Protein AF-0000000070244959 (afdb_homodimer)

Sequence (582 aa):
MEIIVSSKNSHPLAPIPSELRKHVAAIHTSGQLSFLERKMFNVFLANAFDTLLSQRRHVIPVNILADMIGFNSKNVGDLKDALTGIMKKVLEYDLLAETGDWEAAPLLAYAAIKSGQCHYEFSSFLAEKLADPEIYTTINLHLQRKVSGAYALALYENCVRFRSVGSTGWISVQKWRMLLGADASTYDEFKHFNDQVIKKSIIDVNKNMDIQLTAEYRRENRRVVEIKFLIEEKGGGARGGVSNDAELERIKSTEAFRKLTALGVGQSLAATWIQQDPERALAAANYTDKKMEIIVSSKNSHPLAPIPSELRKHVAAIHTSGQLSFLERKMFNVFLANAFDTLLSQRRHVIPVNILADMIGFNSKNVGDLKDALTGIMKKVLEYDLLAETGDWEAAPLLAYAAIKSGQCHYEFSSFLAEKLADPEIYTTINLHLQRKVSGAYALALYENCVRFRSVGSTGWISVQKWRMLLGADASTYDEFKHFNDQVIKKSIIDVNKNMDIQLTAEYRRENRRVVEIKFLIEEKGGGARGGVSNDAELERIKSTEAFRKLTALGVGQSLAATWIQQDPERALAAANYTDKK

Nearest PDB structures (foldseek):
  7u7o-assembly1_C  TM=8.064E-01  e=3.390E-07  Escherichia coli K-12
  1rep-assembly1_C  TM=8.296E-01  e=1.116E-06  Escherichia coli
  7sgc-assembly1_C  TM=7.834E-01  e=4.135E-07  Escherichia coli
  8ac8-assembly2_A  TM=7.873E-01  e=8.287E-07  Escherichia coli
  8tip-assembly1_C  TM=8.073E-01  e=2.471E-06  Escherichia coli K-12

Structure (mmCIF, N/CA/C/O backbone):
data_AF-0000000070244959-model_v1
#
loop_
_entity.id
_entity.type
_entity.pdbx_description
1 polymer 'Replication initiation protein RepB'
#
loop_
_atom_site.group_PDB
_atom_site.id
_atom_site.type_symbol
_atom_site.label_atom_id
_atom_site.label_alt_id
_atom_site.label_comp_id
_atom_site.label_asym_id
_atom_site.label_entity_id
_atom_site.label_seq_id
_atom_site.pdbx_PDB_ins_code
_atom_site.Cartn_x
_atom_site.Cartn_y
_atom_site.Cartn_z
_atom_site.occupancy
_atom_site.B_iso_or_equiv
_atom_site.auth_seq_id
_atom_site.auth_comp_id
_atom_site.auth_asym_id
_atom_site.auth_atom_id
_atom_site.pdbx_PDB_model_num
ATOM 1 N N . MET A 1 1 ? 37.625 -61.281 -12.125 1 26.3 1 MET A N 1
ATOM 2 C CA . MET A 1 1 ? 37.469 -60.188 -13.07 1 26.3 1 MET A CA 1
ATOM 3 C C . MET A 1 1 ? 36.781 -59 -12.422 1 26.3 1 MET A C 1
ATOM 5 O O . MET A 1 1 ? 35.625 -59.125 -11.984 1 26.3 1 MET A O 1
ATOM 9 N N . GLU A 1 2 ? 37.562 -58.094 -11.758 1 25.28 2 GLU A N 1
ATOM 10 C CA . GLU A 1 2 ? 37.281 -56.969 -10.875 1 25.28 2 GLU A CA 1
ATOM 11 C C . GLU A 1 2 ? 36.656 -55.812 -11.633 1 25.28 2 GLU A C 1
ATOM 13 O O . GLU A 1 2 ? 37.25 -55.281 -12.57 1 25.28 2 GLU A O 1
ATOM 18 N N . ILE A 1 3 ? 35.344 -55.844 -11.883 1 28.78 3 ILE A N 1
ATOM 19 C CA . ILE A 1 3 ? 34.75 -54.75 -12.648 1 28.78 3 ILE A CA 1
ATOM 20 C C . ILE A 1 3 ? 34.969 -53.438 -11.938 1 28.78 3 ILE A C 1
ATOM 22 O O . ILE A 1 3 ? 34.562 -53.25 -10.781 1 28.78 3 ILE A O 1
ATOM 26 N N . ILE A 1 4 ? 36.031 -52.656 -12.273 1 27.72 4 ILE A N 1
ATOM 27 C CA . ILE A 1 4 ? 36.375 -51.312 -11.852 1 27.72 4 ILE A CA 1
ATOM 28 C C . ILE A 1 4 ? 35.219 -50.375 -12.234 1 27.72 4 ILE A C 1
ATOM 30 O O . ILE A 1 4 ? 34.938 -50.188 -13.422 1 27.72 4 ILE A O 1
ATOM 34 N N . VAL A 1 5 ? 34.188 -50.219 -11.461 1 26.67 5 VAL A N 1
ATOM 35 C CA . VAL A 1 5 ? 33.094 -49.25 -11.664 1 26.67 5 VAL A CA 1
ATOM 36 C C . VAL A 1 5 ? 33.688 -47.844 -11.75 1 26.67 5 VAL A C 1
ATOM 38 O O . VAL A 1 5 ? 34.312 -47.375 -10.805 1 26.67 5 VAL A O 1
ATOM 41 N N . SER A 1 6 ? 34.125 -47.406 -12.945 1 28 6 SER A N 1
ATOM 42 C CA . SER A 1 6 ? 34.625 -46.094 -13.211 1 28 6 SER A CA 1
ATOM 43 C C . SER A 1 6 ? 33.688 -45 -12.703 1 28 6 SER A C 1
ATOM 45 O O . SER A 1 6 ? 32.5 -45.031 -13.039 1 28 6 SER A O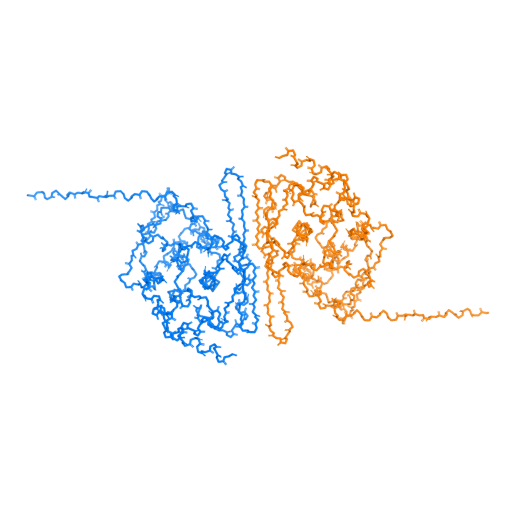 1
ATOM 47 N N . SER A 1 7 ? 33.812 -44.5 -11.508 1 26.42 7 SER A N 1
ATOM 48 C CA . SER A 1 7 ? 33.188 -43.406 -10.797 1 26.42 7 SER A CA 1
ATOM 49 C C . SER A 1 7 ? 33.25 -42.094 -11.609 1 26.42 7 SER A C 1
ATOM 51 O O . SER A 1 7 ? 34.094 -41.25 -11.336 1 26.42 7 SER A O 1
ATOM 53 N N . LYS A 1 8 ? 33.25 -42.219 -13.047 1 28.02 8 LYS A N 1
ATOM 54 C CA . LYS A 1 8 ? 33.562 -41.031 -13.883 1 28.02 8 LYS A CA 1
ATOM 55 C C . LYS A 1 8 ? 32.812 -39.812 -13.398 1 28.02 8 LYS A C 1
ATOM 57 O O . LYS A 1 8 ? 33.406 -38.75 -13.219 1 28.02 8 LYS A O 1
ATOM 62 N N . ASN A 1 9 ? 31.719 -39.469 -14.109 1 27.06 9 ASN A N 1
ATOM 63 C CA . ASN A 1 9 ? 31.391 -38.188 -14.711 1 27.06 9 ASN A CA 1
ATOM 64 C C . ASN A 1 9 ? 30.672 -37.281 -13.727 1 27.06 9 ASN A C 1
ATOM 66 O O . ASN A 1 9 ? 29.438 -37.25 -13.703 1 27.06 9 ASN A O 1
ATOM 70 N N . SER A 1 10 ? 30.953 -37.219 -12.461 1 29.95 10 SER A N 1
ATOM 71 C CA . SER A 1 10 ? 30.281 -36.25 -11.633 1 29.95 10 SER A CA 1
ATOM 72 C C . SER A 1 10 ? 30.516 -34.812 -12.164 1 29.95 10 SER A C 1
ATOM 74 O O . SER A 1 10 ? 31.594 -34.25 -12.008 1 29.95 10 SER A O 1
ATOM 76 N N . HIS A 1 11 ? 30.109 -34.562 -13.422 1 31.92 11 HIS A N 1
ATOM 77 C CA . HIS A 1 11 ? 30.234 -33.156 -13.859 1 31.92 11 HIS A CA 1
ATOM 78 C C . HIS A 1 11 ? 29.812 -32.188 -12.758 1 31.92 11 HIS A C 1
ATOM 80 O O . HIS A 1 11 ? 28.766 -32.375 -12.133 1 31.92 11 HIS A O 1
ATOM 86 N N . PRO A 1 12 ? 30.797 -31.578 -12.125 1 34.66 12 PRO A N 1
ATOM 87 C CA . PRO A 1 12 ? 30.484 -30.531 -11.148 1 34.66 12 PRO A CA 1
ATOM 88 C C . PRO A 1 12 ? 29.406 -29.578 -11.641 1 34.66 12 PRO A C 1
ATOM 90 O O . PRO A 1 12 ? 29.484 -29.094 -12.781 1 34.66 12 PRO A O 1
ATOM 93 N N . LEU A 1 13 ? 28.172 -29.797 -11.336 1 32.84 13 LEU A N 1
ATOM 94 C CA . LEU A 1 13 ? 27.141 -28.797 -11.648 1 32.84 13 LEU A CA 1
ATOM 95 C C . LEU A 1 13 ? 27.688 -27.391 -11.5 1 32.84 13 LEU A C 1
ATOM 97 O O . LEU A 1 13 ? 28.312 -27.062 -10.492 1 32.84 13 LEU A O 1
ATOM 101 N N . ALA A 1 14 ? 28.016 -26.766 -12.625 1 40.16 14 ALA A N 1
ATOM 102 C CA . ALA A 1 14 ? 28.469 -25.391 -12.695 1 40.16 14 ALA A CA 1
ATOM 103 C C . ALA A 1 14 ? 27.797 -24.531 -11.625 1 40.16 14 ALA A C 1
ATOM 105 O O . ALA A 1 14 ? 26.609 -24.719 -11.328 1 40.16 14 ALA A O 1
ATOM 106 N N . PRO A 1 15 ? 28.578 -23.844 -10.789 1 37.91 15 PRO A N 1
ATOM 107 C CA . PRO A 1 15 ? 28.016 -22.922 -9.805 1 37.91 15 PRO A CA 1
ATOM 108 C C . PRO A 1 15 ? 26.875 -22.078 -10.375 1 37.91 15 PRO A C 1
ATOM 110 O O . PRO A 1 15 ? 26.859 -21.781 -11.578 1 37.91 15 PRO A O 1
ATOM 113 N N . ILE A 1 16 ? 25.703 -22.156 -9.891 1 40.66 16 ILE A N 1
ATOM 114 C CA . ILE A 1 16 ? 24.594 -21.297 -10.289 1 40.66 16 ILE A CA 1
ATOM 115 C C . ILE A 1 16 ? 25.094 -19.875 -10.531 1 40.66 16 ILE A C 1
ATOM 117 O O . ILE A 1 16 ? 25.797 -19.312 -9.695 1 40.66 16 ILE A O 1
ATOM 121 N N . PRO A 1 17 ? 25.203 -19.438 -11.734 1 37.66 17 PRO A N 1
ATOM 122 C CA . PRO A 1 17 ? 25.703 -18.094 -11.992 1 37.66 17 PRO A CA 1
ATOM 123 C C . PRO A 1 17 ? 25.156 -17.062 -11.016 1 37.66 17 PRO A C 1
ATOM 125 O O . PRO A 1 17 ? 24 -17.141 -10.609 1 37.66 17 PRO A O 1
ATOM 128 N N . SER A 1 18 ? 26.047 -16.344 -10.281 1 41 18 SER A N 1
ATOM 129 C CA . SER A 1 18 ? 25.812 -15.258 -9.328 1 41 18 SER A CA 1
ATOM 130 C C . SER A 1 18 ? 24.688 -14.352 -9.789 1 41 18 SER A C 1
ATOM 132 O O . SER A 1 18 ? 23.938 -13.805 -8.969 1 41 18 SER A O 1
ATOM 134 N N . GLU A 1 19 ? 24.594 -14.219 -11.031 1 38 19 GLU A N 1
ATOM 135 C CA . GLU A 1 19 ? 23.609 -13.32 -11.625 1 38 19 GLU A CA 1
ATOM 136 C C . GLU A 1 19 ? 22.188 -13.773 -11.328 1 38 19 GLU A C 1
ATOM 138 O O . GLU A 1 19 ? 21.281 -12.953 -11.125 1 38 19 GLU A O 1
ATOM 143 N N . LEU A 1 20 ? 21.953 -14.977 -11.453 1 38.56 20 LEU A N 1
ATOM 144 C CA . LEU A 1 20 ? 20.625 -15.516 -11.172 1 38.56 20 LEU A CA 1
ATOM 145 C C . LEU A 1 20 ? 20.234 -15.25 -9.719 1 38.56 20 LEU A C 1
ATOM 147 O O . LEU A 1 20 ? 19.047 -15.047 -9.422 1 38.56 20 LEU A O 1
ATOM 151 N N . ARG A 1 21 ? 21.188 -15.258 -8.875 1 39.12 21 ARG A N 1
ATOM 152 C CA . ARG A 1 21 ? 20.953 -14.938 -7.469 1 39.12 21 ARG A CA 1
ATOM 153 C C . ARG A 1 21 ? 20.438 -13.516 -7.309 1 39.12 21 ARG A C 1
ATOM 155 O O . ARG A 1 21 ? 19.703 -13.211 -6.363 1 39.12 21 ARG A O 1
ATOM 162 N N . LYS A 1 22 ? 21.031 -12.609 -8.078 1 38.97 22 LYS A N 1
ATOM 163 C CA . LYS A 1 22 ? 20.797 -11.18 -7.855 1 38.97 22 LYS A CA 1
ATOM 164 C C . LYS A 1 22 ? 19.344 -10.82 -8.125 1 38.97 22 LYS A C 1
ATOM 166 O O . LYS A 1 22 ? 18.766 -9.969 -7.445 1 38.97 22 LYS A O 1
ATOM 171 N N . HIS A 1 23 ? 18.891 -11.273 -9.195 1 40.41 23 HIS A N 1
ATOM 172 C CA . HIS A 1 23 ? 17.578 -10.805 -9.602 1 40.41 23 HIS A CA 1
ATOM 173 C C . HIS A 1 23 ? 16.469 -11.406 -8.727 1 40.41 23 HIS A C 1
ATOM 175 O O . HIS A 1 23 ? 15.328 -10.953 -8.766 1 40.41 23 HIS A O 1
ATOM 181 N N . VAL A 1 24 ? 16.859 -12.5 -8.148 1 39.88 24 VAL A N 1
ATOM 182 C CA . VAL A 1 24 ? 15.789 -13.102 -7.348 1 39.88 24 VAL A CA 1
ATOM 183 C C . VAL A 1 24 ? 15.523 -12.242 -6.113 1 39.88 24 VAL A C 1
ATOM 185 O O . VAL A 1 24 ? 14.766 -12.641 -5.227 1 39.88 24 VAL A O 1
ATOM 188 N N . ALA A 1 25 ? 16.5 -11.297 -5.914 1 43.22 25 ALA A N 1
ATOM 189 C CA . ALA A 1 25 ? 16.094 -10.484 -4.766 1 43.22 25 ALA A CA 1
ATOM 190 C C . ALA A 1 25 ? 14.625 -10.117 -4.84 1 43.22 25 ALA A C 1
ATOM 192 O O . ALA A 1 25 ? 14.109 -9.398 -3.977 1 43.22 25 ALA A O 1
ATOM 193 N N . ALA A 1 26 ? 14.172 -10.047 -6.016 1 44 26 ALA A N 1
ATOM 194 C CA . ALA A 1 26 ? 12.836 -9.484 -6.168 1 44 26 ALA A CA 1
ATOM 195 C C . ALA A 1 26 ? 11.898 -9.977 -5.066 1 44 26 ALA A C 1
ATOM 197 O O . ALA A 1 26 ? 11.508 -9.211 -4.184 1 44 26 ALA A O 1
ATOM 198 N N . ILE A 1 27 ? 10.734 -10.805 -5.531 1 46.47 27 ILE A N 1
ATOM 199 C CA . ILE A 1 27 ? 9.391 -10.945 -4.984 1 46.47 27 ILE A CA 1
ATOM 200 C C . ILE A 1 27 ? 9.445 -11.727 -3.674 1 46.47 27 ILE A C 1
ATOM 202 O O . ILE A 1 27 ? 9.375 -12.953 -3.674 1 46.47 27 ILE A O 1
ATOM 206 N N . HIS A 1 28 ? 10.438 -11.555 -2.836 1 48.09 28 HIS A N 1
ATOM 207 C CA . HIS A 1 28 ? 10.367 -12.188 -1.524 1 48.09 28 HIS A CA 1
ATOM 208 C C . HIS A 1 28 ? 8.984 -12.039 -0.911 1 48.09 28 HIS A C 1
ATOM 210 O O . HIS A 1 28 ? 8.664 -12.688 0.084 1 48.09 28 HIS A O 1
ATOM 216 N N . THR A 1 29 ? 8.211 -11.008 -1.251 1 49.44 29 THR A N 1
ATOM 217 C CA . THR A 1 29 ? 6.965 -10.609 -0.598 1 49.44 29 THR A CA 1
ATOM 218 C C . THR A 1 29 ? 5.926 -11.727 -0.687 1 49.44 29 THR A C 1
ATOM 220 O O . THR A 1 29 ? 4.953 -11.734 0.07 1 49.44 29 THR A O 1
ATOM 223 N N . SER A 1 30 ? 6.367 -12.859 -1.528 1 57.16 30 SER A N 1
ATOM 224 C CA . SER A 1 30 ? 5.242 -13.719 -1.896 1 57.16 30 SER A CA 1
ATOM 225 C C . SER A 1 30 ? 4.848 -14.633 -0.744 1 57.16 30 SER A C 1
ATOM 227 O O . SER A 1 30 ? 3.697 -15.062 -0.653 1 57.16 30 SER A O 1
ATOM 229 N N . GLY A 1 31 ? 5.68 -14.539 0.283 1 64.12 31 GLY A N 1
ATOM 230 C CA . GLY A 1 31 ? 5.332 -15.516 1.298 1 64.12 31 GLY A CA 1
ATOM 231 C C . GLY A 1 31 ? 4.246 -15.031 2.244 1 64.12 31 GLY A C 1
ATOM 232 O O . GLY A 1 31 ? 3.566 -15.844 2.879 1 64.12 31 GLY A O 1
ATOM 233 N N . GLN A 1 32 ? 3.977 -13.766 2.195 1 80.56 32 GLN A N 1
ATOM 234 C CA . GLN A 1 32 ? 3.053 -13.227 3.186 1 80.56 32 GLN A CA 1
ATOM 235 C C . GLN A 1 32 ? 1.613 -13.281 2.68 1 80.56 32 GLN A C 1
ATOM 237 O O . GLN A 1 32 ? 0.675 -13.008 3.434 1 80.56 32 GLN A O 1
ATOM 242 N N . LEU A 1 33 ? 1.513 -13.766 1.529 1 91.19 33 LEU A N 1
ATOM 243 C CA . LEU A 1 33 ? 0.175 -13.797 0.949 1 91.19 33 LEU A CA 1
ATOM 244 C C . LEU A 1 33 ? -0.567 -15.062 1.354 1 91.19 33 LEU A C 1
ATOM 246 O O . LEU A 1 33 ? 0.014 -16.156 1.363 1 91.19 33 LEU A O 1
ATOM 250 N N . SER A 1 34 ? -1.771 -14.922 1.741 1 90.69 34 SER A N 1
ATOM 251 C CA . SER A 1 34 ? -2.619 -16.094 1.899 1 90.69 34 SER A CA 1
ATOM 252 C C . SER A 1 34 ? -2.842 -16.797 0.565 1 90.69 34 SER A C 1
ATOM 254 O O . SER A 1 34 ? -2.445 -16.297 -0.485 1 90.69 34 SER A O 1
ATOM 256 N N . PHE A 1 35 ? -3.439 -17.953 0.713 1 90.5 35 PHE A N 1
ATOM 257 C CA . PHE A 1 35 ? -3.666 -18.75 -0.486 1 90.5 35 PHE A CA 1
ATOM 258 C C . PHE A 1 35 ? -4.492 -17.969 -1.505 1 90.5 35 PHE A C 1
ATOM 260 O O . PHE A 1 35 ? -4.098 -17.844 -2.666 1 90.5 35 PHE A O 1
ATOM 267 N N . LEU A 1 36 ? -5.59 -17.391 -1.106 1 91.88 36 LEU A N 1
ATOM 268 C CA . LEU A 1 36 ? -6.465 -16.625 -1.982 1 91.88 36 LEU A CA 1
ATOM 269 C C . LEU A 1 36 ? -5.738 -15.391 -2.525 1 91.88 36 LEU A C 1
ATOM 271 O O . LEU A 1 36 ? -5.816 -15.102 -3.721 1 91.88 36 LEU A O 1
ATOM 275 N N . GLU A 1 37 ? -5.047 -14.688 -1.673 1 93.94 37 GLU A N 1
ATOM 276 C CA . GLU A 1 37 ? -4.293 -13.5 -2.076 1 93.94 37 GLU A CA 1
ATOM 277 C C . GLU A 1 37 ? -3.256 -13.844 -3.141 1 93.94 37 GLU A C 1
ATOM 279 O O . GLU A 1 37 ? -3.096 -13.109 -4.117 1 93.94 37 GLU A O 1
ATOM 284 N N . ARG A 1 38 ? -2.594 -14.938 -2.951 1 92.38 38 ARG A N 1
ATOM 285 C CA . ARG A 1 38 ? -1.559 -15.344 -3.896 1 92.38 38 ARG A CA 1
ATOM 286 C C . ARG A 1 38 ? -2.16 -15.68 -5.254 1 92.38 38 ARG A C 1
ATOM 288 O O . ARG A 1 38 ? -1.643 -15.258 -6.293 1 92.38 38 ARG A O 1
ATOM 295 N N . LYS A 1 39 ? -3.199 -16.438 -5.262 1 92.38 39 LYS A N 1
ATOM 296 C CA . LYS A 1 39 ? -3.875 -16.781 -6.512 1 92.38 39 LYS A CA 1
ATOM 297 C C . LYS A 1 39 ? -4.332 -15.516 -7.238 1 92.38 39 LYS A C 1
ATOM 299 O O . LYS A 1 39 ? -4.137 -15.383 -8.453 1 92.38 39 LYS A O 1
ATOM 304 N N . MET A 1 40 ? -4.867 -14.625 -6.457 1 94.31 40 MET A N 1
ATOM 305 C CA . MET A 1 40 ? -5.359 -13.375 -7.027 1 94.31 40 MET A CA 1
ATOM 306 C C . MET A 1 40 ? -4.211 -12.547 -7.59 1 94.31 40 MET A C 1
ATOM 308 O O . MET A 1 40 ? -4.301 -12.023 -8.703 1 94.31 40 MET A O 1
ATOM 312 N N . PHE A 1 41 ? -3.193 -12.406 -6.836 1 94.25 41 PHE A N 1
ATOM 313 C CA . PHE A 1 41 ? -2.033 -11.641 -7.27 1 94.25 41 PHE A CA 1
ATOM 314 C C . PHE A 1 41 ? -1.46 -12.203 -8.562 1 94.25 41 PHE A C 1
ATOM 316 O O . PHE A 1 41 ? -1.119 -11.453 -9.477 1 94.25 41 PHE A O 1
ATOM 323 N N . ASN A 1 42 ? -1.412 -13.508 -8.641 1 91.62 42 ASN A N 1
ATOM 324 C CA . ASN A 1 42 ? -0.941 -14.164 -9.859 1 91.62 42 ASN A CA 1
ATOM 325 C C . ASN A 1 42 ? -1.811 -13.797 -11.062 1 91.62 42 ASN A C 1
ATOM 327 O O . ASN A 1 42 ? -1.296 -13.539 -12.148 1 91.62 42 ASN A O 1
ATOM 331 N N . VAL A 1 43 ? -3.074 -13.812 -10.883 1 93.94 43 VAL A N 1
ATOM 332 C CA . VAL A 1 43 ? -3.99 -13.484 -11.969 1 93.94 43 VAL A CA 1
ATOM 333 C C . VAL A 1 43 ? -3.793 -12.023 -12.383 1 93.94 43 VAL A C 1
ATOM 335 O O . VAL A 1 43 ? -3.75 -11.711 -13.578 1 93.94 43 VAL A O 1
ATOM 338 N N . PHE A 1 44 ? -3.66 -11.148 -11.398 1 96.12 44 PHE A N 1
ATOM 339 C CA . PHE A 1 44 ? -3.445 -9.734 -11.68 1 96.12 44 PHE A CA 1
ATOM 340 C C . PHE A 1 44 ? -2.182 -9.531 -12.508 1 96.12 44 PHE A C 1
ATOM 342 O O . PHE A 1 44 ? -2.188 -8.781 -13.484 1 96.12 44 PHE A O 1
ATOM 349 N N . LEU A 1 45 ? -1.185 -10.18 -12.094 1 93.56 45 LEU A N 1
ATOM 350 C CA . LEU A 1 45 ? 0.082 -10.055 -12.805 1 93.56 45 LEU A CA 1
ATOM 351 C C . LEU A 1 45 ? -0.045 -10.578 -14.234 1 93.56 45 LEU A C 1
ATOM 353 O O . LEU A 1 45 ? 0.361 -9.898 -15.18 1 93.56 45 LEU A O 1
ATOM 357 N N . ALA A 1 46 ? -0.621 -11.711 -14.344 1 91.56 46 ALA A N 1
ATOM 358 C CA . ALA A 1 46 ? -0.788 -12.289 -15.672 1 91.56 46 ALA A CA 1
ATOM 359 C C . ALA A 1 46 ? -1.659 -11.398 -16.562 1 91.56 46 ALA A C 1
ATOM 361 O O . ALA A 1 46 ? -1.383 -11.234 -17.75 1 91.56 46 ALA A O 1
ATOM 362 N N . ASN A 1 47 ? -2.666 -10.852 -16.016 1 95.62 47 ASN A N 1
ATOM 363 C CA . ASN A 1 47 ? -3.594 -9.992 -16.75 1 95.62 47 ASN A CA 1
ATOM 364 C C . ASN A 1 47 ? -2.92 -8.695 -17.203 1 95.62 47 ASN A C 1
ATOM 366 O O . ASN A 1 47 ? -3.219 -8.188 -18.281 1 95.62 47 ASN A O 1
ATOM 370 N N . ALA A 1 48 ? -2.051 -8.227 -16.375 1 95.81 48 ALA A N 1
ATOM 371 C CA . ALA A 1 48 ? -1.444 -6.918 -16.641 1 95.81 48 ALA A CA 1
ATOM 372 C C . ALA A 1 48 ? -0.138 -7.059 -17.406 1 95.81 48 ALA A C 1
ATOM 374 O O . ALA A 1 48 ? 0.448 -6.062 -17.844 1 95.81 48 ALA A O 1
ATOM 375 N N . PHE A 1 49 ? 0.312 -8.203 -17.641 1 91.81 49 PHE A N 1
ATOM 376 C CA . PHE A 1 49 ? 1.684 -8.461 -18.062 1 91.81 49 PHE A CA 1
ATOM 377 C C . PHE A 1 49 ? 2.02 -7.68 -19.328 1 91.81 49 PHE A C 1
ATOM 379 O O . PHE A 1 49 ? 3.061 -7.023 -19.391 1 91.81 49 PHE A O 1
ATOM 386 N N . ASP A 1 50 ? 1.146 -7.609 -20.297 1 92.38 50 ASP A N 1
ATOM 387 C CA . ASP A 1 50 ? 1.404 -7.004 -21.609 1 92.38 50 ASP A CA 1
ATOM 388 C C . ASP A 1 50 ? 1.47 -5.484 -21.5 1 92.38 50 ASP A C 1
ATOM 390 O O . ASP A 1 50 ? 2.055 -4.82 -22.359 1 92.38 50 ASP A O 1
ATOM 394 N N . THR A 1 51 ? 0.924 -4.949 -20.469 1 94.69 51 THR A N 1
ATOM 395 C CA . THR A 1 51 ? 0.767 -3.498 -20.438 1 94.69 51 THR A CA 1
ATOM 396 C C . THR A 1 51 ? 1.325 -2.932 -19.125 1 94.69 51 THR A C 1
ATOM 398 O O . THR A 1 51 ? 1.041 -1.786 -18.781 1 94.69 51 THR A O 1
ATOM 401 N N . LEU A 1 52 ? 2.09 -3.715 -18.359 1 93.31 52 LEU A N 1
ATOM 402 C CA . LEU A 1 52 ? 2.604 -3.328 -17.047 1 93.31 52 LEU A CA 1
ATOM 403 C C . LEU A 1 52 ? 3.355 -2.002 -17.141 1 93.31 52 LEU A C 1
ATOM 405 O O . LEU A 1 52 ? 3.268 -1.177 -16.219 1 93.31 52 LEU A O 1
ATOM 409 N N . LEU A 1 53 ? 4.035 -1.779 -18.234 1 93.62 53 LEU A N 1
ATOM 410 C CA . LEU A 1 53 ? 4.91 -0.615 -18.312 1 93.62 53 LEU A CA 1
ATOM 411 C C . LEU A 1 53 ? 4.227 0.519 -19.078 1 93.62 53 LEU A C 1
ATOM 413 O O . LEU A 1 53 ? 4.715 1.65 -19.078 1 93.62 53 LEU A O 1
ATOM 417 N N . SER A 1 54 ? 3.08 0.219 -19.703 1 93.88 54 SER A N 1
ATOM 418 C CA . SER A 1 54 ? 2.451 1.233 -20.547 1 93.88 54 SER A CA 1
ATOM 419 C C . SER A 1 54 ? 1.142 1.722 -19.938 1 93.88 54 SER A C 1
ATOM 421 O O . SER A 1 54 ? 0.622 2.77 -20.328 1 93.88 54 SER A O 1
ATOM 423 N N . GLN A 1 55 ? 0.598 0.922 -19.078 1 94.38 55 GLN A N 1
ATOM 424 C CA . GLN A 1 55 ? -0.671 1.285 -18.453 1 94.38 55 GLN A CA 1
ATOM 425 C C . GLN A 1 55 ? -0.556 1.285 -16.922 1 94.38 55 GLN A C 1
ATOM 427 O O . GLN A 1 55 ? 0.073 0.398 -16.344 1 94.38 55 GLN A O 1
ATOM 432 N N . ARG A 1 56 ? -1.197 2.248 -16.344 1 93.75 56 ARG A N 1
ATOM 433 C CA . ARG A 1 56 ? -1.155 2.365 -14.891 1 93.75 56 ARG A CA 1
ATOM 434 C C . ARG A 1 56 ? -2.256 1.529 -14.242 1 93.75 56 ARG A C 1
ATOM 436 O O . ARG A 1 56 ? -2.02 0.852 -13.242 1 93.75 56 ARG A O 1
ATOM 443 N N . ARG A 1 57 ? -3.424 1.577 -14.812 1 96.06 57 ARG A N 1
ATOM 444 C CA . ARG A 1 57 ? -4.578 0.876 -14.266 1 96.06 57 ARG A CA 1
ATOM 445 C C . ARG A 1 57 ? -4.977 -0.302 -15.148 1 96.06 57 ARG A C 1
ATOM 447 O O . ARG A 1 57 ? -4.977 -0.193 -16.375 1 96.06 57 ARG A O 1
ATOM 454 N N . HIS A 1 58 ? -5.293 -1.381 -14.516 1 97.62 58 HIS A N 1
ATOM 455 C CA . HIS A 1 58 ? -5.723 -2.596 -15.195 1 97.62 58 HIS A CA 1
ATOM 456 C C . HIS A 1 58 ? -7.094 -3.047 -14.711 1 97.62 58 HIS A C 1
ATOM 458 O O . HIS A 1 58 ? -7.547 -2.627 -13.641 1 97.62 58 HIS A O 1
ATOM 464 N N . VAL A 1 59 ? -7.738 -3.842 -15.539 1 97.19 59 VAL A N 1
ATOM 465 C CA . VAL A 1 59 ? -9.102 -4.246 -15.211 1 97.19 59 VAL A CA 1
ATOM 466 C C . VAL A 1 59 ? -9.297 -5.723 -15.555 1 97.19 59 VAL A C 1
ATOM 468 O O . VAL A 1 59 ? -8.695 -6.234 -16.5 1 97.19 59 VAL A O 1
ATOM 471 N N . ILE A 1 60 ? -10.102 -6.355 -14.781 1 96.94 60 ILE A N 1
ATOM 472 C CA . ILE A 1 60 ? -10.547 -7.715 -15.062 1 96.94 60 ILE A CA 1
ATOM 473 C C . ILE A 1 60 ? -11.961 -7.918 -14.516 1 96.94 60 ILE A C 1
ATOM 475 O O . ILE A 1 60 ? -12.266 -7.473 -13.406 1 96.94 60 ILE A O 1
ATOM 479 N N . PRO A 1 61 ? -12.836 -8.516 -15.305 1 95.5 61 PRO A N 1
ATOM 480 C CA . PRO A 1 61 ? -14.164 -8.789 -14.75 1 95.5 61 PRO A CA 1
ATOM 481 C C . PRO A 1 61 ? -14.117 -9.68 -13.516 1 95.5 61 PRO A C 1
ATOM 483 O O . PRO A 1 61 ? -13.375 -10.664 -13.484 1 95.5 61 PRO A O 1
ATOM 486 N N . VAL A 1 62 ? -14.953 -9.359 -12.555 1 94.06 62 VAL A N 1
ATOM 487 C CA . VAL A 1 62 ? -14.969 -10.062 -11.281 1 94.06 62 VAL A CA 1
ATOM 488 C C . VAL A 1 62 ? -15.312 -11.539 -11.508 1 94.06 62 VAL A C 1
ATOM 490 O O . VAL A 1 62 ? -14.719 -12.422 -10.891 1 94.06 62 VAL A O 1
ATOM 493 N N . ASN A 1 63 ? -16.172 -11.836 -12.438 1 92.5 63 ASN A N 1
ATOM 494 C CA . ASN A 1 63 ? -16.578 -13.211 -12.703 1 92.5 63 ASN A CA 1
ATOM 495 C C . ASN A 1 63 ? -15.43 -14.039 -13.273 1 92.5 63 ASN A C 1
ATOM 497 O O . ASN A 1 63 ? -15.266 -15.203 -12.922 1 92.5 63 ASN A O 1
ATOM 501 N N . ILE A 1 64 ? -14.695 -13.453 -14.117 1 93.06 64 ILE A N 1
ATOM 502 C CA . ILE A 1 64 ? -13.539 -14.125 -14.695 1 93.06 64 ILE A CA 1
ATOM 503 C C . ILE A 1 64 ? -12.469 -14.336 -13.633 1 93.06 64 ILE A C 1
ATOM 505 O O . ILE A 1 64 ? -11.914 -15.43 -13.508 1 93.06 64 ILE A O 1
ATOM 509 N N . LEU A 1 65 ? -12.219 -13.289 -12.867 1 94.25 65 LEU A N 1
ATOM 510 C CA . LEU A 1 65 ? -11.266 -13.383 -11.758 1 94.25 65 LEU A CA 1
ATOM 511 C C . LEU A 1 65 ? -11.656 -14.516 -10.812 1 94.25 65 LEU A C 1
ATOM 513 O O . LEU A 1 65 ? -10.82 -15.352 -10.461 1 94.25 65 LEU A O 1
ATOM 517 N N . ALA A 1 66 ? -12.875 -14.523 -10.43 1 90.94 66 ALA A N 1
ATOM 518 C CA . ALA A 1 66 ? -13.375 -15.531 -9.5 1 90.94 66 ALA A CA 1
ATOM 519 C C . ALA A 1 66 ? -13.18 -16.938 -10.055 1 90.94 66 ALA A C 1
ATOM 521 O O . ALA A 1 66 ? -12.781 -17.844 -9.32 1 90.94 66 ALA A O 1
ATOM 522 N N . ASP A 1 67 ? -13.438 -17.078 -11.25 1 89.12 67 ASP A N 1
ATOM 523 C CA . ASP A 1 67 ? -13.273 -18.375 -11.883 1 89.12 67 ASP A CA 1
ATOM 524 C C . ASP A 1 67 ? -11.812 -18.812 -11.875 1 89.12 67 ASP A C 1
ATOM 526 O O . ASP A 1 67 ? -11.508 -19.969 -11.562 1 89.12 67 ASP A O 1
ATOM 530 N N . MET A 1 68 ? -10.977 -17.969 -12.164 1 88.5 68 MET A N 1
ATOM 531 C CA . MET A 1 68 ? -9.555 -18.297 -12.273 1 88.5 68 MET A CA 1
ATOM 532 C C . MET A 1 68 ? -8.969 -18.641 -10.914 1 88.5 68 MET A C 1
ATOM 534 O O . MET A 1 68 ? -8.039 -19.453 -10.828 1 88.5 68 MET A O 1
ATOM 538 N N . ILE A 1 69 ? -9.453 -18.031 -9.859 1 89.06 69 ILE A N 1
ATOM 539 C CA . ILE A 1 69 ? -8.859 -18.281 -8.547 1 89.06 69 ILE A CA 1
ATOM 540 C C . ILE A 1 69 ? -9.664 -19.328 -7.801 1 89.06 69 ILE A C 1
ATOM 542 O O . ILE A 1 69 ? -9.305 -19.719 -6.684 1 89.06 69 ILE A O 1
ATOM 546 N N . GLY A 1 70 ? -10.703 -19.875 -8.445 1 82.5 70 GLY A N 1
ATOM 547 C CA . GLY A 1 70 ? -11.539 -20.875 -7.809 1 82.5 70 GLY A CA 1
ATOM 548 C C . GLY A 1 70 ? -12.32 -20.344 -6.629 1 82.5 70 GLY A C 1
ATOM 549 O O . GLY A 1 70 ? -12.359 -20.953 -5.562 1 82.5 70 GLY A O 1
ATOM 550 N N . PHE A 1 71 ? -12.758 -19.234 -6.855 1 77.94 71 PHE A N 1
ATOM 551 C CA . PHE A 1 71 ? -13.484 -18.516 -5.82 1 77.94 71 PHE A CA 1
ATOM 552 C C . PHE A 1 71 ? -14.945 -18.328 -6.219 1 77.94 71 PHE A C 1
ATOM 554 O O . PHE A 1 71 ? -15.281 -18.328 -7.402 1 77.94 71 PHE A O 1
ATOM 561 N N . ASN A 1 72 ? -15.758 -18.391 -5.18 1 74.75 72 ASN A N 1
ATOM 562 C CA . ASN A 1 72 ? -17.156 -18.047 -5.43 1 74.75 72 ASN A CA 1
ATOM 563 C C . ASN A 1 72 ? -17.328 -16.547 -5.652 1 74.75 72 ASN A C 1
ATOM 565 O O . ASN A 1 72 ? -17.156 -15.75 -4.727 1 74.75 72 ASN A O 1
ATOM 569 N N . SER A 1 73 ? -17.75 -16.156 -6.73 1 71.5 73 SER A N 1
ATOM 570 C CA . SER A 1 73 ? -17.828 -14.758 -7.148 1 71.5 73 SER A CA 1
ATOM 571 C C . SER A 1 73 ? -18.891 -14.008 -6.355 1 71.5 73 SER A C 1
ATOM 573 O O . SER A 1 73 ? -18.891 -12.773 -6.324 1 71.5 73 SER A O 1
ATOM 575 N N . LYS A 1 74 ? -19.75 -14.688 -5.746 1 77.31 74 LYS A N 1
ATOM 576 C CA . LYS A 1 74 ? -20.812 -14.039 -4.98 1 77.31 74 LYS A CA 1
ATOM 577 C C . LYS A 1 74 ? -20.297 -13.523 -3.645 1 77.31 74 LYS A C 1
ATOM 579 O O . LYS A 1 74 ? -20.953 -12.719 -2.984 1 77.31 74 LYS A O 1
ATOM 584 N N . ASN A 1 75 ? -19.188 -13.875 -3.35 1 82.88 75 ASN A N 1
ATOM 585 C CA . ASN A 1 75 ? -18.609 -13.43 -2.088 1 82.88 75 ASN A CA 1
ATOM 586 C C . ASN A 1 75 ? -17.703 -12.227 -2.289 1 82.88 75 ASN A C 1
ATOM 588 O O . ASN A 1 75 ? -16.484 -12.312 -2.07 1 82.88 75 ASN A O 1
ATOM 592 N N . VAL A 1 76 ? -18.312 -11.172 -2.652 1 84.38 76 VAL A N 1
ATOM 593 C CA . VAL A 1 76 ? -17.578 -9.945 -2.973 1 84.38 76 VAL A CA 1
ATOM 594 C C . VAL A 1 76 ? -16.828 -9.453 -1.737 1 84.38 76 VAL A C 1
ATOM 596 O O . VAL A 1 76 ? -15.742 -8.883 -1.85 1 84.38 76 VAL A O 1
ATOM 599 N N . GLY A 1 77 ? -17.375 -9.742 -0.573 1 88 77 GLY A N 1
ATOM 600 C CA . GLY A 1 77 ? -16.703 -9.383 0.669 1 88 77 GLY A CA 1
ATOM 601 C C . GLY A 1 77 ? -15.344 -10.016 0.819 1 88 77 GLY A C 1
ATOM 602 O O . GLY A 1 77 ? -14.367 -9.336 1.162 1 88 77 GLY A O 1
ATOM 603 N N . ASP A 1 78 ? -15.258 -11.297 0.52 1 89.56 78 ASP A N 1
ATOM 604 C CA . ASP A 1 78 ? -13.992 -12.008 0.603 1 89.56 78 ASP A CA 1
ATOM 605 C C . ASP A 1 78 ? -12.984 -11.461 -0.404 1 89.56 78 ASP A C 1
ATOM 607 O O . ASP A 1 78 ? -11.781 -11.398 -0.122 1 89.56 78 ASP A O 1
ATOM 611 N N . LEU A 1 79 ? -13.516 -11.117 -1.525 1 91.69 79 LEU A N 1
ATOM 612 C CA . LEU A 1 79 ? -12.656 -10.539 -2.553 1 91.69 79 LEU A CA 1
ATOM 613 C C . LEU A 1 79 ? -12.078 -9.203 -2.09 1 91.69 79 LEU A C 1
ATOM 615 O O . LEU A 1 79 ? -10.875 -8.953 -2.232 1 91.69 79 LEU A O 1
ATOM 619 N N . LYS A 1 80 ? -12.93 -8.414 -1.521 1 92.19 80 LYS A N 1
ATOM 620 C CA . LYS A 1 80 ? -12.492 -7.129 -0.985 1 92.19 80 LYS A CA 1
ATOM 621 C C . LYS A 1 80 ? -11.438 -7.316 0.101 1 92.19 80 LYS A C 1
ATOM 623 O O . LYS A 1 80 ? -10.43 -6.613 0.116 1 92.19 80 LYS A O 1
ATOM 628 N N . ASP A 1 81 ? -11.688 -8.242 0.934 1 93.62 81 ASP A N 1
ATOM 629 C CA . ASP A 1 81 ? -10.75 -8.523 2.014 1 93.62 81 ASP A CA 1
ATOM 630 C C . ASP A 1 81 ? -9.391 -8.961 1.463 1 93.62 81 ASP A C 1
ATOM 632 O O . ASP A 1 81 ? -8.352 -8.539 1.963 1 93.62 81 ASP A O 1
ATOM 636 N N . ALA A 1 82 ? -9.469 -9.789 0.49 1 94.75 82 ALA A N 1
ATOM 637 C CA . ALA A 1 82 ? -8.234 -10.258 -0.124 1 94.75 82 ALA A CA 1
ATOM 638 C C . ALA A 1 82 ? -7.484 -9.109 -0.795 1 94.75 82 ALA A C 1
ATOM 640 O O . ALA A 1 82 ? -6.262 -8.992 -0.659 1 94.75 82 ALA A O 1
ATOM 641 N N . LEU A 1 83 ? -8.234 -8.273 -1.499 1 97.06 83 LEU A N 1
ATOM 642 C CA . LEU A 1 83 ? -7.625 -7.109 -2.137 1 97.06 83 LEU A CA 1
ATOM 643 C C . LEU A 1 83 ? -6.973 -6.199 -1.102 1 97.06 83 LEU A C 1
ATOM 645 O O . LEU A 1 83 ? -5.832 -5.773 -1.276 1 97.06 83 LEU A O 1
ATOM 649 N N . THR A 1 84 ? -7.688 -5.945 -0.063 1 96.19 84 THR A N 1
ATOM 650 C CA . THR A 1 84 ? -7.152 -5.125 1.019 1 96.19 84 THR A CA 1
ATOM 651 C C . THR A 1 84 ? -5.918 -5.785 1.635 1 96.19 84 THR A C 1
ATOM 653 O O . THR A 1 84 ? -4.934 -5.109 1.933 1 96.19 84 THR A O 1
ATOM 656 N N . GLY A 1 85 ? -6.016 -7.07 1.808 1 95.56 85 GLY A N 1
ATOM 657 C CA . GLY A 1 85 ? -4.875 -7.812 2.318 1 95.56 85 GLY A CA 1
ATOM 658 C C . GLY A 1 85 ? -3.635 -7.664 1.457 1 95.56 85 GLY A C 1
ATOM 659 O O . GLY A 1 85 ? -2.533 -7.469 1.974 1 95.56 85 GLY A O 1
ATOM 660 N N . ILE A 1 86 ? -3.762 -7.777 0.201 1 96.44 86 ILE A N 1
ATOM 661 C CA . ILE A 1 86 ? -2.645 -7.637 -0.725 1 96.44 86 ILE A CA 1
ATOM 662 C C . ILE A 1 86 ? -2.072 -6.223 -0.632 1 96.44 86 ILE A C 1
ATOM 664 O O . ILE A 1 86 ? -0.854 -6.039 -0.639 1 96.44 86 ILE A O 1
ATOM 668 N N . MET A 1 87 ? -2.926 -5.242 -0.48 1 96.81 87 MET A N 1
ATOM 669 C CA . MET A 1 87 ? -2.504 -3.848 -0.408 1 96.81 87 MET A CA 1
ATOM 670 C C . MET A 1 87 ? -1.731 -3.578 0.879 1 96.81 87 MET A C 1
ATOM 672 O O . MET A 1 87 ? -0.934 -2.643 0.946 1 96.81 87 MET A O 1
ATOM 676 N N . LYS A 1 88 ? -1.921 -4.352 1.843 1 95.62 88 LYS A N 1
ATOM 677 C CA . LYS A 1 88 ? -1.26 -4.148 3.129 1 95.62 88 LYS A CA 1
ATOM 678 C C . LYS A 1 88 ? 0.086 -4.867 3.176 1 95.62 88 LYS A C 1
ATOM 680 O O . LYS A 1 88 ? 0.859 -4.688 4.117 1 95.62 88 LYS A O 1
ATOM 685 N N . LYS A 1 89 ? 0.324 -5.637 2.191 1 93.88 89 LYS A N 1
ATOM 686 C CA . LYS A 1 89 ? 1.594 -6.355 2.146 1 93.88 89 LYS A CA 1
ATOM 687 C C . LYS A 1 89 ? 2.652 -5.555 1.396 1 93.88 89 LYS A C 1
ATOM 689 O O . LYS A 1 89 ? 2.525 -5.32 0.191 1 93.88 89 LYS A O 1
ATOM 694 N N . VAL A 1 90 ? 3.668 -5.234 2.148 1 93.31 90 VAL A N 1
ATOM 695 C CA . VAL A 1 90 ? 4.703 -4.367 1.598 1 93.31 90 VAL A CA 1
ATOM 696 C C . VAL A 1 90 ? 5.945 -5.191 1.262 1 93.31 90 VAL A C 1
ATOM 698 O O . VAL A 1 90 ? 6.473 -5.906 2.115 1 93.31 90 VAL A O 1
ATOM 701 N N . LEU A 1 91 ? 6.328 -5.074 0.032 1 89.56 91 LEU A N 1
ATOM 702 C CA . LEU A 1 91 ? 7.598 -5.645 -0.413 1 89.56 91 LEU A CA 1
ATOM 703 C C . LEU A 1 91 ? 8.742 -4.672 -0.164 1 89.56 91 LEU A C 1
ATOM 705 O O . LEU A 1 91 ? 8.695 -3.521 -0.6 1 89.56 91 LEU A O 1
ATOM 709 N N . GLU A 1 92 ? 9.711 -5.141 0.566 1 86.56 92 GLU A N 1
ATOM 710 C CA . GLU A 1 92 ? 10.875 -4.309 0.857 1 86.56 92 GLU A CA 1
ATOM 711 C C . GLU A 1 92 ? 12.133 -4.867 0.193 1 86.56 92 GLU A C 1
ATOM 713 O O . GLU A 1 92 ? 12.367 -6.078 0.209 1 86.56 92 GLU A O 1
ATOM 718 N N . TYR A 1 93 ? 12.844 -3.98 -0.433 1 80.12 93 TYR A N 1
ATOM 719 C CA . TYR A 1 93 ? 14.109 -4.316 -1.072 1 80.12 93 TYR A CA 1
ATOM 720 C C . TYR A 1 93 ? 15.25 -3.492 -0.492 1 80.12 93 TYR A C 1
ATOM 722 O O . TYR A 1 93 ? 15.219 -2.26 -0.541 1 80.12 93 TYR A O 1
ATOM 730 N N . ASP A 1 94 ? 15.984 -4.152 0.326 1 72.06 94 ASP A N 1
ATOM 731 C CA . ASP A 1 94 ? 17.203 -3.504 0.794 1 72.06 94 ASP A CA 1
ATOM 732 C C . ASP A 1 94 ? 18.359 -3.734 -0.18 1 72.06 94 ASP A C 1
ATOM 734 O O . ASP A 1 94 ? 18.766 -4.875 -0.409 1 72.06 94 ASP A O 1
ATOM 738 N N . LEU A 1 95 ? 18.547 -2.727 -0.986 1 56.44 95 LEU A N 1
ATOM 739 C CA . LEU A 1 95 ? 19.641 -2.875 -1.94 1 56.44 95 LEU A CA 1
ATOM 740 C C . LEU A 1 95 ? 21 -2.908 -1.225 1 56.44 95 LEU A C 1
ATOM 742 O O . LEU A 1 95 ? 21.125 -2.387 -0.115 1 56.44 95 LEU A O 1
ATOM 746 N N . LEU A 1 96 ? 21.938 -3.434 -1.808 1 53.09 96 LEU A N 1
ATOM 747 C CA . LEU A 1 96 ? 23.281 -3.814 -1.365 1 53.09 96 LEU A CA 1
ATOM 748 C C . LEU A 1 96 ? 23.719 -2.98 -0.164 1 53.09 96 LEU A C 1
ATOM 750 O O . LEU A 1 96 ? 23.422 -1.785 -0.094 1 53.09 96 LEU A O 1
ATOM 754 N N . ALA A 1 97 ? 24.156 -3.695 0.936 1 50.5 97 ALA A N 1
ATOM 755 C CA . ALA A 1 97 ? 24.812 -3.238 2.158 1 50.5 97 ALA A CA 1
ATOM 756 C C . ALA A 1 97 ? 25.641 -1.979 1.9 1 50.5 97 ALA A C 1
ATOM 758 O O . ALA A 1 97 ? 25.703 -1.087 2.75 1 50.5 97 ALA A O 1
ATOM 759 N N . GLU A 1 98 ? 26.094 -1.896 0.707 1 52 98 GLU A N 1
ATOM 760 C CA . GLU A 1 98 ? 27.125 -0.861 0.583 1 52 98 GLU A CA 1
ATOM 761 C C . GLU A 1 98 ? 26.484 0.517 0.401 1 52 98 GLU A C 1
ATOM 763 O O . GLU A 1 98 ? 27.031 1.52 0.873 1 52 98 GLU A O 1
ATOM 768 N N . THR A 1 99 ? 25.422 0.564 -0.319 1 58.09 99 THR A N 1
ATOM 769 C CA . THR A 1 99 ? 24.938 1.916 -0.592 1 58.09 99 THR A CA 1
ATOM 770 C C . THR A 1 99 ? 23.859 2.322 0.412 1 58.09 99 THR A C 1
ATOM 772 O O . THR A 1 99 ? 23.578 3.512 0.582 1 58.09 99 THR A O 1
ATOM 775 N N . GLY A 1 100 ? 23.328 1.33 1.191 1 66.94 100 GLY A N 1
ATOM 776 C CA . GLY A 1 100 ? 22.297 1.643 2.172 1 66.94 100 GLY A CA 1
ATOM 777 C C . GLY A 1 100 ? 20.969 2.043 1.546 1 66.94 100 GLY A C 1
ATOM 778 O O . GLY A 1 100 ? 20.094 2.592 2.221 1 66.94 100 GLY A O 1
ATOM 779 N N . ASP A 1 101 ? 20.828 1.85 0.219 1 85.69 101 ASP A N 1
ATOM 780 C CA . ASP A 1 101 ? 19.594 2.203 -0.479 1 85.69 101 ASP A CA 1
ATOM 781 C C . ASP A 1 101 ? 18.469 1.242 -0.12 1 85.69 101 ASP A C 1
ATOM 783 O O . ASP A 1 101 ? 18.703 0.053 0.106 1 85.69 101 ASP A O 1
ATOM 787 N N . TRP A 1 102 ? 17.328 1.801 0.047 1 91.56 102 TRP A N 1
ATOM 788 C CA . TRP A 1 102 ? 16.141 1.053 0.447 1 91.56 102 TRP A CA 1
ATOM 789 C C . TRP A 1 102 ? 14.953 1.411 -0.434 1 91.56 102 TRP A C 1
ATOM 791 O O . TRP A 1 102 ? 14.734 2.582 -0.756 1 91.56 102 TRP A O 1
ATOM 801 N N . GLU A 1 103 ? 14.234 0.401 -0.898 1 93.75 103 GLU A N 1
ATOM 802 C CA . GLU A 1 103 ? 13 0.6 -1.652 1 93.75 103 GLU A CA 1
ATOM 803 C C . GLU A 1 103 ? 11.898 -0.337 -1.165 1 93.75 103 GLU A C 1
ATOM 805 O O . GLU A 1 103 ? 12.172 -1.472 -0.766 1 93.75 103 GLU A O 1
ATOM 810 N N . ALA A 1 104 ? 10.695 0.163 -1.16 1 94.69 104 ALA A N 1
ATOM 811 C CA . ALA A 1 104 ? 9.57 -0.657 -0.715 1 94.69 104 ALA A CA 1
ATOM 812 C C . ALA A 1 104 ? 8.281 -0.25 -1.421 1 94.69 104 ALA A C 1
ATOM 814 O O . ALA A 1 104 ? 8.109 0.911 -1.804 1 94.69 104 ALA A O 1
ATOM 815 N N . ALA A 1 105 ? 7.418 -1.189 -1.621 1 96.81 105 ALA A N 1
ATOM 816 C CA . ALA A 1 105 ? 6.105 -0.935 -2.211 1 96.81 105 ALA A CA 1
ATOM 817 C C . ALA A 1 105 ? 5.09 -1.979 -1.76 1 96.81 105 ALA A C 1
ATOM 819 O O . ALA A 1 105 ? 5.414 -3.162 -1.643 1 96.81 105 ALA A O 1
ATOM 820 N N . PRO A 1 106 ? 3.822 -1.476 -1.472 1 96.56 106 PRO A N 1
ATOM 821 C CA . PRO A 1 106 ? 2.762 -2.48 -1.372 1 96.56 106 PRO A CA 1
ATOM 822 C C . PRO A 1 106 ? 2.588 -3.283 -2.658 1 96.56 106 PRO A C 1
ATOM 824 O O . PRO A 1 106 ? 2.867 -2.777 -3.748 1 96.56 106 PRO A O 1
ATOM 827 N N . LEU A 1 107 ? 2.035 -4.473 -2.533 1 95.88 107 LEU A N 1
ATOM 828 C CA . LEU A 1 107 ? 1.88 -5.34 -3.693 1 95.88 107 LEU A CA 1
ATOM 829 C C . LEU A 1 107 ? 0.825 -4.793 -4.648 1 95.88 107 LEU A C 1
ATOM 831 O O . LEU A 1 107 ? 0.902 -5.008 -5.859 1 95.88 107 LEU A O 1
ATOM 835 N N . LEU A 1 108 ? -0.132 -4.109 -4.148 1 97.75 108 LEU A N 1
ATOM 836 C CA . LEU A 1 108 ? -1.092 -3.352 -4.941 1 97.75 108 LEU A CA 1
ATOM 837 C C . LEU A 1 108 ? -1.165 -1.903 -4.469 1 97.75 108 LEU A C 1
ATOM 839 O O . LEU A 1 108 ? -1.212 -1.642 -3.266 1 97.75 108 LEU A O 1
ATOM 843 N N . ALA A 1 109 ? -1.161 -1.025 -5.43 1 98.19 109 ALA A N 1
ATOM 844 C CA . ALA A 1 109 ? -1.216 0.403 -5.129 1 98.19 109 ALA A CA 1
ATOM 845 C C . ALA A 1 109 ? -2.658 0.895 -5.066 1 98.19 109 ALA A C 1
ATOM 847 O O . ALA A 1 109 ? -2.928 1.986 -4.559 1 98.19 109 ALA A O 1
ATOM 848 N N . TYR A 1 110 ? -3.523 0.133 -5.59 1 98.19 110 TYR A N 1
ATOM 849 C CA . TYR A 1 110 ? -4.938 0.483 -5.691 1 98.19 110 TYR A CA 1
ATOM 850 C C . TYR A 1 110 ? -5.773 -0.734 -6.066 1 98.19 110 TYR A C 1
ATOM 852 O O . TYR A 1 110 ? -5.312 -1.609 -6.801 1 98.19 110 TYR A O 1
ATOM 860 N N . ALA A 1 111 ? -6.988 -0.755 -5.551 1 98.12 111 ALA A N 1
ATOM 861 C CA . ALA A 1 111 ? -7.965 -1.737 -6.004 1 98.12 111 ALA A CA 1
ATOM 862 C C . ALA A 1 111 ? -9.383 -1.193 -5.883 1 98.12 111 ALA A C 1
ATOM 864 O O . ALA A 1 111 ? -9.68 -0.408 -4.98 1 98.12 111 ALA A O 1
ATOM 865 N N . ALA A 1 112 ? -10.203 -1.675 -6.812 1 96.81 112 ALA A N 1
ATOM 866 C CA . ALA A 1 112 ? -11.617 -1.288 -6.777 1 96.81 112 ALA A CA 1
ATOM 867 C C . ALA A 1 112 ? -12.5 -2.379 -7.371 1 96.81 112 ALA A C 1
ATOM 869 O O . ALA A 1 112 ? -12.062 -3.129 -8.25 1 96.81 112 ALA A O 1
ATOM 870 N N . ILE A 1 113 ? -13.617 -2.455 -6.844 1 94.62 113 ILE A N 1
ATOM 871 C CA . ILE A 1 113 ? -14.695 -3.236 -7.438 1 94.62 113 ILE A CA 1
ATOM 872 C C . ILE A 1 113 ? -15.859 -2.316 -7.809 1 94.62 113 ILE A C 1
ATOM 874 O O . ILE A 1 113 ? -16.531 -1.777 -6.934 1 94.62 113 ILE A O 1
ATOM 878 N N . LYS A 1 114 ? -16 -2.156 -9.102 1 92.31 114 LYS A N 1
ATOM 879 C CA . LYS A 1 114 ? -17.047 -1.271 -9.625 1 92.31 114 LYS A CA 1
ATOM 880 C C . LYS A 1 114 ? -17.797 -1.933 -10.773 1 92.31 114 LYS A C 1
ATOM 882 O O . LYS A 1 114 ? -17.203 -2.324 -11.773 1 92.31 114 LYS A O 1
ATOM 887 N N . SER A 1 115 ? -19.078 -2.014 -10.625 1 89.69 115 SER A N 1
ATOM 888 C CA . SER A 1 115 ? -19.953 -2.51 -11.695 1 89.69 115 SER A CA 1
ATOM 889 C C . SER A 1 115 ? -19.469 -3.855 -12.219 1 89.69 115 SER A C 1
ATOM 891 O O . SER A 1 115 ? -19.312 -4.035 -13.43 1 89.69 115 SER A O 1
ATOM 893 N N . GLY A 1 116 ? -19.062 -4.695 -11.336 1 89.88 116 GLY A N 1
ATOM 894 C CA . GLY A 1 116 ? -18.688 -6.059 -11.695 1 89.88 116 GLY A CA 1
ATOM 895 C C . GLY A 1 116 ? -17.281 -6.172 -12.234 1 89.88 116 GLY A C 1
ATOM 896 O O . GLY A 1 116 ? -16.875 -7.234 -12.703 1 89.88 116 GLY A O 1
ATOM 897 N N . GLN A 1 117 ? -16.516 -5.055 -12.172 1 94.44 117 GLN A N 1
ATOM 898 C CA . GLN A 1 117 ? -15.141 -5.035 -12.648 1 94.44 117 GLN A CA 1
ATOM 899 C C . GLN A 1 117 ? -14.172 -4.785 -11.492 1 94.44 117 GLN A C 1
ATOM 901 O O . GLN A 1 117 ? -14.453 -3.986 -10.602 1 94.44 117 GLN A O 1
ATOM 906 N N . CYS A 1 118 ? -13.141 -5.496 -11.523 1 96.31 118 CYS A N 1
ATOM 907 C CA . CYS A 1 118 ? -12.047 -5.262 -10.586 1 96.31 118 CYS A CA 1
ATOM 908 C C . CYS A 1 118 ? -10.953 -4.41 -11.227 1 96.31 118 CYS A C 1
ATOM 910 O O . CYS A 1 118 ? -10.383 -4.793 -12.25 1 96.31 118 CYS A O 1
ATOM 912 N N . HIS A 1 119 ? -10.75 -3.273 -10.672 1 97.94 119 HIS A N 1
ATOM 913 C CA . HIS A 1 119 ? -9.68 -2.377 -11.102 1 97.94 119 HIS A CA 1
ATOM 914 C C . HIS A 1 119 ? -8.508 -2.422 -10.133 1 97.94 119 HIS A C 1
ATOM 916 O O . HIS A 1 119 ? -8.695 -2.506 -8.922 1 97.94 119 HIS A O 1
ATOM 922 N N . TYR A 1 120 ? -7.32 -2.373 -10.664 1 98.44 120 TYR A N 1
ATOM 923 C CA . TYR A 1 120 ? -6.156 -2.43 -9.789 1 98.44 120 TYR A CA 1
ATOM 924 C C . TYR A 1 120 ? -4.953 -1.753 -10.43 1 98.44 120 TYR A C 1
ATOM 926 O O . TYR A 1 120 ? -4.926 -1.558 -11.648 1 98.44 120 TYR A O 1
ATOM 934 N N . GLU A 1 121 ? -3.986 -1.365 -9.594 1 98.31 121 GLU A N 1
ATOM 935 C CA . GLU A 1 121 ? -2.756 -0.713 -10.031 1 98.31 121 GLU A CA 1
ATOM 936 C C . GLU A 1 121 ? -1.541 -1.281 -9.305 1 98.31 121 GLU A C 1
ATOM 938 O O . GLU A 1 121 ? -1.645 -1.709 -8.148 1 98.31 121 GLU A O 1
ATOM 943 N N . PHE A 1 122 ? -0.478 -1.309 -10.039 1 97.06 122 PHE A N 1
ATOM 944 C CA . PHE A 1 122 ? 0.842 -1.476 -9.438 1 97.06 122 PHE A CA 1
ATOM 945 C C . PHE A 1 122 ? 1.583 -0.145 -9.383 1 97.06 122 PHE A C 1
ATOM 947 O O . PHE A 1 122 ? 1.342 0.741 -10.203 1 97.06 122 PHE A O 1
ATOM 954 N N . SER A 1 123 ? 2.41 -0.038 -8.359 1 96.88 123 SER A N 1
ATOM 955 C CA . SER A 1 123 ? 3.336 1.088 -8.422 1 96.88 123 SER A CA 1
ATOM 956 C C . SER A 1 123 ? 4.242 0.99 -9.648 1 96.88 123 SER A C 1
ATOM 958 O O . SER A 1 123 ? 4.387 -0.083 -10.234 1 96.88 123 SER A O 1
ATOM 960 N N . SER A 1 124 ? 4.848 2.15 -10.023 1 95.62 124 SER A N 1
ATOM 961 C CA . SER A 1 124 ? 5.781 2.121 -11.141 1 95.62 124 SER A CA 1
ATOM 962 C C . SER A 1 124 ? 6.977 1.222 -10.844 1 95.62 124 SER A C 1
ATOM 964 O O . SER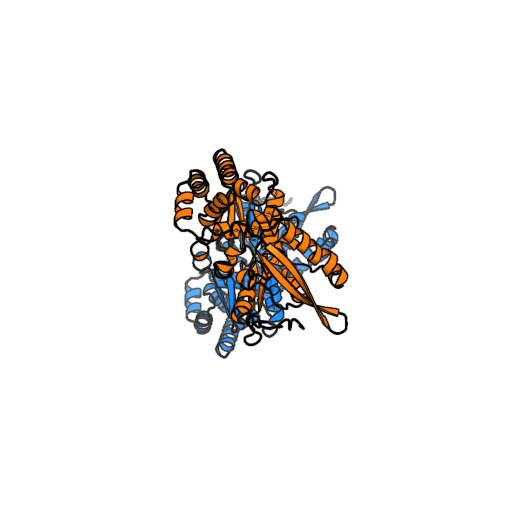 A 1 124 ? 7.445 0.493 -11.719 1 95.62 124 SER A O 1
ATOM 966 N N . PHE A 1 125 ? 7.359 1.243 -9.664 1 93.56 125 PHE A N 1
ATOM 967 C CA . PHE A 1 125 ? 8.469 0.411 -9.211 1 93.56 125 PHE A CA 1
ATOM 968 C C . PHE A 1 125 ? 8.141 -1.067 -9.391 1 93.56 125 PHE A C 1
ATOM 970 O O . PHE A 1 125 ? 8.922 -1.809 -10 1 93.56 125 PHE A O 1
ATOM 977 N N . LEU A 1 126 ? 6.992 -1.489 -8.945 1 93.12 126 LEU A N 1
ATOM 978 C CA . LEU A 1 126 ? 6.625 -2.898 -9.031 1 93.12 126 LEU A CA 1
ATOM 979 C C . LEU A 1 126 ? 6.348 -3.297 -10.477 1 93.12 126 LEU A C 1
ATOM 981 O O . LEU A 1 126 ? 6.656 -4.418 -10.891 1 93.12 126 LEU A O 1
ATOM 985 N N . ALA A 1 127 ? 5.711 -2.367 -11.164 1 94.5 127 ALA A N 1
ATOM 986 C CA . ALA A 1 127 ? 5.488 -2.645 -12.578 1 94.5 127 ALA A CA 1
ATOM 987 C C . ALA A 1 127 ? 6.801 -2.973 -13.289 1 94.5 127 ALA A C 1
ATOM 989 O O . ALA A 1 127 ? 6.871 -3.922 -14.07 1 94.5 127 ALA A O 1
ATOM 990 N N . GLU A 1 128 ? 7.82 -2.238 -12.984 1 92.69 128 GLU A N 1
ATOM 991 C CA . GLU A 1 128 ? 9.125 -2.457 -13.594 1 92.69 128 GLU A CA 1
ATOM 992 C C . GLU A 1 128 ? 9.727 -3.789 -13.156 1 92.69 128 GLU A C 1
ATOM 994 O O . GLU A 1 128 ? 10.266 -4.535 -13.977 1 92.69 128 GLU A O 1
ATOM 999 N N . LYS A 1 129 ? 9.617 -4.043 -11.93 1 88.19 129 LYS A N 1
ATOM 1000 C CA . LYS A 1 129 ? 10.203 -5.266 -11.383 1 88.19 129 LYS A CA 1
ATOM 1001 C C . LYS A 1 129 ? 9.469 -6.5 -11.906 1 88.19 129 LYS A C 1
ATOM 1003 O O . LYS A 1 129 ? 10.086 -7.527 -12.172 1 88.19 129 LYS A O 1
ATOM 1008 N N . LEU A 1 130 ? 8.164 -6.387 -12.055 1 88.94 130 LEU A N 1
ATOM 1009 C CA . LEU A 1 130 ? 7.316 -7.531 -12.383 1 88.94 130 LEU A CA 1
ATOM 1010 C C . LEU A 1 130 ? 7.258 -7.75 -13.891 1 88.94 130 LEU A C 1
ATOM 1012 O O . LEU A 1 130 ? 6.832 -8.812 -14.352 1 88.94 130 LEU A O 1
ATOM 1016 N N . ALA A 1 131 ? 7.645 -6.719 -14.609 1 88 131 ALA A N 1
ATOM 1017 C CA . ALA A 1 131 ? 7.617 -6.844 -16.062 1 88 131 ALA A CA 1
ATOM 1018 C C . ALA A 1 131 ? 8.688 -7.812 -16.547 1 88 131 ALA A C 1
ATOM 1020 O O . ALA A 1 131 ? 8.727 -8.156 -17.734 1 88 131 ALA A O 1
ATOM 1021 N N . ASP A 1 132 ? 9.344 -8.453 -15.688 1 81.62 132 ASP A N 1
ATOM 1022 C CA . ASP A 1 132 ? 10.336 -9.469 -16.016 1 81.62 132 ASP A CA 1
ATOM 1023 C C . ASP A 1 132 ? 9.664 -10.766 -16.469 1 81.62 132 ASP A C 1
ATOM 1025 O O . ASP A 1 132 ? 8.93 -11.391 -15.703 1 81.62 132 ASP A O 1
ATOM 1029 N N . PRO A 1 133 ? 9.961 -11.273 -17.703 1 77.88 133 PRO A N 1
ATOM 1030 C CA . PRO A 1 133 ? 9.336 -12.484 -18.219 1 77.88 133 PRO A CA 1
ATOM 1031 C C . PRO A 1 133 ? 9.586 -13.711 -17.344 1 77.88 133 PRO A C 1
ATOM 1033 O O . PRO A 1 133 ? 8.766 -14.633 -17.312 1 77.88 133 PRO A O 1
ATOM 1036 N N . GLU A 1 134 ? 10.688 -13.641 -16.688 1 74.94 134 GLU A N 1
ATOM 1037 C CA . GLU A 1 134 ? 10.992 -14.773 -15.82 1 74.94 134 GLU A CA 1
ATOM 1038 C C . GLU A 1 134 ? 9.969 -14.898 -14.695 1 74.94 134 GLU A C 1
ATOM 1040 O O . GLU A 1 134 ? 9.664 -16 -14.25 1 74.94 134 GLU A O 1
ATOM 1045 N N . ILE A 1 135 ? 9.492 -13.805 -14.32 1 76.94 135 ILE A N 1
ATOM 1046 C CA . ILE A 1 135 ? 8.484 -13.805 -13.266 1 76.94 135 ILE A CA 1
ATOM 1047 C C . ILE A 1 135 ? 7.176 -14.375 -13.812 1 76.94 135 ILE A C 1
ATOM 1049 O O . ILE A 1 135 ? 6.539 -15.211 -13.156 1 76.94 135 ILE A O 1
ATOM 1053 N N . TYR A 1 136 ? 6.891 -14.047 -14.961 1 76.31 136 TYR A N 1
ATOM 1054 C CA . TYR A 1 136 ? 5.645 -14.477 -15.586 1 76.31 136 TYR A CA 1
ATOM 1055 C C . TYR A 1 136 ? 5.641 -15.984 -15.805 1 76.31 136 TYR A C 1
ATOM 1057 O O . TYR A 1 136 ? 4.598 -16.625 -15.68 1 76.31 136 TYR A O 1
ATOM 1065 N N . THR A 1 137 ? 6.738 -16.5 -16.062 1 74.25 137 THR A N 1
ATOM 1066 C CA . THR A 1 137 ? 6.852 -17.922 -16.391 1 74.25 137 THR A CA 1
ATOM 1067 C C . THR A 1 137 ? 6.605 -18.781 -15.148 1 74.25 137 THR A C 1
ATOM 1069 O O . THR A 1 137 ? 6.34 -19.984 -15.266 1 74.25 137 THR A O 1
ATOM 1072 N N . THR A 1 138 ? 6.648 -18.188 -14.078 1 75.81 138 THR A N 1
ATOM 1073 C CA . THR A 1 138 ? 6.449 -18.953 -12.852 1 75.81 138 THR A CA 1
ATOM 1074 C C . THR A 1 138 ? 4.965 -19.078 -12.523 1 75.81 138 THR A C 1
ATOM 1076 O O . THR A 1 138 ? 4.574 -19.906 -11.695 1 75.81 138 THR A O 1
ATOM 1079 N N . ILE A 1 139 ? 4.172 -18.375 -13.164 1 79.31 139 ILE A N 1
ATOM 1080 C CA . ILE A 1 139 ? 2.738 -18.344 -12.898 1 79.31 139 ILE A CA 1
ATOM 1081 C C . ILE A 1 139 ? 2.033 -19.422 -13.719 1 79.31 139 ILE A C 1
ATOM 1083 O O . ILE A 1 139 ? 2.156 -19.453 -14.945 1 79.31 139 ILE A O 1
ATOM 1087 N N . ASN A 1 140 ? 1.443 -20.328 -13.078 1 81.81 140 ASN A N 1
ATOM 1088 C CA . ASN A 1 140 ? 0.6 -21.344 -13.727 1 81.81 140 ASN A CA 1
ATOM 1089 C C . ASN A 1 140 ? -0.818 -21.328 -13.156 1 81.81 140 ASN A C 1
ATOM 1091 O O . ASN A 1 140 ? -1.09 -21.953 -12.133 1 81.81 140 ASN A O 1
ATOM 1095 N N . LEU A 1 141 ? -1.657 -20.719 -13.859 1 83.56 141 LEU A N 1
ATOM 1096 C CA . LEU A 1 141 ? -3.002 -20.422 -13.375 1 83.56 141 LEU A CA 1
ATOM 1097 C C . LEU A 1 141 ? -3.83 -21.703 -13.273 1 83.56 141 LEU A C 1
ATOM 1099 O O . LEU A 1 141 ? -4.688 -21.812 -12.398 1 83.56 141 LEU A O 1
ATOM 1103 N N . HIS A 1 142 ? -3.578 -22.594 -14.125 1 80.94 142 HIS A N 1
ATOM 1104 C CA . HIS A 1 142 ? -4.301 -23.859 -14.117 1 80.94 142 HIS A CA 1
ATOM 1105 C C . HIS A 1 142 ? -3.891 -24.719 -12.922 1 80.94 142 HIS A C 1
ATOM 1107 O O . HIS A 1 142 ? -4.746 -25.25 -12.211 1 80.94 142 HIS A O 1
ATOM 1113 N N . LEU A 1 143 ? -2.627 -24.734 -12.711 1 85.25 143 LEU A N 1
ATOM 1114 C CA . LEU A 1 143 ? -2.102 -25.625 -11.68 1 85.25 143 LEU A CA 1
ATOM 1115 C C . LEU A 1 143 ? -2.316 -25.031 -10.289 1 85.25 143 LEU A C 1
ATOM 1117 O O . LEU A 1 143 ? -2.467 -25.766 -9.312 1 85.25 143 LEU A O 1
ATOM 1121 N N . GLN A 1 144 ? -2.381 -23.688 -10.258 1 88.06 144 GLN A N 1
ATOM 1122 C CA . GLN A 1 144 ? -2.527 -23.062 -8.938 1 88.06 144 GLN A CA 1
ATOM 1123 C C . GLN A 1 144 ? -3.854 -23.453 -8.297 1 88.06 144 GLN A C 1
ATOM 1125 O O . GLN A 1 144 ? -3.988 -23.422 -7.07 1 88.06 144 GLN A O 1
ATOM 1130 N N . ARG A 1 145 ? -4.746 -23.891 -9.016 1 84.19 145 ARG A N 1
ATOM 1131 C CA . ARG A 1 145 ? -6.039 -24.312 -8.484 1 84.19 145 ARG A CA 1
ATOM 1132 C C . ARG A 1 145 ? -5.957 -25.734 -7.922 1 84.19 145 ARG A C 1
ATOM 1134 O O . ARG A 1 145 ? -6.852 -26.156 -7.188 1 84.19 145 ARG A O 1
ATOM 1141 N N . LYS A 1 146 ? -4.965 -26.391 -8.289 1 84.25 146 LYS A N 1
ATOM 1142 C CA . LYS A 1 146 ? -4.875 -27.812 -7.949 1 84.25 146 LYS A CA 1
ATOM 1143 C C . LYS A 1 146 ? -4.16 -28.016 -6.617 1 84.25 146 LYS A C 1
ATOM 1145 O O . LYS A 1 146 ? -4.301 -29.062 -5.988 1 84.25 146 LYS A O 1
ATOM 1150 N N . VAL A 1 147 ? -3.379 -27.016 -6.285 1 86.94 147 VAL A N 1
ATOM 1151 C CA . VAL A 1 147 ? -2.691 -27.156 -5.004 1 86.94 147 VAL A CA 1
ATOM 1152 C C . VAL A 1 147 ? -3.648 -26.797 -3.865 1 86.94 147 VAL A C 1
ATOM 1154 O O . VAL A 1 147 ? -4.656 -26.125 -4.078 1 86.94 147 VAL A O 1
ATOM 1157 N N . SER A 1 148 ? -3.275 -27.25 -2.664 1 85.5 148 SER A N 1
ATOM 1158 C CA . SER A 1 148 ? -4.246 -27.172 -1.576 1 85.5 148 SER A CA 1
ATOM 1159 C C . SER A 1 148 ? -3.9 -26.047 -0.604 1 85.5 148 SER A C 1
ATOM 1161 O O . SER A 1 148 ? -4.691 -25.719 0.282 1 85.5 148 SER A O 1
ATOM 1163 N N . GLY A 1 149 ? -2.725 -25.5 -0.792 1 88.75 149 GLY A N 1
ATOM 1164 C CA . GLY A 1 149 ? -2.398 -24.516 0.23 1 88.75 149 GLY A CA 1
ATOM 1165 C C . GLY A 1 149 ? -1.398 -23.484 -0.239 1 88.75 149 GLY A C 1
ATOM 1166 O O . GLY A 1 149 ? -0.755 -23.656 -1.276 1 88.75 149 GLY A O 1
ATOM 1167 N N . ALA A 1 150 ? -1.355 -22.5 0.659 1 90.5 150 ALA A N 1
ATOM 1168 C CA . ALA A 1 150 ? -0.522 -21.344 0.334 1 90.5 150 ALA A CA 1
ATOM 1169 C C . ALA A 1 150 ? 0.956 -21.719 0.314 1 90.5 150 ALA A C 1
ATOM 1171 O O . ALA A 1 150 ? 1.701 -21.297 -0.57 1 90.5 150 ALA A O 1
ATOM 1172 N N . TYR A 1 151 ? 1.389 -22.609 1.242 1 93.56 151 TYR A N 1
ATOM 1173 C CA . TYR A 1 151 ? 2.795 -22.984 1.323 1 93.56 151 TYR A CA 1
ATOM 1174 C C . TYR A 1 151 ? 3.217 -23.781 0.097 1 93.56 151 TYR A C 1
ATOM 1176 O O . TYR A 1 151 ? 4.301 -23.562 -0.448 1 93.56 151 TYR A O 1
ATOM 1184 N N . ALA A 1 152 ? 2.352 -24.656 -0.331 1 94.94 152 ALA A N 1
ATOM 1185 C CA . ALA A 1 152 ? 2.662 -25.469 -1.496 1 94.94 152 ALA A CA 1
ATOM 1186 C C . ALA A 1 152 ? 2.795 -24.609 -2.752 1 94.94 152 ALA A C 1
ATOM 1188 O O . ALA A 1 152 ? 3.732 -24.797 -3.535 1 94.94 152 ALA A O 1
ATOM 1189 N N . LEU A 1 153 ? 1.867 -23.734 -2.922 1 92.5 153 LEU A N 1
ATOM 1190 C CA . LEU A 1 153 ? 1.934 -22.859 -4.082 1 92.5 153 LEU A CA 1
ATOM 1191 C C . LEU A 1 153 ? 3.193 -22 -4.039 1 92.5 153 LEU A C 1
ATOM 1193 O O . LEU A 1 153 ? 3.879 -21.844 -5.051 1 92.5 153 LEU A O 1
ATOM 1197 N N . ALA A 1 154 ? 3.473 -21.438 -2.857 1 92.69 154 ALA A N 1
ATOM 1198 C CA . ALA A 1 154 ? 4.68 -20.625 -2.688 1 92.69 154 ALA A CA 1
ATOM 1199 C C . ALA A 1 154 ? 5.93 -21.453 -2.99 1 92.69 154 ALA A C 1
ATOM 1201 O O . ALA A 1 154 ? 6.852 -20.969 -3.652 1 92.69 154 ALA A O 1
ATOM 1202 N N . LEU A 1 155 ? 5.973 -22.656 -2.48 1 94.12 155 LEU A N 1
ATOM 1203 C CA . LEU A 1 155 ? 7.125 -23.516 -2.73 1 94.12 155 LEU A CA 1
ATOM 1204 C C . LEU A 1 155 ? 7.281 -23.797 -4.223 1 94.12 155 LEU A C 1
ATOM 1206 O O . LEU A 1 155 ? 8.383 -23.688 -4.766 1 94.12 155 LEU A O 1
ATOM 1210 N N . TYR A 1 156 ? 6.199 -24.125 -4.84 1 93.31 156 TYR A N 1
ATOM 1211 C CA . TYR A 1 156 ? 6.211 -24.375 -6.277 1 93.31 156 TYR A CA 1
ATOM 1212 C C . TYR A 1 156 ? 6.785 -23.172 -7.035 1 93.31 156 TYR A C 1
ATOM 1214 O O . TYR A 1 156 ? 7.699 -23.328 -7.848 1 93.31 156 TYR A O 1
ATOM 1222 N N . GLU A 1 157 ? 6.289 -22 -6.727 1 90.06 157 GLU A N 1
ATOM 1223 C CA . GLU A 1 157 ? 6.68 -20.797 -7.449 1 90.06 157 GLU A CA 1
ATOM 1224 C C . GLU A 1 157 ? 8.156 -20.469 -7.23 1 90.06 157 GLU A C 1
ATOM 1226 O O . GLU A 1 157 ? 8.828 -19.969 -8.133 1 90.06 157 GLU A O 1
ATOM 1231 N N . ASN A 1 158 ? 8.617 -20.75 -6.008 1 90 158 ASN A N 1
ATOM 1232 C CA . ASN A 1 158 ? 10.016 -20.453 -5.695 1 90 158 ASN A CA 1
ATOM 1233 C C . ASN A 1 158 ? 10.953 -21.484 -6.285 1 90 158 ASN A C 1
ATOM 1235 O O . ASN A 1 158 ? 12.141 -21.219 -6.488 1 90 158 ASN A O 1
ATOM 1239 N N . CYS A 1 159 ? 10.461 -22.609 -6.594 1 92.38 159 CYS A N 1
ATOM 1240 C CA . CYS A 1 159 ? 11.305 -23.688 -7.109 1 92.38 159 CYS A CA 1
ATOM 1241 C C . CYS A 1 159 ? 11.258 -23.719 -8.633 1 92.38 159 CYS A C 1
ATOM 1243 O O . CYS A 1 159 ? 12.281 -23.969 -9.281 1 92.38 159 CYS A O 1
ATOM 1245 N N . VAL A 1 160 ? 10.094 -23.469 -9.188 1 90.06 160 VAL A N 1
ATOM 1246 C CA . VAL A 1 160 ? 9.891 -23.672 -10.617 1 90.06 160 VAL A CA 1
ATOM 1247 C C . VAL A 1 160 ? 10.797 -22.75 -11.414 1 90.06 160 VAL A C 1
ATOM 1249 O O . VAL A 1 160 ? 11.164 -23.047 -12.555 1 90.06 160 VAL A O 1
ATOM 1252 N N . ARG A 1 161 ? 11.188 -21.672 -10.836 1 84.19 161 ARG A N 1
ATOM 1253 C CA . ARG A 1 161 ? 12.086 -20.734 -11.5 1 84.19 161 ARG A CA 1
ATOM 1254 C C . ARG A 1 161 ? 13.438 -21.391 -11.781 1 84.19 161 ARG A C 1
ATOM 1256 O O . ARG A 1 161 ? 14.188 -20.922 -12.648 1 84.19 161 ARG A O 1
ATOM 1263 N N . PHE A 1 162 ? 13.758 -22.438 -11.086 1 88.62 162 PHE A N 1
ATOM 1264 C CA . PHE A 1 162 ? 15.031 -23.141 -11.219 1 88.62 162 PHE A CA 1
ATOM 1265 C C . PHE A 1 162 ? 14.859 -24.438 -12 1 88.62 162 PHE A C 1
ATOM 1267 O O . PHE A 1 162 ? 15.727 -25.312 -11.953 1 88.62 162 PHE A O 1
ATOM 1274 N N . ARG A 1 163 ? 13.797 -24.562 -12.672 1 87.06 163 ARG A N 1
ATOM 1275 C CA . ARG A 1 163 ? 13.477 -25.812 -13.352 1 87.06 163 ARG A CA 1
ATOM 1276 C C . ARG A 1 163 ? 14.57 -26.172 -14.359 1 87.06 163 ARG A C 1
ATOM 1278 O O . ARG A 1 163 ? 14.906 -27.344 -14.516 1 87.06 163 ARG A O 1
ATOM 1285 N N . SER A 1 164 ? 15.148 -25.156 -15.055 1 86.06 164 SER A N 1
ATOM 1286 C CA . SER A 1 164 ? 16.172 -25.422 -16.062 1 86.06 164 SER A CA 1
ATOM 1287 C C . SER A 1 164 ? 17.484 -25.844 -15.414 1 86.06 164 SER A C 1
ATOM 1289 O O . SER A 1 164 ? 18.234 -26.656 -15.969 1 86.06 164 SER A O 1
ATOM 1291 N N . VAL A 1 165 ? 17.781 -25.328 -14.281 1 90.69 165 VAL A N 1
ATOM 1292 C CA . VAL A 1 165 ? 19.016 -25.609 -13.562 1 90.69 165 VAL A CA 1
ATOM 1293 C C . VAL A 1 165 ? 18.891 -26.938 -12.805 1 90.69 165 VAL A C 1
ATOM 1295 O O . VAL A 1 165 ? 19.875 -27.641 -12.602 1 90.69 165 VAL A O 1
ATOM 1298 N N . GLY A 1 166 ? 17.688 -27.156 -12.352 1 93.94 166 GLY A N 1
ATOM 1299 C CA . GLY A 1 166 ? 17.391 -28.438 -11.719 1 93.94 166 GLY A CA 1
ATOM 1300 C C . GLY A 1 166 ? 17.547 -28.406 -10.211 1 93.94 166 GLY A C 1
ATOM 1301 O O . GLY A 1 166 ? 17.281 -29.406 -9.531 1 93.94 166 GLY A O 1
ATOM 1302 N N . SER A 1 167 ? 18 -27.219 -9.695 1 96.44 167 SER A N 1
ATOM 1303 C CA . SER A 1 167 ? 18.188 -27.109 -8.25 1 96.44 167 SER A CA 1
ATOM 1304 C C . SER A 1 167 ? 18.156 -25.656 -7.797 1 96.44 167 SER A C 1
ATOM 1306 O O . SER A 1 167 ? 18.625 -24.766 -8.516 1 96.44 167 SER A O 1
ATOM 1308 N N . THR A 1 168 ? 17.672 -25.438 -6.527 1 94.44 168 THR A N 1
ATOM 1309 C CA . THR A 1 168 ? 17.641 -24.078 -5.984 1 94.44 168 THR A CA 1
ATOM 1310 C C . THR A 1 168 ? 19 -23.688 -5.414 1 94.44 168 THR A C 1
ATOM 1312 O O . THR A 1 168 ? 19.25 -22.516 -5.129 1 94.44 168 THR A O 1
ATOM 1315 N N . GLY A 1 169 ? 19.875 -24.672 -5.258 1 96 169 GLY A N 1
ATOM 1316 C CA . GLY A 1 169 ? 21.031 -24.453 -4.406 1 96 169 GLY A CA 1
ATOM 1317 C C . GLY A 1 169 ? 20.688 -24.391 -2.934 1 96 169 GLY A C 1
ATOM 1318 O O . GLY A 1 169 ? 19.531 -24.531 -2.557 1 96 169 GLY A O 1
ATOM 1319 N N . TRP A 1 170 ? 21.781 -24.25 -2.133 1 97.12 170 TRP A N 1
ATOM 1320 C CA . TRP A 1 170 ? 21.578 -24.203 -0.689 1 97.12 170 TRP A CA 1
ATOM 1321 C C . TRP A 1 170 ? 21.047 -22.828 -0.26 1 97.12 170 TRP A C 1
ATOM 1323 O O . TRP A 1 170 ? 21.672 -21.797 -0.54 1 97.12 170 TRP A O 1
ATOM 1333 N N . ILE A 1 171 ? 19.906 -22.812 0.314 1 95.56 171 ILE A N 1
ATOM 1334 C CA . ILE A 1 171 ? 19.281 -21.609 0.848 1 95.56 171 ILE A CA 1
ATOM 1335 C C . ILE A 1 171 ? 19 -21.797 2.338 1 95.56 171 ILE A C 1
ATOM 1337 O O . ILE A 1 171 ? 18.547 -22.859 2.764 1 95.56 171 ILE A O 1
ATOM 1341 N N . SER A 1 172 ? 19.25 -20.797 3.037 1 96.38 172 SER A N 1
ATOM 1342 C CA . SER A 1 172 ? 19.125 -20.922 4.488 1 96.38 172 SER A CA 1
ATOM 1343 C C . SER A 1 172 ? 17.672 -21.188 4.891 1 96.38 172 SER A C 1
ATOM 1345 O O . SER A 1 172 ? 16.75 -20.766 4.207 1 96.38 172 SER A O 1
ATOM 1347 N N . VAL A 1 173 ? 17.547 -21.812 6.039 1 96.75 173 VAL A N 1
ATOM 1348 C CA . VAL A 1 173 ? 16.234 -22.094 6.582 1 96.75 173 VAL A CA 1
ATOM 1349 C C . VAL A 1 173 ? 15.477 -20.781 6.812 1 96.75 173 VAL A C 1
ATOM 1351 O O . VAL A 1 173 ? 14.289 -20.672 6.496 1 96.75 173 VAL A O 1
ATOM 1354 N N . GLN A 1 174 ? 16.172 -19.859 7.324 1 92.94 174 GLN A N 1
ATOM 1355 C CA . GLN A 1 174 ? 15.562 -18.547 7.59 1 92.94 174 GLN A CA 1
ATOM 1356 C C . GLN A 1 174 ? 15.039 -17.922 6.305 1 92.94 174 GLN A C 1
ATOM 1358 O O . GLN A 1 174 ? 13.938 -17.359 6.281 1 92.94 174 GLN A O 1
ATOM 1363 N N . LYS A 1 175 ? 15.766 -18.016 5.297 1 91.62 175 LYS A N 1
ATOM 1364 C CA . LYS A 1 175 ? 15.352 -17.469 4.016 1 91.62 175 LYS A CA 1
ATOM 1365 C C . LYS A 1 175 ? 14.148 -18.219 3.455 1 91.62 175 LYS A C 1
ATOM 1367 O O . LYS A 1 175 ? 13.227 -17.609 2.9 1 91.62 175 LYS A O 1
ATOM 1372 N N . TRP A 1 176 ? 14.117 -19.5 3.613 1 94.31 176 TRP A N 1
ATOM 1373 C CA . TRP A 1 176 ? 12.969 -20.266 3.154 1 94.31 176 TRP A CA 1
ATOM 1374 C C . TRP A 1 176 ? 11.711 -19.891 3.932 1 94.31 176 TRP A C 1
ATOM 1376 O O . TRP A 1 176 ? 10.625 -19.781 3.357 1 94.31 176 TRP A O 1
ATOM 1386 N N . ARG A 1 177 ? 11.859 -19.734 5.191 1 93.75 177 ARG A N 1
ATOM 1387 C CA . ARG A 1 177 ? 10.719 -19.312 5.988 1 93.75 177 ARG A CA 1
ATOM 1388 C C . ARG A 1 177 ? 10.164 -17.984 5.48 1 93.75 177 ARG A C 1
ATOM 1390 O O . ARG A 1 177 ? 8.945 -17.797 5.391 1 93.75 177 ARG A O 1
ATOM 1397 N N . MET A 1 178 ? 11.047 -17.156 5.105 1 89.25 178 MET A N 1
ATOM 1398 C CA . MET A 1 178 ? 10.648 -15.859 4.555 1 89.25 178 MET A CA 1
ATOM 1399 C C . MET A 1 178 ? 9.969 -16.031 3.205 1 89.25 178 MET A C 1
ATOM 1401 O O . MET A 1 178 ? 8.891 -15.469 2.973 1 89.25 178 MET A O 1
ATOM 1405 N N . LEU A 1 179 ? 10.516 -16.844 2.381 1 89.56 179 LEU A N 1
ATOM 1406 C CA . LEU A 1 179 ? 10.016 -17.047 1.025 1 89.56 179 LEU A CA 1
ATOM 1407 C C . LEU A 1 179 ? 8.641 -17.703 1.044 1 89.56 179 LEU A C 1
ATOM 1409 O O . LEU A 1 179 ? 7.805 -17.438 0.175 1 89.56 179 LEU A O 1
ATOM 1413 N N . LEU A 1 180 ? 8.414 -18.469 2.068 1 93.12 180 LEU A N 1
ATOM 1414 C CA . LEU A 1 180 ? 7.18 -19.234 2.115 1 93.12 180 LEU A CA 1
ATOM 1415 C C . LEU A 1 180 ? 6.148 -18.562 3.006 1 93.12 180 LEU A C 1
ATOM 1417 O O . LEU A 1 180 ? 4.977 -18.938 3.02 1 93.12 180 LEU A O 1
ATOM 1421 N N . GLY A 1 181 ? 6.594 -17.578 3.709 1 89.5 181 GLY A N 1
ATOM 1422 C CA . GLY A 1 181 ? 5.707 -16.875 4.621 1 89.5 181 GLY A CA 1
ATOM 1423 C C . GLY A 1 181 ? 5.422 -17.656 5.895 1 89.5 181 GLY A C 1
ATOM 1424 O O . GLY A 1 181 ? 4.312 -17.594 6.43 1 89.5 181 GLY A O 1
ATOM 1425 N N . ALA A 1 182 ? 6.312 -18.484 6.242 1 92.81 182 ALA A N 1
ATOM 1426 C CA . ALA A 1 182 ? 6.176 -19.281 7.453 1 92.81 182 ALA A CA 1
ATOM 1427 C C . ALA A 1 182 ? 6.781 -18.578 8.656 1 92.81 182 ALA A C 1
ATOM 1429 O O . ALA A 1 182 ? 7.742 -19.062 9.258 1 92.81 182 ALA A O 1
ATOM 1430 N N . ASP A 1 183 ? 6.062 -17.5 9.117 1 88 183 ASP A N 1
ATOM 1431 C CA . ASP A 1 183 ? 6.637 -16.625 10.133 1 88 183 ASP A CA 1
ATOM 1432 C C . ASP A 1 183 ? 6.109 -16.953 11.523 1 88 183 ASP A C 1
ATOM 1434 O O . ASP A 1 183 ? 6.578 -16.406 12.523 1 88 183 ASP A O 1
ATOM 1438 N N . ALA A 1 184 ? 5.238 -17.875 11.609 1 91.06 184 ALA A N 1
ATOM 1439 C CA . ALA A 1 184 ? 4.699 -18.219 12.922 1 91.06 184 ALA A CA 1
ATOM 1440 C C . ALA A 1 184 ? 5.801 -18.75 13.836 1 91.06 184 ALA A C 1
ATOM 1442 O O . ALA A 1 184 ? 6.719 -19.438 13.383 1 91.06 184 ALA A O 1
ATOM 1443 N N . SER A 1 185 ? 5.691 -18.406 15.055 1 93.25 185 SER A N 1
ATOM 1444 C CA . SER A 1 185 ? 6.691 -18.828 16.031 1 93.25 185 SER A CA 1
ATOM 1445 C C . SER A 1 185 ? 6.773 -20.359 16.125 1 93.25 185 SER A C 1
ATOM 1447 O O . SER A 1 185 ? 7.812 -20.906 16.484 1 93.25 185 SER A O 1
ATOM 1449 N N . THR A 1 186 ? 5.715 -21.031 15.805 1 94.88 186 THR A N 1
ATOM 1450 C CA . THR A 1 186 ? 5.688 -22.484 15.773 1 94.88 186 THR A CA 1
ATOM 1451 C C . THR A 1 186 ? 6.777 -23.031 14.852 1 94.88 186 THR A C 1
ATOM 1453 O O . THR A 1 186 ? 7.312 -24.109 15.086 1 94.88 186 THR A O 1
ATOM 1456 N N . TYR A 1 187 ? 7.238 -22.281 13.883 1 95.25 187 TYR A N 1
ATOM 1457 C CA . TYR A 1 187 ? 8.195 -22.75 12.875 1 95.25 187 TYR A CA 1
ATOM 1458 C C . TYR A 1 187 ? 9.617 -22.375 13.266 1 95.25 187 TYR A C 1
ATOM 1460 O O . TYR A 1 187 ? 10.555 -22.594 12.5 1 95.25 187 TYR A O 1
ATOM 1468 N N . ASP A 1 188 ? 9.703 -21.797 14.477 1 94.69 188 ASP A N 1
ATOM 1469 C CA . ASP A 1 188 ? 11.055 -21.562 14.992 1 94.69 188 ASP A CA 1
ATOM 1470 C C . ASP A 1 188 ? 11.781 -22.891 15.195 1 94.69 188 ASP A C 1
ATOM 1472 O O . ASP A 1 188 ? 13.008 -22.969 15.047 1 94.69 188 ASP A O 1
ATOM 1476 N N . GLU A 1 189 ? 10.992 -23.828 15.617 1 95.94 189 GLU A N 1
ATOM 1477 C CA . GLU A 1 189 ? 11.531 -25.188 15.664 1 95.94 189 GLU A CA 1
ATOM 1478 C C . GLU A 1 189 ? 11.5 -25.844 14.281 1 95.94 189 GLU A C 1
ATOM 1480 O O . GLU A 1 189 ? 10.422 -26.031 13.703 1 95.94 189 GLU A O 1
ATOM 1485 N N . PHE A 1 190 ? 12.633 -26.297 13.812 1 97.38 190 PHE A N 1
ATOM 1486 C CA . PHE A 1 190 ? 12.75 -26.797 12.445 1 97.38 190 PHE A CA 1
ATOM 1487 C C . PHE A 1 190 ? 11.836 -28 12.234 1 97.38 190 PHE A C 1
ATOM 1489 O O . PHE A 1 190 ? 11.273 -28.172 11.148 1 97.38 190 PHE A O 1
ATOM 1496 N N . LYS A 1 191 ? 11.781 -28.797 13.227 1 97.19 191 LYS A N 1
ATOM 1497 C CA . LYS A 1 191 ? 10.945 -29.984 13.102 1 97.19 191 LYS A CA 1
ATOM 1498 C C . LYS A 1 191 ? 9.539 -29.625 12.648 1 97.19 191 LYS A C 1
ATOM 1500 O O . LYS A 1 191 ? 8.977 -30.266 11.758 1 97.19 191 LYS A O 1
ATOM 1505 N N . HIS A 1 192 ? 8.945 -28.609 13.227 1 98.12 192 HIS A N 1
ATOM 1506 C CA . HIS A 1 192 ? 7.602 -28.188 12.875 1 98.12 192 HIS A CA 1
ATOM 1507 C C . HIS A 1 192 ? 7.57 -27.562 11.484 1 98.12 192 HIS A C 1
ATOM 1509 O O . HIS A 1 192 ? 6.648 -27.812 10.703 1 98.12 192 HIS A O 1
ATOM 1515 N N . PHE A 1 193 ? 8.594 -26.766 11.18 1 98.19 193 PHE A N 1
ATOM 1516 C CA . PHE A 1 193 ? 8.695 -26.188 9.852 1 98.19 193 PHE A CA 1
ATOM 1517 C C . PHE A 1 193 ? 8.805 -27.266 8.789 1 98.19 193 PHE A C 1
ATOM 1519 O O . PHE A 1 193 ? 8.094 -27.219 7.781 1 98.19 193 PHE A O 1
ATOM 1526 N N . ASN A 1 194 ? 9.594 -28.188 9.047 1 98.25 194 ASN A N 1
ATOM 1527 C CA . ASN A 1 194 ? 9.82 -29.281 8.094 1 98.25 194 ASN A CA 1
ATOM 1528 C C . ASN A 1 194 ? 8.562 -30.125 7.906 1 98.25 194 ASN A C 1
ATOM 1530 O O . ASN A 1 194 ? 8.164 -30.406 6.773 1 98.25 194 ASN A O 1
ATOM 1534 N N . ASP A 1 195 ? 7.926 -30.484 8.961 1 98.06 195 ASP A N 1
ATOM 1535 C CA . ASP A 1 195 ? 6.805 -31.422 8.906 1 98.06 195 ASP A CA 1
ATOM 1536 C C . ASP A 1 195 ? 5.539 -30.734 8.406 1 98.06 195 ASP A C 1
ATOM 1538 O O . ASP A 1 195 ? 4.77 -31.312 7.633 1 98.06 195 ASP A O 1
ATOM 1542 N N . GLN A 1 196 ? 5.41 -29.5 8.844 1 97.25 196 GLN A N 1
ATOM 1543 C CA . GLN A 1 196 ? 4.117 -28.859 8.609 1 97.25 196 GLN A CA 1
ATOM 1544 C C . GLN A 1 196 ? 4.152 -28 7.352 1 97.25 196 GLN A C 1
ATOM 1546 O O . GLN A 1 196 ? 3.105 -27.672 6.789 1 97.25 196 GLN A O 1
ATOM 1551 N N . VAL A 1 197 ? 5.293 -27.625 6.938 1 97.31 197 VAL A N 1
ATOM 1552 C CA . VAL A 1 197 ? 5.391 -26.734 5.785 1 97.31 197 VAL A CA 1
ATOM 1553 C C . VAL A 1 197 ? 6.125 -27.438 4.648 1 97.31 197 VAL A C 1
ATOM 1555 O O . VAL A 1 197 ? 5.543 -27.703 3.594 1 97.31 197 VAL A O 1
ATOM 1558 N N . ILE A 1 198 ? 7.328 -27.891 4.875 1 98.31 198 ILE A N 1
ATOM 1559 C CA . ILE A 1 198 ? 8.195 -28.375 3.811 1 98.31 198 ILE A CA 1
ATOM 1560 C C . ILE A 1 198 ? 7.652 -29.703 3.273 1 98.31 198 ILE A C 1
ATOM 1562 O O . ILE A 1 198 ? 7.27 -29.797 2.104 1 98.31 198 ILE A O 1
ATOM 1566 N N . LYS A 1 199 ? 7.527 -30.609 4.066 1 98.44 199 LYS A N 1
ATOM 1567 C CA . LYS A 1 199 ? 7.137 -31.953 3.629 1 98.44 199 LYS A CA 1
ATOM 1568 C C . LYS A 1 199 ? 5.727 -31.953 3.041 1 98.44 199 LYS A C 1
ATOM 1570 O O . LYS A 1 199 ? 5.488 -32.531 1.983 1 98.44 199 LYS A O 1
ATOM 1575 N N . LYS A 1 200 ? 4.863 -31.297 3.707 1 97.75 200 LYS A N 1
ATOM 1576 C CA . LYS A 1 200 ? 3.49 -31.234 3.213 1 97.75 200 LYS A CA 1
ATOM 1577 C C . LYS A 1 200 ? 3.43 -30.547 1.854 1 97.75 200 LYS A C 1
ATOM 1579 O O . LYS A 1 200 ? 2.684 -30.969 0.969 1 97.75 200 LYS A O 1
ATOM 1584 N N . SER A 1 201 ? 4.199 -29.531 1.752 1 97.62 201 SER A N 1
ATOM 1585 C CA . SER A 1 201 ? 4.219 -28.797 0.492 1 97.62 201 SER A CA 1
ATOM 1586 C C . SER A 1 201 ? 4.824 -29.625 -0.629 1 97.62 201 SER A C 1
ATOM 1588 O O . SER A 1 201 ? 4.328 -29.625 -1.758 1 97.62 201 SER A O 1
ATOM 1590 N N . ILE A 1 202 ? 5.84 -30.344 -0.318 1 98.25 202 ILE A N 1
ATOM 1591 C CA . ILE A 1 202 ? 6.465 -31.219 -1.309 1 98.25 202 ILE A CA 1
ATOM 1592 C C . ILE A 1 202 ? 5.457 -32.25 -1.79 1 98.25 202 ILE A C 1
ATOM 1594 O O . ILE A 1 202 ? 5.316 -32.469 -2.994 1 98.25 202 ILE A O 1
ATOM 1598 N N . ILE A 1 203 ? 4.777 -32.844 -0.863 1 98.06 203 ILE A N 1
ATOM 1599 C CA . ILE A 1 203 ? 3.785 -33.844 -1.197 1 98.06 203 ILE A CA 1
ATOM 1600 C C . ILE A 1 203 ? 2.723 -33.25 -2.115 1 98.06 203 ILE A C 1
ATOM 1602 O O . ILE A 1 203 ? 2.375 -33.844 -3.141 1 98.06 203 ILE A O 1
ATOM 1606 N N . ASP A 1 204 ? 2.26 -32.125 -1.748 1 97.25 204 ASP A N 1
ATOM 1607 C CA . ASP A 1 204 ? 1.215 -31.469 -2.514 1 97.25 204 ASP A CA 1
ATOM 1608 C C . ASP A 1 204 ? 1.712 -31.094 -3.906 1 97.25 204 ASP A C 1
ATOM 1610 O O . ASP A 1 204 ? 1.048 -31.375 -4.906 1 97.25 204 ASP A O 1
ATOM 1614 N N . VAL A 1 205 ? 2.865 -30.516 -4.016 1 96.38 205 VAL A N 1
ATOM 1615 C CA . VAL A 1 205 ? 3.439 -30.125 -5.297 1 96.38 205 VAL A CA 1
ATOM 1616 C C . VAL A 1 205 ? 3.691 -31.359 -6.16 1 96.38 205 VAL A C 1
ATOM 1618 O O . VAL A 1 205 ? 3.318 -31.375 -7.336 1 96.38 205 VAL A O 1
ATOM 1621 N N . ASN A 1 206 ? 4.246 -32.344 -5.578 1 96.62 206 ASN A N 1
ATOM 1622 C CA . ASN A 1 206 ? 4.566 -33.562 -6.32 1 96.62 206 ASN A CA 1
ATOM 1623 C C . ASN A 1 206 ? 3.307 -34.25 -6.812 1 96.62 206 ASN A C 1
ATOM 1625 O O . ASN A 1 206 ? 3.32 -34.906 -7.859 1 96.62 206 ASN A O 1
ATOM 1629 N N . LYS A 1 207 ? 2.291 -34.062 -6.125 1 95.69 207 LYS A N 1
ATOM 1630 C CA . LYS A 1 207 ? 1.033 -34.719 -6.5 1 95.69 207 LYS A CA 1
ATOM 1631 C C . LYS A 1 207 ? 0.299 -33.906 -7.562 1 95.69 207 LYS A C 1
ATOM 1633 O O . LYS A 1 207 ? -0.245 -34.469 -8.516 1 95.69 207 LYS A O 1
ATOM 1638 N N . ASN A 1 208 ? 0.348 -32.594 -7.445 1 92.62 208 ASN A N 1
ATOM 1639 C CA . ASN A 1 208 ? -0.651 -31.812 -8.148 1 92.62 208 ASN A CA 1
ATOM 1640 C C . ASN A 1 208 ? -0.012 -30.906 -9.211 1 92.62 208 ASN A C 1
ATOM 1642 O O . ASN A 1 208 ? -0.704 -30.375 -10.078 1 92.62 208 ASN A O 1
ATOM 1646 N N . MET A 1 209 ? 1.293 -30.781 -9.164 1 91.88 209 MET A N 1
ATOM 1647 C CA . MET A 1 209 ? 1.949 -29.828 -10.062 1 91.88 209 MET A CA 1
ATOM 1648 C C . MET A 1 209 ? 2.773 -30.562 -11.117 1 91.88 209 MET A C 1
ATOM 1650 O O . MET A 1 209 ? 2.734 -31.797 -11.203 1 91.88 209 MET A O 1
ATOM 1654 N N . ASP A 1 210 ? 3.443 -29.766 -11.984 1 91 210 ASP A N 1
ATOM 1655 C CA . ASP A 1 210 ? 4.102 -30.328 -13.156 1 91 210 ASP A CA 1
ATOM 1656 C C . ASP A 1 210 ? 5.586 -30.578 -12.883 1 91 210 ASP A C 1
ATOM 1658 O O . ASP A 1 210 ? 6.363 -30.781 -13.82 1 91 210 ASP A O 1
ATOM 1662 N N . ILE A 1 211 ? 5.918 -30.469 -11.648 1 93.69 211 ILE A N 1
ATOM 1663 C CA . ILE A 1 211 ? 7.301 -30.766 -11.281 1 93.69 211 ILE A CA 1
ATOM 1664 C C . ILE A 1 211 ? 7.32 -31.719 -10.078 1 93.69 211 ILE A C 1
ATOM 1666 O O . ILE A 1 211 ? 6.312 -31.875 -9.391 1 93.69 211 ILE A O 1
ATOM 1670 N N . GLN A 1 212 ? 8.516 -32.375 -9.977 1 97.12 212 GLN A N 1
ATOM 1671 C CA . GLN A 1 212 ? 8.805 -33.188 -8.812 1 97.12 212 GLN A CA 1
ATOM 1672 C C . GLN A 1 212 ? 9.898 -32.594 -7.949 1 97.12 212 GLN A C 1
ATOM 1674 O O . GLN A 1 212 ? 10.977 -32.25 -8.453 1 97.12 212 GLN A O 1
ATOM 1679 N N . LEU A 1 213 ? 9.562 -32.438 -6.672 1 97.88 213 LEU A N 1
ATOM 1680 C CA . LEU A 1 213 ? 10.516 -31.812 -5.75 1 97.88 213 LEU A CA 1
ATOM 1681 C C . LEU A 1 213 ? 11.062 -32.844 -4.773 1 97.88 213 LEU A C 1
ATOM 1683 O O . LEU A 1 213 ? 10.328 -33.719 -4.305 1 97.88 213 LEU A O 1
ATOM 1687 N N . THR A 1 214 ? 12.344 -32.75 -4.52 1 98.56 214 THR A N 1
ATOM 1688 C CA . THR A 1 214 ? 13.016 -33.469 -3.438 1 98.56 214 THR A CA 1
ATOM 1689 C C . THR A 1 214 ? 13.883 -32.531 -2.617 1 98.56 214 THR A C 1
ATOM 1691 O O . THR A 1 214 ? 14.602 -31.703 -3.176 1 98.56 214 THR A O 1
ATOM 1694 N N . ALA A 1 215 ? 13.773 -32.719 -1.288 1 98.5 215 ALA A N 1
ATOM 1695 C CA . ALA A 1 215 ? 14.531 -31.812 -0.421 1 98.5 215 ALA A CA 1
ATOM 1696 C C . ALA A 1 215 ? 15.82 -32.469 0.057 1 98.5 215 ALA A C 1
ATOM 1698 O O . ALA A 1 215 ? 15.828 -33.656 0.373 1 98.5 215 ALA A O 1
ATOM 1699 N N . GLU A 1 216 ? 16.891 -31.703 0.008 1 98.44 216 GLU A N 1
ATOM 1700 C CA . GLU A 1 216 ? 18.141 -32.031 0.685 1 98.44 216 GLU A CA 1
ATOM 1701 C C . GLU A 1 216 ? 18.406 -31.078 1.834 1 98.44 216 GLU A C 1
ATOM 1703 O O . GLU A 1 216 ? 18.078 -29.891 1.752 1 98.44 216 GLU A O 1
ATOM 1708 N N . TYR A 1 217 ? 19.031 -31.625 2.904 1 98.12 217 TYR A N 1
ATOM 1709 C CA . TYR A 1 217 ? 19.25 -30.828 4.102 1 98.12 217 TYR A CA 1
ATOM 1710 C C . TYR A 1 217 ? 20.734 -30.781 4.461 1 98.12 217 TYR A C 1
ATOM 1712 O O . TYR A 1 217 ? 21.422 -31.797 4.418 1 98.12 217 TYR A O 1
ATOM 1720 N N . ARG A 1 218 ? 21.219 -29.594 4.688 1 98.06 218 ARG A N 1
ATOM 1721 C CA . ARG A 1 218 ? 22.547 -29.422 5.234 1 98.06 218 ARG A CA 1
ATOM 1722 C C . ARG A 1 218 ? 22.5 -29.109 6.727 1 98.06 218 ARG A C 1
ATOM 1724 O O . ARG A 1 218 ? 21.734 -28.25 7.16 1 98.06 218 ARG A O 1
ATOM 1731 N N . ARG A 1 219 ? 23.328 -29.844 7.469 1 97.31 219 ARG A N 1
ATOM 1732 C CA . ARG A 1 219 ? 23.312 -29.703 8.922 1 97.31 219 ARG A CA 1
ATOM 1733 C C . ARG A 1 219 ? 24.625 -29.156 9.438 1 97.31 219 ARG A C 1
ATOM 1735 O O . ARG A 1 219 ? 25.688 -29.453 8.883 1 97.31 219 ARG A O 1
ATOM 1742 N N . GLU A 1 220 ? 24.5 -28.281 10.344 1 96.25 220 GLU A N 1
ATOM 1743 C CA . GLU A 1 220 ? 25.609 -27.812 11.164 1 96.25 220 GLU A CA 1
ATOM 1744 C C . GLU A 1 220 ? 25.297 -27.969 12.656 1 96.25 220 GLU A C 1
ATOM 1746 O O . GLU A 1 220 ? 24.281 -27.469 13.141 1 96.25 220 GLU A O 1
ATOM 1751 N N . ASN A 1 221 ? 26.266 -28.625 13.391 1 93.56 221 ASN A N 1
ATOM 1752 C CA . ASN A 1 221 ? 26.062 -28.875 14.812 1 93.56 221 ASN A CA 1
ATOM 1753 C C . ASN A 1 221 ? 24.703 -29.484 15.094 1 93.56 221 ASN A C 1
ATOM 1755 O O . ASN A 1 221 ? 23.953 -29 15.938 1 93.56 221 ASN A O 1
ATOM 1759 N N . ARG A 1 222 ? 24.25 -30.469 14.25 1 92.62 222 ARG A N 1
ATOM 1760 C CA . ARG A 1 222 ? 23.047 -31.281 14.359 1 92.62 222 ARG A CA 1
ATOM 1761 C C . ARG A 1 222 ? 21.797 -30.469 14.062 1 92.62 222 ARG A C 1
ATOM 1763 O O . ARG A 1 222 ? 20.672 -30.891 14.359 1 92.62 222 ARG A O 1
ATOM 1770 N N . ARG A 1 223 ? 21.938 -29.266 13.648 1 95.88 223 ARG A N 1
ATOM 1771 C CA . ARG A 1 223 ? 20.797 -28.422 13.258 1 95.88 223 ARG A CA 1
ATOM 1772 C C . ARG A 1 223 ? 20.781 -28.203 11.75 1 95.88 223 ARG A C 1
ATOM 1774 O O . ARG A 1 223 ? 21.812 -28 11.125 1 95.88 223 ARG A O 1
ATOM 1781 N N . VAL A 1 224 ? 19.641 -28.344 11.18 1 98 224 VAL A N 1
ATOM 1782 C CA . VAL A 1 224 ? 19.484 -28.031 9.766 1 98 224 VAL A CA 1
ATOM 1783 C C . VAL A 1 224 ? 19.641 -26.531 9.547 1 98 224 VAL A C 1
ATOM 1785 O O . VAL A 1 224 ? 18.938 -25.719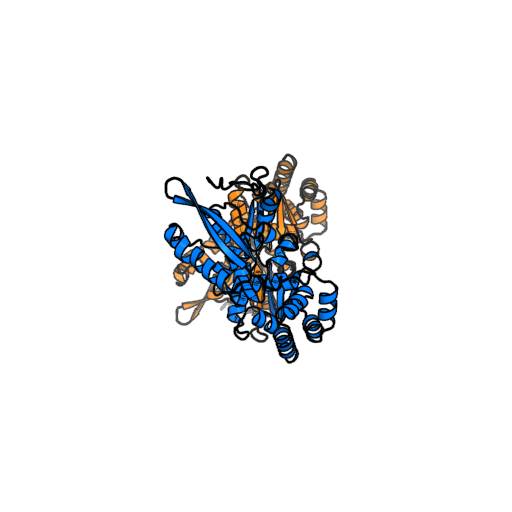 10.172 1 98 224 VAL A O 1
ATOM 1788 N N . VAL A 1 225 ? 20.516 -26.156 8.664 1 97.62 225 VAL A N 1
ATOM 1789 C CA . VAL A 1 225 ? 20.797 -24.734 8.492 1 97.62 225 VAL A CA 1
ATOM 1790 C C . VAL A 1 225 ? 20.406 -24.297 7.09 1 97.62 225 VAL A C 1
ATOM 1792 O O . VAL A 1 225 ? 20.109 -23.125 6.859 1 97.62 225 VAL A O 1
ATOM 1795 N N . GLU A 1 226 ? 20.438 -25.25 6.117 1 98.25 226 GLU A N 1
ATOM 1796 C CA . GLU A 1 226 ? 20.078 -24.938 4.738 1 98.25 226 GLU A CA 1
ATOM 1797 C C . GLU A 1 226 ? 19.281 -26.078 4.109 1 98.25 226 GLU A C 1
ATOM 1799 O O . GLU A 1 226 ? 19.406 -27.234 4.516 1 98.25 226 GLU A O 1
ATOM 1804 N N . ILE A 1 227 ? 18.438 -25.719 3.203 1 98.31 227 ILE A N 1
ATOM 1805 C CA . ILE A 1 227 ? 17.656 -26.656 2.426 1 98.31 227 ILE A CA 1
ATOM 1806 C C . ILE A 1 227 ? 17.891 -26.438 0.934 1 98.31 227 ILE A C 1
ATOM 1808 O O . ILE A 1 227 ? 17.953 -25.281 0.478 1 98.31 227 ILE A O 1
ATOM 1812 N N . LYS A 1 228 ? 18.062 -27.516 0.257 1 98.38 228 LYS A N 1
ATOM 1813 C CA . LYS A 1 228 ? 18.172 -27.516 -1.199 1 98.38 228 LYS A CA 1
ATOM 1814 C C . LYS A 1 228 ? 17.062 -28.359 -1.819 1 98.38 228 LYS A C 1
ATOM 1816 O O . LYS A 1 228 ? 16.828 -29.5 -1.398 1 98.38 228 LYS A O 1
ATOM 1821 N N . PHE A 1 229 ? 16.391 -27.734 -2.754 1 98.31 229 PHE A N 1
ATOM 1822 C CA . PHE A 1 229 ? 15.391 -28.516 -3.479 1 98.31 229 PHE A CA 1
ATOM 1823 C C . PHE A 1 229 ? 15.914 -28.938 -4.848 1 98.31 229 PHE A C 1
ATOM 1825 O O . PHE A 1 229 ? 16.438 -28.109 -5.594 1 98.31 229 PHE A O 1
ATOM 1832 N N . LEU A 1 230 ? 15.781 -30.172 -5.121 1 98.31 230 LEU A N 1
ATOM 1833 C CA . LEU A 1 230 ? 16 -30.688 -6.469 1 98.31 230 LEU A CA 1
ATOM 1834 C C . LEU A 1 230 ? 14.711 -30.688 -7.273 1 98.31 230 LEU A C 1
ATOM 1836 O O . LEU A 1 230 ? 13.648 -31.031 -6.758 1 98.31 230 LEU A O 1
ATOM 1840 N N . ILE A 1 231 ? 14.805 -30.25 -8.5 1 96.44 231 ILE A N 1
ATOM 1841 C CA . ILE A 1 231 ? 13.625 -30.047 -9.328 1 96.44 231 ILE A CA 1
ATOM 1842 C C . ILE A 1 231 ? 13.719 -30.922 -10.578 1 96.44 231 ILE A C 1
ATOM 1844 O O . ILE A 1 231 ? 14.695 -30.828 -11.328 1 96.44 231 ILE A O 1
ATOM 1848 N N . GLU A 1 232 ? 12.711 -31.781 -10.773 1 95.69 232 GLU A N 1
ATOM 1849 C CA . GLU A 1 232 ? 12.609 -32.625 -11.969 1 95.69 232 GLU A CA 1
ATOM 1850 C C . GLU A 1 232 ? 11.297 -32.344 -12.703 1 95.69 232 GLU A C 1
ATOM 1852 O O . GLU A 1 232 ? 10.25 -32.188 -12.078 1 95.69 232 GLU A O 1
ATOM 1857 N N . GLU A 1 233 ? 11.383 -32.281 -14.031 1 91.56 233 GLU A N 1
ATOM 1858 C CA . GLU A 1 233 ? 10.18 -32.125 -14.836 1 91.56 233 GLU A CA 1
ATOM 1859 C C . GLU A 1 233 ? 9.359 -33.406 -14.875 1 91.56 233 GLU A C 1
ATOM 1861 O O . GLU A 1 233 ? 9.914 -34.5 -14.984 1 91.56 233 GLU A O 1
ATOM 1866 N N . LYS A 1 234 ? 8.023 -33.094 -14.758 1 87.62 234 LYS A N 1
ATOM 1867 C CA . LYS A 1 234 ? 7.148 -34.25 -14.945 1 87.62 234 LYS A CA 1
ATOM 1868 C C . LYS A 1 234 ? 6.73 -34.375 -16.406 1 87.62 234 LYS A C 1
ATOM 1870 O O . LYS A 1 234 ? 6.605 -33.375 -17.125 1 87.62 234 LYS A O 1
ATOM 1875 N N . GLY A 1 235 ? 7.137 -35.406 -17.375 1 66.81 235 GLY A N 1
ATOM 1876 C CA . GLY A 1 235 ? 6.945 -35.656 -18.797 1 66.81 235 GLY A CA 1
ATOM 1877 C C . GLY A 1 235 ? 5.699 -35 -19.359 1 66.81 235 GLY A C 1
ATOM 1878 O O . GLY A 1 235 ? 5.668 -34.625 -20.531 1 66.81 235 GLY A O 1
ATOM 1879 N N . GLY A 1 236 ? 4.641 -34.594 -18.719 1 55.16 236 GLY A N 1
ATOM 1880 C CA . GLY A 1 236 ? 3.369 -34.219 -19.312 1 55.16 236 GLY A CA 1
ATOM 1881 C C . GLY A 1 236 ? 3.057 -32.719 -19.141 1 55.16 236 GLY A C 1
ATOM 1882 O O . GLY A 1 236 ? 2.029 -32.25 -19.625 1 55.16 236 GLY A O 1
ATOM 1883 N N . GLY A 1 237 ? 3.729 -31.922 -18.469 1 52.47 237 GLY A N 1
ATOM 1884 C CA . GLY A 1 237 ? 3.041 -30.719 -18.047 1 52.47 237 GLY A CA 1
ATOM 1885 C C . GLY A 1 237 ? 3.273 -29.547 -18.969 1 52.47 237 GLY A C 1
ATOM 1886 O O . GLY A 1 237 ? 4.309 -29.453 -19.625 1 52.47 237 GLY A O 1
ATOM 1887 N N . ALA A 1 238 ? 2.193 -29.047 -19.672 1 48.91 238 ALA A N 1
ATOM 1888 C CA . ALA A 1 238 ? 2.178 -27.875 -20.547 1 48.91 238 ALA A CA 1
ATOM 1889 C C . ALA A 1 238 ? 2.893 -26.703 -19.891 1 48.91 238 ALA A C 1
ATOM 1891 O O . ALA A 1 238 ? 2.652 -26.391 -18.719 1 48.91 238 ALA A O 1
ATOM 1892 N N . ARG A 1 239 ? 4.035 -26.312 -20.312 1 53.03 239 ARG A N 1
ATOM 1893 C CA . ARG A 1 239 ? 4.734 -25.109 -19.891 1 53.03 239 ARG A CA 1
ATOM 1894 C C . ARG A 1 239 ? 3.822 -23.891 -20 1 53.03 239 ARG A C 1
ATOM 1896 O O . ARG A 1 239 ? 2.98 -23.812 -20.891 1 53.03 239 ARG A O 1
ATOM 1903 N N . GLY A 1 240 ? 3.434 -23.172 -18.969 1 52.12 240 GLY A N 1
ATOM 1904 C CA . GLY A 1 240 ? 2.48 -22.078 -18.859 1 52.12 240 GLY A CA 1
ATOM 1905 C C . GLY A 1 240 ? 2.596 -21.062 -19.984 1 52.12 240 GLY A C 1
ATOM 1906 O O . GLY A 1 240 ? 1.66 -20.297 -20.25 1 52.12 240 GLY A O 1
ATOM 1907 N N . GLY A 1 241 ? 3.697 -21.094 -20.766 1 55.59 241 GLY A N 1
ATOM 1908 C CA . GLY A 1 241 ? 3.877 -20.031 -21.75 1 55.59 241 GLY A CA 1
ATOM 1909 C C . GLY A 1 241 ? 3.773 -20.531 -23.172 1 55.59 241 GLY A C 1
ATOM 1910 O O . GLY A 1 241 ? 4.012 -21.703 -23.453 1 55.59 241 GLY A O 1
ATOM 1911 N N . VAL A 1 242 ? 2.812 -19.781 -23.984 1 54.81 242 VAL A N 1
ATOM 1912 C CA . VAL A 1 242 ? 2.646 -20.078 -25.406 1 54.81 242 VAL A CA 1
ATOM 1913 C C . VAL A 1 242 ? 3.959 -19.812 -26.141 1 54.81 242 VAL A C 1
ATOM 1915 O O . VAL A 1 242 ? 4.402 -18.672 -26.25 1 54.81 242 VAL A O 1
ATOM 1918 N N . SER A 1 243 ? 4.93 -20.734 -26.156 1 56.97 243 SER A N 1
ATOM 1919 C CA . SER A 1 243 ? 6.262 -20.531 -26.703 1 56.97 243 SER A CA 1
ATOM 1920 C C . SER A 1 243 ? 6.242 -20.609 -28.234 1 56.97 243 SER A C 1
ATOM 1922 O O . SER A 1 243 ? 7.172 -20.141 -28.891 1 56.97 243 SER A O 1
ATOM 1924 N N . ASN A 1 244 ? 5.16 -21.109 -28.766 1 66.31 244 ASN A N 1
ATOM 1925 C CA . ASN A 1 244 ? 5.184 -21.281 -30.219 1 66.31 244 ASN A CA 1
ATOM 1926 C C . ASN A 1 244 ? 4.277 -20.266 -30.906 1 66.31 244 ASN A C 1
ATOM 1928 O O . ASN A 1 244 ? 3.088 -20.172 -30.594 1 66.31 244 ASN A O 1
ATOM 1932 N N . ASP A 1 245 ? 4.852 -19.422 -31.766 1 76.44 245 ASP A N 1
ATOM 1933 C CA . ASP A 1 245 ? 4.152 -18.375 -32.5 1 76.44 245 ASP A CA 1
ATOM 1934 C C . ASP A 1 245 ? 2.918 -18.938 -33.219 1 76.44 245 ASP A C 1
ATOM 1936 O O . ASP A 1 245 ? 1.867 -18.297 -33.25 1 76.44 245 ASP A O 1
ATOM 1940 N N . ALA A 1 246 ? 3.107 -20.047 -33.75 1 80.44 246 ALA A N 1
ATOM 1941 C CA . ALA A 1 246 ? 1.984 -20.641 -34.469 1 80.44 246 ALA A CA 1
ATOM 1942 C C . ALA A 1 246 ? 0.837 -20.969 -33.5 1 80.44 246 ALA A C 1
ATOM 1944 O O . ALA A 1 246 ? -0.331 -20.734 -33.844 1 80.44 246 ALA A O 1
ATOM 1945 N N . GLU A 1 247 ? 1.132 -21.453 -32.406 1 84.25 247 GLU A N 1
ATOM 1946 C CA . GLU A 1 247 ? 0.118 -21.781 -31.391 1 84.25 247 GLU A CA 1
ATOM 1947 C C . GLU A 1 247 ? -0.572 -20.531 -30.875 1 84.25 247 GLU A C 1
ATOM 1949 O O . GLU A 1 247 ? -1.789 -20.531 -30.672 1 84.25 247 GLU A O 1
ATOM 1954 N N . LEU A 1 248 ? 0.143 -19.547 -30.719 1 86.44 248 LEU A N 1
ATOM 1955 C CA . LEU A 1 248 ? -0.413 -18.281 -30.266 1 86.44 248 LEU A CA 1
ATOM 1956 C C . LEU A 1 248 ? -1.411 -17.719 -31.266 1 86.44 248 LEU A C 1
ATOM 1958 O O . LEU A 1 248 ? -2.479 -17.234 -30.891 1 86.44 248 LEU A O 1
ATOM 1962 N N . GLU A 1 249 ? -1.016 -17.812 -32.5 1 89.5 249 GLU A N 1
ATOM 1963 C CA . GLU A 1 249 ? -1.907 -17.328 -33.562 1 89.5 249 GLU A CA 1
ATOM 1964 C C . GLU A 1 249 ? -3.209 -18.125 -33.594 1 89.5 249 GLU A C 1
ATOM 1966 O O . GLU A 1 249 ? -4.281 -17.562 -33.812 1 89.5 249 GLU A O 1
ATOM 1971 N N . ARG A 1 250 ? -3.084 -19.359 -33.406 1 92.19 250 ARG A N 1
ATOM 1972 C CA . ARG A 1 250 ? -4.273 -20.203 -33.375 1 92.19 250 ARG A CA 1
ATOM 1973 C C . ARG A 1 250 ? -5.172 -19.797 -32.188 1 92.19 250 ARG A C 1
ATOM 1975 O O . ARG A 1 250 ? -6.391 -19.703 -32.344 1 92.19 250 ARG A O 1
ATOM 1982 N N . ILE A 1 251 ? -4.598 -19.594 -31.109 1 92.69 251 ILE A N 1
ATOM 1983 C CA . ILE A 1 251 ? -5.336 -19.25 -29.906 1 92.69 251 ILE A CA 1
ATOM 1984 C C . ILE A 1 251 ? -6.027 -17.891 -30.109 1 92.69 251 ILE A C 1
ATOM 1986 O O . ILE A 1 251 ? -7.199 -17.734 -29.766 1 92.69 251 ILE A O 1
ATOM 1990 N N . LYS A 1 252 ? -5.355 -16.969 -30.719 1 93 252 LYS A N 1
ATOM 1991 C CA . LYS A 1 252 ? -5.887 -15.633 -30.922 1 93 252 LYS A CA 1
ATOM 1992 C C . LYS A 1 252 ? -7.086 -15.648 -31.859 1 93 252 LYS A C 1
ATOM 1994 O O . LYS A 1 252 ? -7.902 -14.719 -31.859 1 93 252 LYS A O 1
ATOM 1999 N N . SER A 1 253 ? -7.184 -16.719 -32.625 1 93.75 253 SER A N 1
ATOM 2000 C CA . SER A 1 253 ? -8.266 -16.812 -33.594 1 93.75 253 SER A CA 1
ATOM 2001 C C . SER A 1 253 ? -9.508 -17.438 -32.969 1 93.75 253 SER A C 1
ATOM 2003 O O . SER A 1 253 ? -10.578 -17.453 -33.594 1 93.75 253 SER A O 1
ATOM 2005 N N . THR A 1 254 ? -9.391 -17.906 -31.828 1 94.38 254 THR A N 1
ATOM 2006 C CA . THR A 1 254 ? -10.508 -18.594 -31.203 1 94.38 254 THR A CA 1
ATOM 2007 C C . THR A 1 254 ? -11.562 -17.594 -30.734 1 94.38 254 THR A C 1
ATOM 2009 O O . THR A 1 254 ? -11.266 -16.406 -30.516 1 94.38 254 THR A O 1
ATOM 2012 N N . GLU A 1 255 ? -12.773 -18.109 -30.625 1 94.94 255 GLU A N 1
ATOM 2013 C CA . GLU A 1 255 ? -13.875 -17.312 -30.078 1 94.94 255 GLU A CA 1
ATOM 2014 C C . GLU A 1 255 ? -13.609 -16.922 -28.641 1 94.94 255 GLU A C 1
ATOM 2016 O O . GLU A 1 255 ? -13.898 -15.789 -28.234 1 94.94 255 GLU A O 1
ATOM 2021 N N . ALA A 1 256 ? -13.078 -17.781 -27.891 1 95 256 ALA A N 1
ATOM 2022 C CA . ALA A 1 256 ? -12.781 -17.547 -26.484 1 95 256 ALA A CA 1
ATOM 2023 C C . ALA A 1 256 ? -11.844 -16.344 -26.312 1 95 256 ALA A C 1
ATOM 2025 O O . ALA A 1 256 ? -12.078 -15.484 -25.469 1 95 256 ALA A O 1
ATOM 2026 N N . PHE A 1 257 ? -10.891 -16.312 -27.141 1 96.38 257 PHE A N 1
ATOM 2027 C CA . PHE A 1 257 ? -9.922 -15.227 -27.078 1 96.38 257 PHE A CA 1
ATOM 2028 C C . PHE A 1 257 ? -10.578 -13.891 -27.359 1 96.38 257 PHE A C 1
ATOM 2030 O O . PHE A 1 257 ? -10.391 -12.922 -26.625 1 96.38 257 PHE A O 1
ATOM 2037 N N . ARG A 1 258 ? -11.32 -13.82 -28.406 1 95.94 258 ARG A N 1
ATOM 2038 C CA . ARG A 1 258 ? -12.023 -12.602 -28.797 1 95.94 258 ARG A CA 1
ATOM 2039 C C . ARG A 1 258 ? -12.961 -12.133 -27.688 1 95.94 258 ARG A C 1
ATOM 2041 O O . ARG A 1 258 ? -12.984 -10.945 -27.359 1 95.94 258 ARG A O 1
ATOM 2048 N N . LYS A 1 259 ? -13.641 -13.031 -27.156 1 95.62 259 LYS A N 1
ATOM 2049 C CA . LYS A 1 259 ? -14.602 -12.68 -26.125 1 95.62 259 LYS A CA 1
ATOM 2050 C C . LYS A 1 259 ? -13.891 -12.195 -24.859 1 95.62 259 LYS A C 1
ATOM 2052 O O . LYS A 1 259 ? -14.281 -11.18 -24.281 1 95.62 259 LYS A O 1
ATOM 2057 N N . LEU A 1 260 ? -12.875 -12.883 -24.438 1 95.88 260 LEU A N 1
ATOM 2058 C CA . LEU A 1 260 ? -12.141 -12.523 -23.219 1 95.88 260 LEU A CA 1
ATOM 2059 C C . LEU A 1 260 ? -11.5 -11.148 -23.359 1 95.88 260 LEU A C 1
ATOM 2061 O O . LEU A 1 260 ? -11.602 -10.32 -22.453 1 95.88 260 LEU A O 1
ATOM 2065 N N . THR A 1 261 ? -10.891 -10.93 -24.5 1 95.56 261 THR A N 1
ATOM 2066 C CA . THR A 1 261 ? -10.211 -9.648 -24.688 1 95.56 261 THR A CA 1
ATOM 2067 C C . THR A 1 261 ? -11.219 -8.516 -24.812 1 95.56 261 THR A C 1
ATOM 2069 O O . THR A 1 261 ? -10.953 -7.391 -24.375 1 95.56 261 THR A O 1
ATOM 2072 N N . ALA A 1 262 ? -12.367 -8.797 -25.375 1 94.81 262 ALA A N 1
ATOM 2073 C CA . ALA A 1 262 ? -13.43 -7.801 -25.453 1 94.81 262 ALA A CA 1
ATOM 2074 C C . ALA A 1 262 ? -13.938 -7.422 -24.062 1 94.81 262 ALA A C 1
ATOM 2076 O O . ALA A 1 262 ? -14.375 -6.289 -23.844 1 94.81 262 ALA A O 1
ATOM 2077 N N . LEU A 1 263 ? -13.812 -8.344 -23.188 1 94.12 263 LEU A N 1
ATOM 2078 C CA . LEU A 1 263 ? -14.266 -8.125 -21.812 1 94.12 263 LEU A CA 1
ATOM 2079 C C . LEU A 1 263 ? -13.203 -7.41 -21 1 94.12 263 LEU A C 1
ATOM 2081 O O . LEU A 1 263 ? -13.414 -7.102 -19.828 1 94.12 263 LEU A O 1
ATOM 2085 N N . GLY A 1 264 ? -11.992 -7.215 -21.547 1 92.44 264 GLY A N 1
ATOM 2086 C CA . GLY A 1 264 ? -10.953 -6.469 -20.859 1 92.44 264 GLY A CA 1
ATOM 2087 C C . GLY A 1 264 ? -9.852 -7.352 -20.312 1 92.44 264 GLY A C 1
ATOM 2088 O O . GLY A 1 264 ? -8.945 -6.871 -19.625 1 92.44 264 GLY A O 1
ATOM 2089 N N . VAL A 1 265 ? -9.891 -8.648 -20.578 1 95.44 265 VAL A N 1
ATOM 2090 C CA . VAL A 1 265 ? -8.852 -9.562 -20.125 1 95.44 265 VAL A CA 1
ATOM 2091 C C . VAL A 1 265 ? -7.586 -9.352 -20.953 1 95.44 265 VAL A C 1
ATOM 2093 O O . VAL A 1 265 ? -7.652 -9.227 -22.188 1 95.44 265 VAL A O 1
ATOM 2096 N N . GLY A 1 266 ? -6.508 -9.289 -20.281 1 94.5 266 GLY A N 1
ATOM 2097 C CA . GLY A 1 266 ? -5.238 -9.133 -20.984 1 94.5 266 GLY A CA 1
ATOM 2098 C C . GLY A 1 266 ? -4.953 -10.266 -21.953 1 94.5 266 GLY A C 1
ATOM 2099 O O . GLY A 1 266 ? -5.316 -11.414 -21.703 1 94.5 266 GLY A O 1
ATOM 2100 N N . GLN A 1 267 ? -4.238 -9.945 -22.969 1 92.12 267 GLN A N 1
ATOM 2101 C CA . GLN A 1 267 ? -4.02 -10.898 -24.047 1 92.12 267 GLN A CA 1
ATOM 2102 C C . GLN A 1 267 ? -3.205 -12.094 -23.562 1 92.12 267 GLN A C 1
ATOM 2104 O O . GLN A 1 267 ? -3.543 -13.242 -23.875 1 92.12 267 GLN A O 1
ATOM 2109 N N . SER A 1 268 ? -2.164 -11.836 -22.906 1 89.5 268 SER A N 1
ATOM 2110 C CA . SER A 1 268 ? -1.322 -12.922 -22.406 1 89.5 268 SER A CA 1
ATOM 2111 C C . SER A 1 268 ? -2.094 -13.836 -21.469 1 89.5 268 SER A C 1
ATOM 2113 O O . SER A 1 268 ? -1.965 -15.062 -21.531 1 89.5 268 SER A O 1
ATOM 2115 N N . LEU A 1 269 ? -2.867 -13.227 -20.641 1 91.31 269 LEU A N 1
ATOM 2116 C CA . LEU A 1 269 ? -3.688 -14.016 -19.734 1 91.31 269 LEU A CA 1
ATOM 2117 C C . LEU A 1 269 ? -4.703 -14.852 -20.5 1 91.31 269 LEU A C 1
ATOM 2119 O O . LEU A 1 269 ? -4.852 -16.047 -20.234 1 91.31 269 LEU A O 1
ATOM 2123 N N . ALA A 1 270 ? -5.367 -14.242 -21.406 1 94.06 270 ALA A N 1
ATOM 2124 C CA . ALA A 1 270 ? -6.352 -14.961 -22.219 1 94.06 270 ALA A CA 1
ATOM 2125 C C . ALA A 1 270 ? -5.711 -16.141 -22.938 1 94.06 270 ALA A C 1
ATOM 2127 O O . ALA A 1 270 ? -6.234 -17.25 -22.906 1 94.06 270 ALA A O 1
ATOM 2128 N N . ALA A 1 271 ? -4.59 -15.852 -23.531 1 90.88 271 ALA A N 1
ATOM 2129 C CA . ALA A 1 271 ? -3.898 -16.891 -24.297 1 90.88 271 ALA A CA 1
ATOM 2130 C C . ALA A 1 271 ? -3.479 -18.047 -23.406 1 90.88 271 ALA A C 1
ATOM 2132 O O . ALA A 1 271 ? -3.703 -19.219 -23.734 1 90.88 271 ALA A O 1
ATOM 2133 N N . THR A 1 272 ? -2.938 -17.719 -22.297 1 86.88 272 THR A N 1
ATOM 2134 C CA . THR A 1 272 ? -2.459 -18.734 -21.359 1 86.88 272 THR A CA 1
ATOM 2135 C C . THR A 1 272 ? -3.619 -19.562 -20.828 1 86.88 272 THR A C 1
ATOM 2137 O O . THR A 1 272 ? -3.514 -20.781 -20.719 1 86.88 272 THR A O 1
ATOM 2140 N N . TRP A 1 273 ? -4.672 -18.906 -20.516 1 87.94 273 TRP A N 1
ATOM 2141 C CA . TRP A 1 273 ? -5.84 -19.594 -19.969 1 87.94 273 TRP A CA 1
ATOM 2142 C C . TRP A 1 273 ? -6.434 -20.547 -21 1 87.94 273 TRP A C 1
ATOM 2144 O O . TRP A 1 273 ? -6.75 -21.703 -20.672 1 87.94 273 TRP A O 1
ATOM 2154 N N . ILE A 1 274 ? -6.535 -20.094 -22.188 1 90.44 274 ILE A N 1
ATOM 2155 C CA . ILE A 1 274 ? -7.109 -20.906 -23.266 1 90.44 274 ILE A CA 1
ATOM 2156 C C . ILE A 1 274 ? -6.199 -22.094 -23.547 1 90.44 274 ILE A C 1
ATOM 2158 O O . ILE A 1 274 ? -6.684 -23.203 -23.797 1 90.44 274 ILE A O 1
ATOM 2162 N N . GLN A 1 275 ? -4.938 -21.828 -23.531 1 86.75 275 GLN A N 1
ATOM 2163 C CA . GLN A 1 275 ? -3.988 -22.922 -23.719 1 86.75 275 GLN A CA 1
ATOM 2164 C C . GLN A 1 275 ? -4.148 -23.984 -22.641 1 86.75 275 GLN A C 1
ATOM 2166 O O . GLN A 1 275 ? -4.094 -25.188 -22.938 1 86.75 275 GLN A O 1
ATOM 2171 N N . GLN A 1 276 ? -4.359 -23.547 -21.484 1 82.31 276 GLN A N 1
ATOM 2172 C CA . GLN A 1 276 ? -4.383 -24.453 -20.344 1 82.31 276 GLN A CA 1
ATOM 2173 C C . GLN A 1 276 ? -5.75 -25.094 -20.172 1 82.31 276 GLN A C 1
ATOM 2175 O O . GLN A 1 276 ? -5.848 -26.266 -19.812 1 82.31 276 GLN A O 1
ATOM 2180 N N . ASP A 1 277 ? -6.805 -24.359 -20.438 1 85.88 277 ASP A N 1
ATOM 2181 C CA . ASP A 1 277 ? -8.164 -24.844 -20.25 1 85.88 277 ASP A CA 1
ATOM 2182 C C . ASP A 1 277 ? -9.141 -24.125 -21.172 1 85.88 277 ASP A C 1
ATOM 2184 O O . ASP A 1 277 ? -9.945 -23.312 -20.719 1 85.88 277 ASP A O 1
ATOM 2188 N N . PRO A 1 278 ? -9.141 -24.469 -22.469 1 89.62 278 PRO A N 1
ATOM 2189 C CA . PRO A 1 278 ? -9.938 -23.734 -23.453 1 89.62 278 PRO A CA 1
ATOM 2190 C C . PRO A 1 278 ? -11.438 -23.781 -23.156 1 89.62 278 PRO A C 1
ATOM 2192 O O . PRO A 1 278 ? -12.141 -22.797 -23.344 1 89.62 278 PRO A O 1
ATOM 2195 N N . GLU A 1 279 ? -11.938 -24.906 -22.734 1 91 279 GLU A N 1
ATOM 2196 C CA . GLU A 1 279 ? -13.367 -25.031 -22.469 1 91 279 GLU A CA 1
ATOM 2197 C C . GLU A 1 279 ? -13.797 -24.125 -21.312 1 91 279 GLU A C 1
ATOM 2199 O O . GLU A 1 279 ? -14.812 -23.438 -21.422 1 91 279 GLU A O 1
ATOM 2204 N N . ARG A 1 280 ? -13.039 -24.156 -20.328 1 89.25 280 ARG A N 1
ATOM 2205 C CA . ARG A 1 280 ? -13.367 -23.328 -19.172 1 89.25 280 ARG A CA 1
ATOM 2206 C C . ARG A 1 280 ? -13.258 -21.844 -19.516 1 89.25 280 ARG A C 1
ATOM 2208 O O . ARG A 1 280 ? -14.078 -21.047 -19.062 1 89.25 280 ARG A O 1
ATOM 2215 N N . ALA A 1 281 ? -12.258 -21.516 -20.203 1 92 281 ALA A N 1
ATOM 2216 C CA . ALA A 1 281 ? -12.07 -20.141 -20.625 1 92 281 ALA A CA 1
ATOM 2217 C C . ALA A 1 281 ? -13.281 -19.625 -21.406 1 92 281 ALA A C 1
ATOM 2219 O O . ALA A 1 281 ? -13.781 -18.531 -21.141 1 92 281 ALA A O 1
ATOM 2220 N N . LEU A 1 282 ? -13.711 -20.438 -22.312 1 93.81 282 LEU A N 1
ATOM 2221 C CA . LEU A 1 282 ? -14.859 -20.047 -23.125 1 93.81 282 LEU A CA 1
ATOM 2222 C C . LEU A 1 282 ? -16.125 -19.969 -22.266 1 93.81 282 LEU A C 1
ATOM 2224 O O . LEU A 1 282 ? -16.922 -19.031 -22.422 1 93.81 282 LEU A O 1
ATOM 2228 N N . ALA A 1 283 ? -16.312 -20.875 -21.422 1 92.75 283 ALA A N 1
ATOM 2229 C CA . ALA A 1 283 ? -17.484 -20.891 -20.547 1 92.75 283 ALA A CA 1
ATOM 2230 C C . ALA A 1 283 ? -17.531 -19.641 -19.672 1 92.75 283 ALA A C 1
ATOM 2232 O O . ALA A 1 283 ? -18.594 -19.031 -19.516 1 92.75 283 ALA A O 1
ATOM 2233 N N . ALA A 1 284 ? -16.438 -19.328 -19.125 1 90.31 284 ALA A N 1
ATOM 2234 C CA . ALA A 1 284 ? -16.359 -18.156 -18.25 1 90.31 284 ALA A CA 1
ATOM 2235 C C . ALA A 1 284 ? -16.641 -16.875 -19.047 1 90.31 284 ALA A C 1
ATOM 2237 O O . ALA A 1 284 ? -17.328 -15.984 -18.547 1 90.31 284 ALA A O 1
ATOM 2238 N N . ALA A 1 285 ? -16.094 -16.781 -20.219 1 93.5 285 ALA A N 1
ATOM 2239 C CA . ALA A 1 285 ? -16.328 -15.625 -21.078 1 93.5 285 ALA A CA 1
ATOM 2240 C C . ALA A 1 285 ? -17.828 -15.469 -21.391 1 93.5 285 ALA A C 1
ATOM 2242 O O . ALA A 1 285 ? -18.359 -14.367 -21.328 1 93.5 285 ALA A O 1
ATOM 2243 N N . ASN A 1 286 ? -18.406 -16.562 -21.719 1 93 286 ASN A N 1
ATOM 2244 C CA . ASN A 1 286 ? -19.828 -16.562 -22.047 1 93 286 ASN A CA 1
ATOM 2245 C C . ASN A 1 286 ? -20.688 -16.141 -20.844 1 93 286 ASN A C 1
ATOM 2247 O O . ASN A 1 286 ? -21.641 -15.383 -21 1 93 286 ASN A O 1
ATOM 2251 N N . TYR A 1 287 ? -20.312 -16.641 -19.828 1 89.31 287 TYR A N 1
ATOM 2252 C CA . TYR A 1 287 ? -21.047 -16.328 -18.609 1 89.31 287 TYR A CA 1
ATOM 2253 C C . TYR A 1 287 ? -20.953 -14.844 -18.281 1 89.31 287 TYR A C 1
ATOM 2255 O O . TYR A 1 287 ? -21.938 -14.211 -17.891 1 89.31 287 TYR A O 1
ATOM 2263 N N . THR A 1 288 ? -19.812 -14.289 -18.391 1 89.06 288 THR A N 1
ATOM 2264 C CA . THR A 1 288 ? -1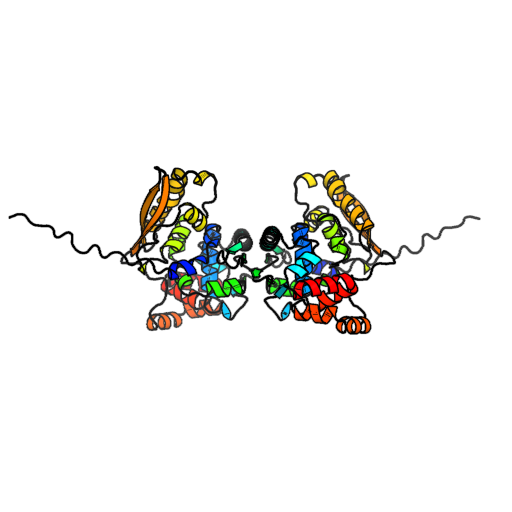9.547 -12.898 -18.047 1 89.06 288 THR A CA 1
ATOM 2265 C C . THR A 1 288 ? -20.219 -11.953 -19.047 1 89.06 288 THR A C 1
ATOM 2267 O O . THR A 1 288 ? -20.703 -10.883 -18.672 1 89.06 288 THR A O 1
ATOM 2270 N N . ASP A 1 289 ? -20.234 -12.281 -20.234 1 83.94 289 ASP A N 1
ATOM 2271 C CA . ASP A 1 289 ? -20.828 -11.477 -21.297 1 83.94 289 ASP A CA 1
ATOM 2272 C C . ASP A 1 289 ? -22.328 -11.305 -21.078 1 83.94 289 ASP A C 1
ATOM 2274 O O . ASP A 1 289 ? -22.906 -10.281 -21.453 1 83.94 289 ASP A O 1
ATOM 2278 N N . LYS A 1 290 ? -22.984 -12.227 -20.484 1 77.06 290 LYS A N 1
ATOM 2279 C CA . LYS A 1 290 ? -24.422 -12.203 -20.25 1 77.06 290 LYS A CA 1
ATOM 2280 C C . LYS A 1 290 ? -24.766 -11.305 -19.062 1 77.06 290 LYS A C 1
ATOM 2282 O O . LYS A 1 290 ? -25.922 -10.891 -18.906 1 77.06 290 LYS A O 1
ATOM 2287 N N . LYS A 1 291 ? -23.859 -10.977 -18.297 1 69.75 291 LYS A N 1
ATOM 2288 C CA . LYS A 1 291 ? -24.125 -10.156 -17.109 1 69.75 291 LYS A CA 1
ATOM 2289 C C . LYS A 1 291 ? -23.719 -8.703 -17.344 1 69.75 291 LYS A C 1
ATOM 2291 O O . LYS A 1 291 ? -24.406 -7.777 -16.922 1 69.75 291 LYS A O 1
ATOM 2296 N N . MET B 1 1 ? -38.969 51.562 34.156 1 26.06 1 MET B N 1
ATOM 2297 C CA . MET B 1 1 ? -38.688 51.594 32.719 1 26.06 1 MET B CA 1
ATOM 2298 C C . MET B 1 1 ? -37.969 50.344 32.281 1 26.06 1 MET B C 1
ATOM 2300 O O . MET B 1 1 ? -36.812 50.094 32.688 1 26.06 1 MET B O 1
ATOM 2304 N N . GLU B 1 2 ? -38.656 49.219 32.031 1 25.33 2 GLU B N 1
ATOM 2305 C CA . GLU B 1 2 ? -38.281 47.812 31.891 1 25.33 2 GLU B CA 1
ATOM 2306 C C . GLU B 1 2 ? -37.594 47.594 30.547 1 25.33 2 GLU B C 1
ATOM 2308 O O . GLU B 1 2 ? -38.125 47.938 29.5 1 25.33 2 GLU B O 1
ATOM 2313 N N . ILE B 1 3 ? -36.219 47.5 30.531 1 26.09 3 ILE B N 1
ATOM 2314 C CA . ILE B 1 3 ? -35.406 47.344 29.328 1 26.09 3 ILE B CA 1
ATOM 2315 C C . ILE B 1 3 ? -35.719 46 28.656 1 26.09 3 ILE B C 1
ATOM 2317 O O . ILE B 1 3 ? -35.531 44.938 29.266 1 26.09 3 ILE B O 1
ATOM 2321 N N . ILE B 1 4 ? -36.625 45.875 27.688 1 26.33 4 ILE B N 1
ATOM 2322 C CA . ILE B 1 4 ? -37 44.688 26.906 1 26.33 4 ILE B CA 1
ATOM 2323 C C . ILE B 1 4 ? -35.812 44.219 26.078 1 26.33 4 ILE B C 1
ATOM 2325 O O . ILE B 1 4 ? -35.344 44.938 25.219 1 26.33 4 ILE B O 1
ATOM 2329 N N . VAL B 1 5 ? -34.938 43.406 26.562 1 25.34 5 VAL B N 1
ATOM 2330 C CA . VAL B 1 5 ? -33.812 42.812 25.844 1 25.34 5 VAL B CA 1
ATOM 2331 C C . VAL B 1 5 ? -34.312 42.031 24.625 1 25.34 5 VAL B C 1
ATOM 2333 O O . VAL B 1 5 ? -35.125 41.125 24.734 1 25.34 5 VAL B O 1
ATOM 2336 N N . SER B 1 6 ? -34.438 42.688 23.469 1 27.42 6 SER B N 1
ATOM 2337 C CA . SER B 1 6 ? -34.875 42.062 22.234 1 27.42 6 SER B CA 1
ATOM 2338 C C . SER B 1 6 ? -34 40.875 21.859 1 27.42 6 SER B C 1
ATOM 2340 O O . SER B 1 6 ? -32.781 41 21.812 1 27.42 6 SER B O 1
ATOM 2342 N N . SER B 1 7 ? -34.281 39.625 22.125 1 26.31 7 SER B N 1
ATOM 2343 C CA . SER B 1 7 ? -33.781 38.281 21.844 1 26.31 7 SER B CA 1
ATOM 2344 C C . SER B 1 7 ? -33.625 38.062 20.344 1 26.31 7 SER B C 1
ATOM 2346 O O . SER B 1 7 ? -34.312 37.188 19.766 1 26.31 7 SER B O 1
ATOM 2348 N N . LYS B 1 8 ? -33.406 39.156 19.453 1 26.91 8 LYS B N 1
ATOM 2349 C CA . LYS B 1 8 ? -33.625 38.938 18.031 1 26.91 8 LYS B CA 1
ATOM 2350 C C . LYS B 1 8 ? -32.906 37.688 17.531 1 26.91 8 LYS B C 1
ATOM 2352 O O . LYS B 1 8 ? -33.531 36.844 16.875 1 26.91 8 LYS B O 1
ATOM 2357 N N . ASN B 1 9 ? -31.781 37.906 16.734 1 27.23 9 ASN B N 1
ATOM 2358 C CA . ASN B 1 9 ? -31.453 37.406 15.406 1 27.23 9 ASN B CA 1
ATOM 2359 C C . ASN B 1 9 ? -30.719 36.062 15.461 1 27.23 9 ASN B C 1
ATOM 2361 O O . ASN B 1 9 ? -29.5 36.031 15.547 1 27.23 9 ASN B O 1
ATOM 2365 N N . SER B 1 10 ? -31.109 35.062 16.172 1 30.16 10 SER B N 1
ATOM 2366 C CA . SER B 1 10 ? -30.5 33.719 16.047 1 30.16 10 SER B CA 1
ATOM 2367 C C . SER B 1 10 ? -30.5 33.25 14.594 1 30.16 10 SER B C 1
ATOM 2369 O O . SER B 1 10 ? -31.531 32.875 14.062 1 30.16 10 SER B O 1
ATOM 2371 N N . HIS B 1 11 ? -29.828 34 13.672 1 31.72 11 HIS B N 1
ATOM 2372 C CA . HIS B 1 11 ? -29.75 33.469 12.312 1 31.72 11 HIS B CA 1
ATOM 2373 C C . HIS B 1 11 ? -29.438 31.984 12.305 1 31.72 11 HIS B C 1
ATOM 2375 O O . HIS B 1 11 ? -28.531 31.531 13 1 31.72 11 HIS B O 1
ATOM 2381 N N . PRO B 1 12 ? -30.438 31.141 12.062 1 34.59 12 PRO B N 1
ATOM 2382 C CA . PRO B 1 12 ? -30.219 29.703 11.898 1 34.59 12 PRO B CA 1
ATOM 2383 C C . PRO B 1 12 ? -29 29.375 11.031 1 34.59 12 PRO B C 1
ATOM 2385 O O . PRO B 1 12 ? -28.828 29.969 9.969 1 34.59 12 PRO B O 1
ATOM 2388 N N . LEU B 1 13 ? -27.859 29.141 11.594 1 34.12 13 LEU B N 1
ATOM 2389 C CA . LEU B 1 13 ? -26.703 28.688 10.82 1 34.12 13 LEU B CA 1
ATOM 2390 C C . LEU B 1 13 ? -27.156 27.766 9.695 1 34.12 13 LEU B C 1
ATOM 2392 O O . LEU B 1 13 ? -27.922 26.828 9.922 1 34.12 13 LEU B O 1
ATOM 2396 N N . ALA B 1 14 ? -27.172 28.25 8.453 1 38.97 14 ALA B N 1
ATOM 2397 C CA . ALA B 1 14 ? -27.516 27.5 7.246 1 38.97 14 ALA B CA 1
ATOM 2398 C C . ALA B 1 14 ? -26.984 26.062 7.324 1 38.97 14 ALA B C 1
ATOM 2400 O O . ALA B 1 14 ? -25.906 25.828 7.891 1 38.97 14 ALA B O 1
ATOM 2401 N N . PRO B 1 15 ? -27.875 25.047 7.117 1 38.81 15 PRO B N 1
ATOM 2402 C CA . PRO B 1 15 ? -27.438 23.656 7.078 1 38.81 15 PRO B CA 1
ATOM 2403 C C . PRO B 1 15 ? -26.156 23.469 6.277 1 38.81 15 PRO B C 1
ATOM 2405 O O . PRO B 1 15 ? -25.891 24.219 5.332 1 38.81 15 PRO B O 1
ATOM 2408 N N . ILE B 1 16 ? -25.109 23.047 6.832 1 41.5 16 ILE B N 1
ATOM 2409 C CA . ILE B 1 16 ? -23.875 22.719 6.121 1 41.5 16 ILE B CA 1
ATOM 2410 C C . ILE B 1 16 ? -24.219 22.078 4.777 1 41.5 16 ILE B C 1
ATOM 2412 O O . ILE B 1 16 ? -25.016 21.125 4.715 1 41.5 16 ILE B O 1
ATOM 2416 N N . PRO B 1 17 ? -24.062 22.766 3.693 1 38.41 17 PRO B N 1
ATOM 2417 C CA . PRO B 1 17 ? -24.391 22.172 2.395 1 38.41 17 PRO B CA 1
ATOM 2418 C C . PRO B 1 17 ? -23.938 20.719 2.27 1 38.41 17 PRO B C 1
ATOM 2420 O O . PRO B 1 17 ? -22.875 20.359 2.779 1 38.41 17 PRO B O 1
ATOM 2423 N N . SER B 1 18 ? -24.891 19.781 1.984 1 41.59 18 SER B N 1
ATOM 2424 C CA . SER B 1 18 ? -24.75 18.359 1.755 1 41.59 18 SER B CA 1
ATOM 2425 C C . SER B 1 18 ? -23.484 18.047 0.966 1 41.59 18 SER B C 1
ATOM 2427 O O . SER B 1 18 ? -22.844 17.016 1.182 1 41.59 18 SER B O 1
ATOM 2429 N N . GLU B 1 19 ? -23.156 18.938 0.137 1 38.72 19 GLU B N 1
ATOM 2430 C CA . GLU B 1 19 ? -22.016 18.75 -0.751 1 38.72 19 GLU B CA 1
ATOM 2431 C C . GLU B 1 19 ? -20.719 18.688 0.038 1 38.72 19 GLU B C 1
ATOM 2433 O O . GLU B 1 19 ? -19.812 17.922 -0.317 1 38.72 19 GLU B O 1
ATOM 2438 N N . LEU B 1 20 ? -20.578 19.516 0.926 1 39.19 20 LEU B N 1
ATOM 2439 C CA . LEU B 1 20 ? -19.375 19.516 1.752 1 39.19 20 LEU B CA 1
ATOM 2440 C C . LEU B 1 20 ? -19.219 18.172 2.477 1 39.19 20 LEU B C 1
ATOM 2442 O O . LEU B 1 20 ? -18.094 17.703 2.674 1 39.19 20 LEU B O 1
ATOM 2446 N N . ARG B 1 21 ? -20.297 17.641 2.863 1 39.44 21 ARG B N 1
ATOM 2447 C CA . ARG B 1 21 ? -20.297 16.312 3.492 1 39.44 21 ARG B CA 1
ATOM 2448 C C . ARG B 1 21 ? -19.719 15.266 2.553 1 39.44 21 ARG B C 1
ATOM 2450 O O . ARG B 1 21 ? -19.078 14.312 3.002 1 39.44 21 ARG B O 1
ATOM 2457 N N . LYS B 1 22 ? -20.141 15.359 1.291 1 39.38 22 LYS B N 1
ATOM 2458 C CA . LYS B 1 22 ? -19.828 14.305 0.339 1 39.38 22 LYS B CA 1
ATOM 2459 C C . LYS B 1 22 ? -18.312 14.188 0.132 1 39.38 22 LYS B C 1
ATOM 2461 O O . LYS B 1 22 ? -17.797 13.086 -0.025 1 39.38 22 LYS B O 1
ATOM 2466 N N . HIS B 1 23 ? -17.75 15.281 -0.071 1 41 23 HIS B N 1
ATOM 2467 C CA . HIS B 1 23 ? -16.344 15.219 -0.449 1 41 23 HIS B CA 1
ATOM 2468 C C . HIS B 1 23 ? -15.469 14.805 0.729 1 41 23 HIS B C 1
ATOM 2470 O O . HIS B 1 23 ? -14.32 14.375 0.542 1 41 23 HIS B O 1
ATOM 2476 N N . VAL B 1 24 ? -16.047 15.078 1.859 1 39.78 24 VAL B N 1
ATOM 2477 C CA . VAL B 1 24 ? -15.219 14.711 3.008 1 39.78 24 VAL B CA 1
ATOM 2478 C C . VAL B 1 24 ? -15.133 13.188 3.113 1 39.78 24 VAL B C 1
ATOM 2480 O O . VAL B 1 24 ? -14.555 12.656 4.062 1 39.78 24 VAL B O 1
ATOM 2483 N N . ALA B 1 25 ? -16.078 12.555 2.367 1 43.03 25 ALA B N 1
ATOM 2484 C CA . ALA B 1 25 ? -15.852 11.117 2.482 1 43.03 25 ALA B CA 1
ATOM 2485 C C . ALA B 1 25 ? -14.375 10.789 2.334 1 43.03 25 ALA B C 1
ATOM 2487 O O . ALA B 1 25 ? -14 9.609 2.281 1 43.03 25 ALA B O 1
ATOM 2488 N N . ALA B 1 26 ? -13.719 11.625 1.652 1 43.41 26 ALA B N 1
ATOM 2489 C CA . ALA B 1 26 ? -12.344 11.234 1.33 1 43.41 26 ALA B CA 1
ATOM 2490 C C . ALA B 1 26 ? -11.68 10.539 2.516 1 43.41 26 ALA B C 1
ATOM 2492 O O . ALA B 1 26 ? -11.453 9.328 2.488 1 43.41 26 ALA B O 1
ATOM 2493 N N . ILE B 1 27 ? -10.492 11.328 3.076 1 45.94 27 ILE B N 1
ATOM 2494 C CA . ILE B 1 27 ? -9.273 10.828 3.695 1 45.94 27 ILE B CA 1
ATOM 2495 C C . ILE B 1 27 ? -9.586 10.273 5.082 1 45.94 27 ILE B C 1
ATOM 2497 O O . ILE B 1 27 ? -9.633 11.016 6.062 1 45.94 27 ILE B O 1
ATOM 2501 N N . HIS B 1 28 ? -10.656 9.578 5.312 1 47.91 28 HIS B N 1
ATOM 2502 C CA . HIS B 1 28 ? -10.812 8.922 6.605 1 47.91 28 HIS B CA 1
ATOM 2503 C C . HIS B 1 28 ? -9.5 8.297 7.07 1 47.91 28 HIS B C 1
ATOM 2505 O O . HIS B 1 28 ? -9.391 7.855 8.211 1 47.91 28 HIS B O 1
ATOM 2511 N N . THR B 1 29 ? -8.578 7.949 6.199 1 49.38 29 THR B N 1
ATOM 2512 C CA . THR B 1 29 ? -7.387 7.141 6.445 1 49.38 29 THR B CA 1
ATOM 2513 C C . THR B 1 29 ? -6.48 7.809 7.473 1 49.38 29 THR B C 1
ATOM 2515 O O . THR B 1 29 ? -5.68 7.141 8.133 1 49.38 29 THR B O 1
ATOM 2518 N N . SER B 1 30 ? -6.918 9.188 7.828 1 57.38 30 SER B N 1
ATOM 2519 C CA . SER B 1 30 ? -5.832 9.922 8.469 1 57.38 30 SER B CA 1
ATOM 2520 C C . SER B 1 30 ? -5.719 9.57 9.945 1 57.38 30 SER B C 1
ATOM 2522 O O . SER B 1 30 ? -4.641 9.688 10.539 1 57.38 30 SER B O 1
ATOM 2524 N N . GLY B 1 31 ? -6.699 8.773 10.352 1 64.31 31 GLY B N 1
ATOM 2525 C CA . GLY B 1 31 ? -6.609 8.562 11.789 1 64.31 31 GLY B CA 1
ATOM 2526 C C . GLY B 1 31 ? -5.66 7.449 12.172 1 64.31 31 GLY B C 1
ATOM 2527 O O . GLY B 1 31 ? -5.168 7.402 13.305 1 64.31 31 GLY B O 1
ATOM 2528 N N . GLN B 1 32 ? -5.281 6.68 11.203 1 80.94 32 GLN B N 1
ATOM 2529 C CA . GLN B 1 32 ? -4.492 5.496 11.539 1 80.94 32 GLN B CA 1
ATOM 2530 C C . GLN B 1 32 ? -3 5.809 11.523 1 80.94 32 GLN B C 1
ATOM 2532 O O . GLN B 1 32 ? -2.184 4.98 11.938 1 80.94 32 GLN B O 1
ATOM 2537 N N . LEU B 1 33 ? -2.74 6.996 11.227 1 91.19 33 LEU B N 1
ATOM 2538 C CA . LEU B 1 33 ? -1.331 7.359 11.133 1 91.19 33 LEU B CA 1
ATOM 2539 C C . LEU B 1 33 ? -0.777 7.766 12.492 1 91.19 33 LEU B C 1
ATOM 2541 O O . LEU B 1 33 ? -1.438 8.484 13.25 1 91.19 33 LEU B O 1
ATOM 2545 N N . SER B 1 34 ? 0.355 7.277 12.82 1 90.81 34 SER B N 1
ATOM 2546 C CA . SER B 1 34 ? 1.065 7.812 13.984 1 90.81 34 SER B CA 1
ATOM 2547 C C . SER B 1 34 ? 1.452 9.273 13.766 1 90.81 34 SER B C 1
ATOM 2549 O O . SER B 1 34 ? 1.284 9.812 12.672 1 90.81 34 SER B O 1
ATOM 2551 N N . PHE B 1 35 ? 1.916 9.812 14.852 1 90.56 35 PHE B N 1
ATOM 2552 C CA . PHE B 1 35 ? 2.277 11.227 14.789 1 90.56 35 PHE B CA 1
ATOM 2553 C C . PHE B 1 35 ? 3.326 11.477 13.711 1 90.56 35 PHE B C 1
ATOM 2555 O O . PHE B 1 35 ? 3.146 12.336 12.852 1 90.56 35 PHE B O 1
ATOM 2562 N N . LEU B 1 36 ? 4.383 10.719 13.688 1 91.94 36 LEU B N 1
ATOM 2563 C CA . LEU B 1 36 ? 5.453 10.852 12.703 1 91.94 36 LEU B CA 1
ATOM 2564 C C . LEU B 1 36 ? 4.934 10.586 11.297 1 91.94 36 LEU B C 1
ATOM 2566 O O . LEU B 1 36 ? 5.242 11.328 10.359 1 91.94 36 LEU B O 1
ATOM 2570 N N . GLU B 1 37 ? 4.172 9.539 11.141 1 93.94 37 GLU B N 1
ATOM 2571 C CA . GLU B 1 37 ? 3.604 9.18 9.844 1 93.94 37 GLU B CA 1
ATOM 2572 C C . GLU B 1 37 ? 2.734 10.312 9.297 1 93.94 37 GLU B C 1
ATOM 2574 O O . GLU B 1 37 ? 2.803 10.633 8.109 1 93.94 37 GLU B O 1
ATOM 2579 N N . ARG B 1 38 ? 1.959 10.891 10.148 1 92.44 38 ARG B N 1
ATOM 2580 C CA . ARG B 1 38 ? 1.069 11.961 9.719 1 92.44 38 ARG B CA 1
ATOM 2581 C C . ARG B 1 38 ? 1.862 13.188 9.273 1 92.44 38 ARG B C 1
ATOM 2583 O O . ARG B 1 38 ? 1.564 13.781 8.234 1 92.44 38 ARG B O 1
ATOM 2590 N N . LYS B 1 39 ? 2.824 13.578 10.031 1 92.31 39 LYS B N 1
ATOM 2591 C CA . LYS B 1 39 ? 3.672 14.703 9.656 1 92.31 39 LYS B CA 1
ATOM 2592 C C . LYS B 1 39 ? 4.352 14.453 8.312 1 92.31 39 LYS B C 1
ATOM 2594 O O . LYS B 1 39 ? 4.379 15.336 7.453 1 92.31 39 LYS B O 1
ATOM 2599 N N . MET B 1 40 ? 4.816 13.242 8.18 1 94.38 40 MET B N 1
ATOM 2600 C CA . MET B 1 40 ? 5.5 12.875 6.945 1 94.38 40 MET B CA 1
ATOM 2601 C C . MET B 1 40 ? 4.531 12.898 5.766 1 94.38 40 MET B C 1
ATOM 2603 O O . MET B 1 40 ? 4.855 13.438 4.707 1 94.38 40 MET B O 1
ATOM 2607 N N . PHE B 1 41 ? 3.418 12.305 5.938 1 94.31 41 PHE B N 1
ATOM 2608 C CA . PHE B 1 41 ? 2.418 12.266 4.879 1 94.31 41 PHE B CA 1
ATOM 2609 C C . PHE B 1 41 ? 2.027 13.68 4.449 1 94.31 41 PHE B C 1
ATOM 2611 O O . PHE B 1 41 ? 1.912 13.961 3.252 1 94.31 41 PHE B O 1
ATOM 2618 N N . ASN B 1 42 ? 1.888 14.555 5.406 1 91.62 42 ASN B N 1
ATOM 2619 C CA . ASN B 1 42 ? 1.578 15.945 5.105 1 91.62 42 ASN B CA 1
ATOM 2620 C C . ASN B 1 42 ? 2.668 16.594 4.254 1 91.62 42 ASN B C 1
ATOM 2622 O O . ASN B 1 42 ? 2.369 17.328 3.307 1 91.62 42 ASN B O 1
ATOM 2626 N N . VAL B 1 43 ? 3.877 16.359 4.582 1 93.88 43 VAL B N 1
ATOM 2627 C CA . VAL B 1 43 ? 4.992 16.922 3.828 1 93.88 43 VAL B CA 1
ATOM 2628 C C . VAL B 1 43 ? 4.992 16.359 2.408 1 93.88 43 VAL B C 1
ATOM 2630 O O . VAL B 1 43 ? 5.18 17.094 1.44 1 93.88 43 VAL B O 1
ATOM 2633 N N . PHE B 1 44 ? 4.766 15.055 2.295 1 96.12 44 PHE B N 1
ATOM 2634 C CA . PHE B 1 44 ? 4.719 14.414 0.984 1 96.12 44 PHE B CA 1
ATOM 2635 C C . PHE B 1 44 ? 3.639 15.039 0.114 1 96.12 44 PHE B C 1
ATOM 2637 O O . PHE B 1 44 ? 3.873 15.344 -1.06 1 96.12 44 PHE B O 1
ATOM 2644 N N . LEU B 1 45 ? 2.525 15.203 0.703 1 93.62 45 LEU B N 1
ATOM 2645 C CA . LEU B 1 45 ? 1.415 15.789 -0.04 1 93.62 45 LEU B CA 1
ATOM 2646 C C . LEU B 1 45 ? 1.742 17.219 -0.473 1 93.62 45 LEU B C 1
ATOM 2648 O O . LEU B 1 45 ? 1.562 17.562 -1.64 1 93.62 45 LEU B O 1
ATOM 2652 N N . ALA B 1 46 ? 2.232 17.953 0.449 1 91.5 46 ALA B N 1
ATOM 2653 C CA . ALA B 1 46 ? 2.574 19.344 0.133 1 91.5 46 ALA B CA 1
ATOM 2654 C C . ALA B 1 46 ? 3.654 19.406 -0.942 1 91.5 46 ALA B C 1
ATOM 2656 O O . ALA B 1 46 ? 3.6 20.25 -1.835 1 91.5 46 ALA B O 1
ATOM 2657 N N . ASN B 1 47 ? 4.602 18.562 -0.885 1 95.62 47 ASN B N 1
ATOM 2658 C CA . ASN B 1 47 ? 5.711 18.531 -1.834 1 95.62 47 ASN B CA 1
ATOM 2659 C C . ASN B 1 47 ? 5.238 18.141 -3.232 1 95.62 47 ASN B C 1
ATOM 2661 O O . ASN B 1 47 ? 5.762 18.641 -4.23 1 95.62 47 ASN B O 1
ATOM 2665 N N . ALA B 1 48 ? 4.273 17.281 -3.252 1 95.88 48 ALA B N 1
ATOM 2666 C CA . ALA B 1 48 ? 3.834 16.719 -4.527 1 95.88 48 ALA B CA 1
ATOM 2667 C C . ALA B 1 48 ? 2.672 17.531 -5.105 1 95.88 48 ALA B C 1
ATOM 2669 O O . ALA B 1 48 ? 2.25 17.297 -6.242 1 95.88 48 ALA B O 1
ATOM 2670 N N . PHE B 1 49 ? 2.182 18.453 -4.426 1 91.75 49 PHE B N 1
ATOM 2671 C CA . PHE B 1 49 ? 0.888 19.062 -4.715 1 91.75 49 PHE B CA 1
ATOM 2672 C C . PHE B 1 49 ? 0.84 19.578 -6.145 1 91.75 49 PHE B C 1
ATOM 2674 O O . PHE B 1 49 ? -0.114 19.312 -6.875 1 91.75 49 PHE B O 1
ATOM 2681 N N . ASP B 1 50 ? 1.868 20.219 -6.625 1 92.38 50 ASP B N 1
ATOM 2682 C CA . ASP B 1 50 ? 1.885 20.891 -7.926 1 92.38 50 ASP B CA 1
ATOM 2683 C C . ASP B 1 50 ? 1.93 19.875 -9.062 1 92.38 50 ASP B C 1
ATOM 2685 O O . ASP B 1 50 ? 1.554 20.172 -10.195 1 92.38 50 ASP B O 1
ATOM 2689 N N . THR B 1 51 ? 2.332 18.703 -8.773 1 94.75 51 THR B N 1
ATOM 2690 C CA . THR B 1 51 ? 2.6 17.75 -9.859 1 94.75 51 THR B CA 1
ATOM 2691 C C . THR B 1 51 ? 1.872 16.438 -9.609 1 94.75 51 THR B C 1
ATOM 2693 O O . THR B 1 51 ? 2.18 15.422 -10.25 1 94.75 51 THR B O 1
ATOM 2696 N N . LEU B 1 52 ? 0.933 16.391 -8.672 1 93.44 52 LEU B N 1
ATOM 2697 C CA . LEU B 1 52 ? 0.234 15.164 -8.273 1 93.44 52 LEU B CA 1
ATOM 2698 C C . LEU B 1 52 ? -0.382 14.477 -9.484 1 93.44 52 LEU B C 1
ATOM 2700 O O . LEU B 1 52 ? -0.387 13.242 -9.562 1 93.44 52 LEU B O 1
ATOM 2704 N N . LEU B 1 53 ? -0.843 15.242 -10.43 1 93.69 53 LEU B N 1
ATOM 2705 C CA . LEU B 1 53 ? -1.588 14.664 -11.539 1 93.69 53 LEU B CA 1
ATOM 2706 C C . LEU B 1 53 ? -0.693 14.5 -12.766 1 93.69 53 LEU B C 1
ATOM 2708 O O . LEU B 1 53 ? -1.08 13.852 -13.742 1 93.69 53 LEU B O 1
ATOM 2712 N N . SER B 1 54 ? 0.513 15.086 -12.719 1 93.88 54 SER B N 1
ATOM 2713 C CA . SER B 1 54 ? 1.357 15.062 -13.906 1 93.88 54 SER B CA 1
ATOM 2714 C C . SER B 1 54 ? 2.582 14.18 -13.695 1 93.88 54 SER B C 1
ATOM 2716 O O . SER B 1 54 ? 3.248 13.797 -14.664 1 93.88 54 SER B O 1
ATOM 2718 N N . GLN B 1 55 ? 2.896 13.945 -12.461 1 94.38 55 GLN B N 1
ATOM 2719 C CA . GLN B 1 55 ? 4.066 13.133 -12.156 1 94.38 55 GLN B CA 1
ATOM 2720 C C . GLN B 1 55 ? 3.691 11.953 -11.266 1 94.38 55 GLN B C 1
ATOM 2722 O O . GLN B 1 55 ? 2.898 12.094 -10.336 1 94.38 55 GLN B O 1
ATOM 2727 N N . ARG B 1 56 ? 4.297 10.852 -11.562 1 93.75 56 ARG B N 1
ATOM 2728 C CA . ARG B 1 56 ? 4.02 9.641 -10.797 1 93.75 56 ARG B CA 1
ATOM 2729 C C . ARG B 1 56 ? 4.918 9.555 -9.562 1 93.75 56 ARG B C 1
ATOM 2731 O O . ARG B 1 56 ? 4.461 9.195 -8.477 1 93.75 56 ARG B O 1
ATOM 2738 N N . ARG B 1 57 ? 6.16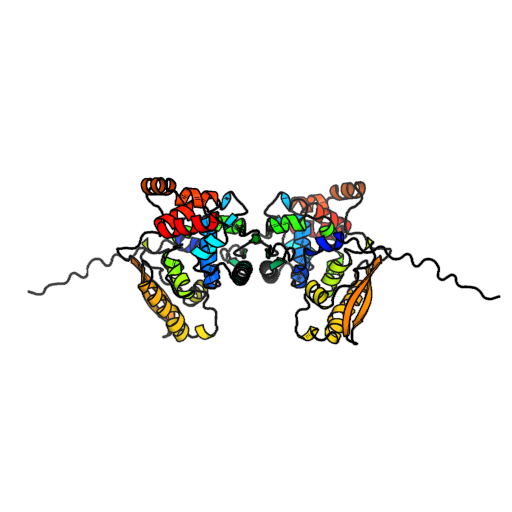8 9.883 -9.734 1 96.12 57 ARG B N 1
ATOM 2739 C CA . ARG B 1 57 ? 7.148 9.781 -8.656 1 96.12 57 ARG B CA 1
ATOM 2740 C C . ARG B 1 57 ? 7.594 11.164 -8.195 1 96.12 57 ARG B C 1
ATOM 2742 O O . ARG B 1 57 ? 7.812 12.062 -9.016 1 96.12 57 ARG B O 1
ATOM 2749 N N . HIS B 1 58 ? 7.707 11.312 -6.922 1 97.69 58 HIS B N 1
ATOM 2750 C CA . HIS B 1 58 ? 8.141 12.562 -6.309 1 97.69 58 HIS B CA 1
ATOM 2751 C C . HIS B 1 58 ? 9.367 12.344 -5.43 1 97.69 58 HIS B C 1
ATOM 2753 O O . HIS B 1 58 ? 9.664 11.211 -5.035 1 97.69 58 HIS B O 1
ATOM 2759 N N . VAL B 1 59 ? 10.078 13.43 -5.191 1 97.25 59 VAL B N 1
ATOM 2760 C CA . VAL B 1 59 ? 11.328 13.312 -4.449 1 97.25 59 VAL B CA 1
ATOM 2761 C C . VAL B 1 59 ? 11.453 14.477 -3.465 1 97.25 59 VAL B C 1
ATOM 2763 O O . VAL B 1 59 ? 10.977 15.578 -3.734 1 97.25 59 VAL B O 1
ATOM 2766 N N . ILE B 1 60 ? 12.062 14.195 -2.375 1 96.94 60 ILE B N 1
ATOM 2767 C CA . ILE B 1 60 ? 12.438 15.219 -1.406 1 96.94 60 ILE B CA 1
ATOM 2768 C C . ILE B 1 60 ? 13.711 14.797 -0.678 1 96.94 60 ILE B C 1
ATOM 2770 O O . ILE B 1 60 ? 13.859 13.633 -0.301 1 96.94 60 ILE B O 1
ATOM 2774 N N . PRO B 1 61 ? 14.664 15.711 -0.534 1 95.44 61 PRO B N 1
ATOM 2775 C CA . PRO B 1 61 ? 15.852 15.336 0.237 1 95.44 61 PRO B CA 1
ATOM 2776 C C . PRO B 1 61 ? 15.516 14.922 1.669 1 95.44 61 PRO B C 1
ATOM 2778 O O . PRO B 1 61 ? 14.703 15.578 2.33 1 95.44 61 PRO B O 1
ATOM 2781 N N . VAL B 1 62 ? 16.203 13.906 2.135 1 94.06 62 VAL B N 1
ATOM 2782 C CA . VAL B 1 62 ? 15.938 13.344 3.455 1 94.06 62 VAL B CA 1
ATOM 2783 C C . VAL B 1 62 ? 16.188 14.406 4.527 1 94.06 62 VAL B C 1
ATOM 2785 O O . VAL B 1 62 ? 15.422 14.516 5.488 1 94.06 62 VAL B O 1
ATOM 2788 N N . ASN B 1 63 ? 17.172 15.234 4.359 1 92.44 63 ASN B N 1
ATOM 2789 C CA . ASN B 1 63 ? 17.5 16.266 5.344 1 92.44 63 ASN B CA 1
ATOM 2790 C C . ASN B 1 63 ? 16.406 17.312 5.449 1 92.44 63 ASN B C 1
ATOM 2792 O O . ASN B 1 63 ? 16.078 17.766 6.543 1 92.44 63 ASN B O 1
ATOM 2796 N N . ILE B 1 64 ? 15.875 17.672 4.348 1 93 64 ILE B N 1
ATOM 2797 C CA . ILE B 1 64 ? 14.789 18.641 4.324 1 93 64 ILE B CA 1
ATOM 2798 C C . ILE B 1 64 ? 13.539 18.031 4.945 1 93 64 ILE B C 1
ATOM 2800 O O . ILE B 1 64 ? 12.875 18.656 5.777 1 93 64 ILE B O 1
ATOM 2804 N N . LEU B 1 65 ? 13.234 16.812 4.543 1 94.19 65 LEU B N 1
ATOM 2805 C CA . LEU B 1 65 ? 12.109 16.078 5.121 1 94.19 65 LEU B CA 1
ATOM 2806 C C . LEU B 1 65 ? 12.227 16.016 6.637 1 94.19 65 LEU B C 1
ATOM 2808 O O . LEU B 1 65 ? 11.281 16.328 7.355 1 94.19 65 LEU B O 1
ATOM 2812 N N . ALA B 1 66 ? 13.359 15.609 7.09 1 90.88 66 ALA B N 1
ATOM 2813 C CA . ALA B 1 66 ? 13.609 15.469 8.523 1 90.88 66 ALA B CA 1
ATOM 2814 C C . ALA B 1 66 ? 13.391 16.781 9.25 1 90.88 66 ALA B C 1
ATOM 2816 O O . ALA B 1 66 ? 12.797 16.812 10.336 1 90.88 66 ALA B O 1
ATOM 2817 N N . ASP B 1 67 ? 13.844 17.781 8.688 1 89.06 67 ASP B N 1
ATOM 2818 C CA . ASP B 1 67 ? 13.688 19.094 9.297 1 89.06 67 ASP B CA 1
ATOM 2819 C C . ASP B 1 67 ? 12.219 19.484 9.391 1 89.06 67 ASP B C 1
ATOM 2821 O O . ASP B 1 67 ? 11.766 19.984 10.422 1 89.06 67 ASP B O 1
ATOM 2825 N N . MET B 1 68 ? 11.516 19.25 8.414 1 88.44 68 MET B N 1
ATOM 2826 C CA . MET B 1 68 ? 10.117 19.656 8.352 1 88.44 68 MET B CA 1
ATOM 2827 C C . MET B 1 68 ? 9.273 18.875 9.352 1 88.44 68 MET B C 1
ATOM 2829 O O . MET B 1 68 ? 8.281 19.391 9.867 1 88.44 68 MET B O 1
ATOM 2833 N N . ILE B 1 69 ? 9.625 17.641 9.594 1 88.94 69 ILE B N 1
ATOM 2834 C CA . ILE B 1 69 ? 8.789 16.812 10.469 1 88.94 69 ILE B CA 1
ATOM 2835 C C . ILE B 1 69 ? 9.367 16.812 11.883 1 88.94 69 ILE B C 1
ATOM 2837 O O . ILE B 1 69 ? 8.797 16.203 12.789 1 88.94 69 ILE B O 1
ATOM 2841 N N . GLY B 1 70 ? 10.453 17.562 12.094 1 82.38 70 GLY B N 1
ATOM 2842 C CA . GLY B 1 70 ? 11.086 17.609 13.398 1 82.38 70 GLY B CA 1
ATOM 28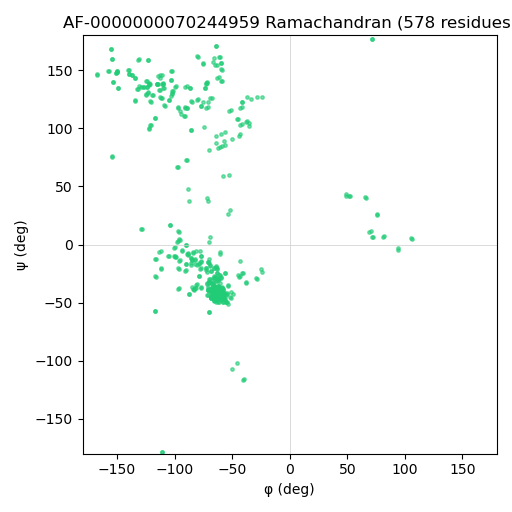43 C C . GLY B 1 70 ? 11.695 16.297 13.82 1 82.38 70 GLY B C 1
ATOM 2844 O O . GLY B 1 70 ? 11.508 15.844 14.953 1 82.38 70 GLY B O 1
ATOM 2845 N N . PHE B 1 71 ? 12.234 15.742 12.898 1 77.94 71 PHE B N 1
ATOM 2846 C CA . PHE B 1 71 ? 12.828 14.422 13.07 1 77.94 71 PHE B CA 1
ATOM 2847 C C . PHE B 1 71 ? 14.352 14.492 12.938 1 77.94 71 PHE B C 1
ATOM 2849 O O . PHE B 1 71 ? 14.875 15.391 12.281 1 77.94 71 PHE B O 1
ATOM 2856 N N . ASN B 1 72 ? 14.969 13.664 13.766 1 74.62 72 ASN B N 1
ATOM 2857 C CA . ASN B 1 72 ? 16.406 13.523 13.578 1 74.62 72 ASN B CA 1
ATOM 2858 C C . ASN B 1 72 ? 16.734 12.758 12.297 1 74.62 72 ASN B C 1
ATOM 2860 O O . ASN B 1 72 ? 16.484 11.562 12.211 1 74.62 72 ASN B O 1
ATOM 2864 N N . SER B 1 73 ? 17.375 13.336 11.43 1 71.31 73 SER B N 1
ATOM 2865 C CA . SER B 1 73 ? 17.641 12.797 10.094 1 71.31 73 SER B CA 1
ATOM 2866 C C . SER B 1 73 ? 18.609 11.617 10.164 1 71.31 73 SER B C 1
ATOM 2868 O O . SER B 1 73 ? 18.703 10.836 9.211 1 71.31 73 SER B O 1
ATOM 2870 N N . LYS B 1 74 ? 19.297 11.5 11.203 1 77.12 74 LYS B N 1
ATOM 2871 C CA . LYS B 1 74 ? 20.266 10.414 11.336 1 77.12 74 LYS B CA 1
ATOM 2872 C C . LYS B 1 74 ? 19.578 9.094 11.648 1 77.12 74 LYS B C 1
ATOM 2874 O O . LYS B 1 74 ? 20.172 8.023 11.523 1 77.12 74 LYS B O 1
ATOM 2879 N N . ASN B 1 75 ? 18.422 9.156 11.922 1 83.06 75 ASN B N 1
ATOM 2880 C CA . ASN B 1 75 ? 17.672 7.938 12.227 1 83.06 75 ASN B CA 1
ATOM 2881 C C . ASN B 1 75 ? 16.906 7.426 11.008 1 83.06 75 ASN B C 1
ATOM 2883 O O . ASN B 1 75 ? 15.68 7.406 11.008 1 83.06 75 ASN B O 1
ATOM 2887 N N . VAL B 1 76 ? 17.656 7.008 10.062 1 84.44 76 VAL B N 1
ATOM 2888 C CA . VAL B 1 76 ? 17.109 6.562 8.797 1 84.44 76 VAL B CA 1
ATOM 2889 C C . VAL B 1 76 ? 16.203 5.355 9.023 1 84.44 76 VAL B C 1
ATOM 2891 O O . VAL B 1 76 ? 15.195 5.184 8.328 1 84.44 76 VAL B O 1
ATOM 2894 N N . GLY B 1 77 ? 16.5 4.57 10.039 1 88.06 77 GLY B N 1
ATOM 2895 C CA . GLY B 1 77 ? 15.672 3.432 10.391 1 88.06 77 GLY B CA 1
ATOM 2896 C C . GLY B 1 77 ? 14.25 3.82 10.742 1 88.06 77 GLY B C 1
ATOM 2897 O O . GLY B 1 77 ? 13.297 3.215 10.25 1 88.06 77 GLY B O 1
ATOM 2898 N N . ASP B 1 78 ? 14.117 4.859 11.539 1 89.5 78 ASP B N 1
ATOM 2899 C CA . ASP B 1 78 ? 12.797 5.344 11.93 1 89.5 78 ASP B CA 1
ATOM 2900 C C . ASP B 1 78 ? 12.023 5.871 10.719 1 89.5 78 ASP B C 1
ATOM 2902 O O . ASP B 1 78 ? 10.805 5.715 10.641 1 89.5 78 ASP B O 1
ATOM 2906 N N . LEU B 1 79 ? 12.766 6.488 9.875 1 91.69 79 LEU B N 1
ATOM 2907 C CA . LEU B 1 79 ? 12.141 7.004 8.656 1 91.69 79 LEU B CA 1
ATOM 2908 C C . LEU B 1 79 ? 11.609 5.867 7.797 1 91.69 79 LEU B C 1
ATOM 2910 O O . LEU B 1 79 ? 10.477 5.926 7.316 1 91.69 79 LEU B O 1
ATOM 2914 N N . LYS B 1 80 ? 12.414 4.867 7.668 1 92.19 80 LYS B N 1
ATOM 2915 C CA . LYS B 1 80 ? 12 3.689 6.91 1 92.19 80 LYS B CA 1
ATOM 2916 C C . LYS B 1 80 ? 10.766 3.043 7.527 1 92.19 80 LYS B C 1
ATOM 2918 O O . LYS B 1 80 ? 9.828 2.68 6.816 1 92.19 80 LYS B O 1
ATOM 2923 N N . ASP B 1 81 ? 10.789 2.934 8.789 1 93.69 81 ASP B N 1
ATOM 2924 C CA . ASP B 1 81 ? 9.656 2.342 9.5 1 93.69 81 ASP B CA 1
ATOM 2925 C C . ASP B 1 81 ? 8.383 3.158 9.281 1 93.69 81 ASP B C 1
ATOM 2927 O O . ASP B 1 81 ? 7.309 2.594 9.078 1 93.69 81 ASP B O 1
ATOM 2931 N N . ALA B 1 82 ? 8.562 4.426 9.359 1 94.75 82 ALA B N 1
ATOM 2932 C CA . ALA B 1 82 ? 7.41 5.301 9.141 1 94.75 82 ALA B CA 1
ATOM 2933 C C . ALA B 1 82 ? 6.883 5.18 7.719 1 94.75 82 ALA B C 1
ATOM 2935 O O . ALA B 1 82 ? 5.672 5.102 7.5 1 94.75 82 ALA B O 1
ATOM 2936 N N . LEU B 1 83 ? 7.809 5.152 6.766 1 97.06 83 LEU B N 1
ATOM 2937 C CA . LEU B 1 83 ? 7.418 4.984 5.371 1 97.06 83 LEU B CA 1
ATOM 2938 C C . LEU B 1 83 ? 6.68 3.664 5.168 1 97.06 83 LEU B C 1
ATOM 2940 O O . LEU B 1 83 ? 5.621 3.631 4.535 1 97.06 83 LEU B O 1
ATOM 2944 N N . THR B 1 84 ? 7.219 2.639 5.715 1 96.19 84 THR B N 1
ATOM 2945 C CA . THR B 1 84 ? 6.574 1.333 5.633 1 96.19 84 THR B CA 1
ATOM 2946 C C . THR B 1 84 ? 5.207 1.359 6.309 1 96.19 84 THR B C 1
ATOM 2948 O O . THR B 1 84 ? 4.242 0.79 5.797 1 96.19 84 THR B O 1
ATOM 2951 N N . GLY B 1 85 ? 5.168 2.01 7.434 1 95.62 85 GLY B N 1
ATOM 2952 C CA . GLY B 1 85 ? 3.9 2.166 8.125 1 95.62 85 GLY B CA 1
ATOM 2953 C C . GLY B 1 85 ? 2.84 2.852 7.285 1 95.62 85 GLY B C 1
ATOM 2954 O O . GLY B 1 85 ? 1.688 2.412 7.254 1 95.62 85 GLY B O 1
ATOM 2955 N N . ILE B 1 86 ? 3.178 3.891 6.637 1 96.5 86 ILE B N 1
ATOM 2956 C CA . ILE B 1 86 ? 2.248 4.617 5.781 1 96.5 86 ILE B CA 1
ATOM 2957 C C . ILE B 1 86 ? 1.788 3.719 4.637 1 96.5 86 ILE B C 1
ATOM 2959 O O . ILE B 1 86 ? 0.607 3.709 4.281 1 96.5 86 ILE B O 1
ATOM 2963 N N . MET B 1 87 ? 2.676 2.93 4.113 1 96.88 87 MET B N 1
ATOM 2964 C CA . MET B 1 87 ? 2.363 2.045 2.992 1 96.88 87 MET B CA 1
ATOM 2965 C C . MET B 1 87 ? 1.408 0.938 3.426 1 96.88 87 MET B C 1
ATOM 2967 O O . MET B 1 87 ? 0.686 0.377 2.6 1 96.88 87 MET B O 1
ATOM 2971 N N . LYS B 1 88 ? 1.366 0.636 4.641 1 95.69 88 LYS B N 1
ATOM 2972 C CA . LYS B 1 88 ? 0.515 -0.439 5.141 1 95.69 88 LYS B CA 1
ATOM 2973 C C . LYS B 1 88 ? -0.875 0.082 5.496 1 95.69 88 LYS B C 1
ATOM 2975 O O . LYS B 1 88 ? -1.781 -0.702 5.789 1 95.69 88 LYS B O 1
ATOM 2980 N N . LYS B 1 89 ? -0.995 1.341 5.469 1 94 89 LYS B N 1
ATOM 2981 C CA . LYS B 1 89 ? -2.295 1.929 5.781 1 94 89 LYS B CA 1
ATOM 2982 C C . LYS B 1 89 ? -3.135 2.111 4.523 1 94 89 LYS B C 1
ATOM 2984 O O . LYS B 1 89 ? -2.777 2.893 3.639 1 94 89 LYS B O 1
ATOM 2989 N N . VAL B 1 90 ? -4.246 1.415 4.551 1 93.31 90 VAL B N 1
ATOM 2990 C CA . VAL B 1 90 ? -5.094 1.397 3.367 1 93.31 90 VAL B CA 1
ATOM 2991 C C . VAL B 1 90 ? -6.324 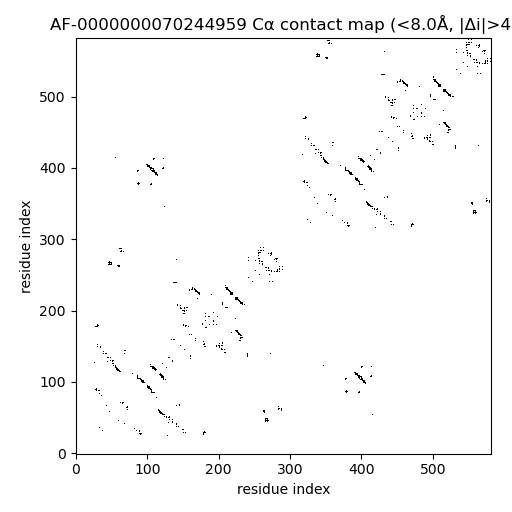2.273 3.598 1 93.31 90 VAL B C 1
ATOM 2993 O O . VAL B 1 90 ? -7.047 2.094 4.578 1 93.31 90 VAL B O 1
ATOM 2996 N N . LEU B 1 91 ? -6.48 3.211 2.703 1 89.69 91 LEU B N 1
ATOM 2997 C CA . LEU B 1 91 ? -7.695 4.016 2.666 1 89.69 91 LEU B CA 1
ATOM 2998 C C . LEU B 1 91 ? -8.789 3.316 1.863 1 89.69 91 LEU B C 1
ATOM 3000 O O . LEU B 1 91 ? -8.57 2.938 0.71 1 89.69 91 LEU B O 1
ATOM 3004 N N . GLU B 1 92 ? -9.906 3.104 2.498 1 86.44 92 GLU B N 1
ATOM 3005 C CA . GLU B 1 92 ? -11.023 2.459 1.827 1 86.44 92 GLU B CA 1
ATOM 3006 C C . GLU B 1 92 ? -12.195 3.426 1.65 1 86.44 92 GLU B C 1
ATOM 3008 O O . GLU B 1 92 ? -12.523 4.18 2.566 1 86.44 92 GLU B O 1
ATOM 3013 N N . TYR B 1 93 ? -12.711 3.424 0.464 1 79.94 93 TYR B N 1
ATOM 3014 C CA . TYR B 1 93 ? -13.875 4.238 0.129 1 79.94 93 TYR B CA 1
ATOM 3015 C C . TYR B 1 93 ? -15.023 3.367 -0.361 1 79.94 93 TYR B C 1
ATOM 3017 O O . TYR B 1 93 ? -14.891 2.643 -1.35 1 79.94 93 TYR B O 1
ATOM 3025 N N . ASP B 1 94 ? -15.938 3.189 0.527 1 72.12 94 ASP B N 1
ATOM 3026 C CA . ASP B 1 94 ? -17.156 2.523 0.096 1 72.12 94 ASP B CA 1
ATOM 3027 C C . ASP B 1 94 ? -18.156 3.523 -0.498 1 72.12 94 ASP B C 1
ATOM 3029 O O . ASP B 1 94 ? -18.609 4.434 0.193 1 72.12 94 ASP B O 1
ATOM 3033 N N . LEU B 1 95 ? -18.141 3.57 -1.774 1 56.09 95 LEU B N 1
ATOM 3034 C CA . LEU B 1 95 ? -19.062 4.504 -2.41 1 56.09 95 LEU B CA 1
ATOM 3035 C C . LEU B 1 95 ? -20.516 4.09 -2.166 1 56.09 95 LEU B C 1
ATOM 3037 O O . LEU B 1 95 ? -20.781 2.928 -1.865 1 56.09 95 LEU B O 1
ATOM 3041 N N . LEU B 1 96 ? -21.375 4.957 -2.314 1 52.78 96 LEU B N 1
ATOM 3042 C CA . LEU B 1 96 ? -22.797 4.949 -1.977 1 52.78 96 LEU B CA 1
ATOM 3043 C C . LEU B 1 96 ? -23.359 3.533 -2.021 1 52.78 96 LEU B C 1
ATOM 3045 O O . LEU B 1 96 ? -22.984 2.74 -2.887 1 52.78 96 LEU B O 1
ATOM 3049 N N . ALA B 1 97 ? -24.031 3.137 -0.864 1 50.28 97 ALA B N 1
ATOM 3050 C CA . ALA B 1 97 ? -24.844 1.947 -0.613 1 50.28 97 ALA B CA 1
ATOM 3051 C C . ALA B 1 97 ? -25.5 1.45 -1.897 1 50.28 97 ALA B C 1
ATOM 3053 O O . ALA B 1 97 ? -25.641 0.242 -2.107 1 50.28 97 ALA B O 1
ATOM 3054 N N . GLU B 1 98 ? -25.75 2.369 -2.75 1 52.28 98 GLU B N 1
ATOM 3055 C CA . GLU B 1 98 ? -26.656 1.914 -3.805 1 52.28 98 GLU B CA 1
ATOM 3056 C C . GLU B 1 98 ? -25.891 1.145 -4.883 1 52.28 98 GLU B C 1
ATOM 3058 O O . GLU B 1 98 ? -26.422 0.204 -5.473 1 52.28 98 GLU B O 1
ATOM 3063 N N . THR B 1 99 ? -24.703 1.571 -5.188 1 58.09 99 THR B N 1
ATOM 3064 C CA . THR B 1 99 ? -24.078 0.903 -6.324 1 58.09 99 THR B CA 1
ATOM 3065 C C . THR B 1 99 ? -23.156 -0.222 -5.852 1 58.09 99 THR B C 1
ATOM 3067 O O . THR B 1 99 ? -22.812 -1.113 -6.629 1 58.09 99 THR B O 1
ATOM 3070 N N . GLY B 1 100 ? -22.828 -0.245 -4.52 1 66.88 100 GLY B N 1
ATOM 3071 C CA . GLY B 1 100 ? -21.969 -1.288 -3.994 1 66.88 100 GLY B CA 1
ATOM 3072 C C . GLY B 1 100 ? -20.531 -1.159 -4.457 1 66.88 100 GLY B C 1
ATOM 3073 O O . GLY B 1 100 ? -19.75 -2.102 -4.332 1 66.88 100 GLY B O 1
ATOM 3074 N N . ASP B 1 101 ? -20.172 -0.022 -5.07 1 85.62 101 ASP B N 1
ATOM 3075 C CA . ASP B 1 101 ? -18.812 0.202 -5.559 1 85.62 101 ASP B CA 1
ATOM 3076 C C . ASP B 1 101 ? -17.844 0.421 -4.398 1 85.62 101 ASP B C 1
ATOM 3078 O O . ASP B 1 101 ? -18.219 0.998 -3.373 1 85.62 101 ASP B O 1
ATOM 3082 N N . TRP B 1 102 ? -16.703 -0.158 -4.539 1 91.62 102 TRP B N 1
ATOM 3083 C CA . TRP B 1 102 ? -15.672 -0.104 -3.512 1 91.62 102 TRP B CA 1
ATOM 3084 C C . TRP B 1 102 ? -14.328 0.264 -4.117 1 91.62 102 TRP B C 1
ATOM 3086 O O . TRP B 1 102 ? -13.961 -0.229 -5.188 1 91.62 102 TRP B O 1
ATOM 3096 N N . GLU B 1 103 ? -13.633 1.194 -3.479 1 93.81 103 GLU B N 1
ATOM 3097 C CA . GLU B 1 103 ? -12.281 1.561 -3.875 1 93.81 103 GLU B CA 1
ATOM 3098 C C . GLU B 1 103 ? -11.359 1.669 -2.664 1 93.81 103 GLU B C 1
ATOM 3100 O O . GLU B 1 103 ? -11.789 2.086 -1.586 1 93.81 103 GLU B O 1
ATOM 3105 N N . ALA B 1 104 ? -10.133 1.253 -2.85 1 94.75 104 ALA B N 1
ATOM 3106 C CA . ALA B 1 104 ? -9.172 1.318 -1.751 1 94.75 104 ALA B CA 1
ATOM 3107 C C . ALA B 1 104 ? -7.75 1.509 -2.275 1 94.75 104 ALA B C 1
ATOM 3109 O O . ALA B 1 104 ? -7.43 1.08 -3.387 1 94.75 104 ALA B O 1
ATOM 3110 N N . ALA B 1 105 ? -6.938 2.17 -1.508 1 96.75 105 ALA B N 1
ATOM 3111 C CA . ALA B 1 105 ? -5.531 2.363 -1.839 1 96.75 105 ALA B CA 1
ATOM 3112 C C . ALA B 1 105 ? -4.695 2.572 -0.579 1 96.75 105 ALA B C 1
ATOM 3114 O O . ALA B 1 105 ? -5.133 3.242 0.36 1 96.75 105 ALA B O 1
ATOM 3115 N N . PRO B 1 106 ? -3.461 1.934 -0.587 1 96.62 106 PRO B N 1
ATOM 3116 C CA . PRO B 1 106 ? -2.521 2.387 0.441 1 96.62 106 PRO B CA 1
ATOM 3117 C C . PRO B 1 106 ? -2.197 3.873 0.331 1 96.62 106 PRO B C 1
ATOM 3119 O O . PRO B 1 106 ? -2.242 4.441 -0.765 1 96.62 106 PRO B O 1
ATOM 3122 N N . LEU B 1 107 ? -1.782 4.465 1.424 1 95.94 107 LEU B N 1
ATOM 3123 C CA . LEU B 1 107 ? -1.505 5.898 1.436 1 95.94 107 LEU B CA 1
ATOM 3124 C C . LEU B 1 107 ? -0.261 6.219 0.613 1 95.94 107 LEU B C 1
ATOM 3126 O O . LEU B 1 107 ? -0.15 7.305 0.044 1 95.94 107 LEU B O 1
ATOM 3130 N N . LEU B 1 108 ? 0.649 5.324 0.544 1 97.81 108 LEU B N 1
ATOM 3131 C CA . LEU B 1 108 ? 1.789 5.398 -0.364 1 97.81 108 LEU B CA 1
ATOM 3132 C C . LEU B 1 108 ? 1.9 4.125 -1.198 1 97.81 108 LEU B C 1
ATOM 3134 O O . LEU B 1 108 ? 1.763 3.02 -0.673 1 97.81 108 LEU B O 1
ATOM 3138 N N . ALA B 1 109 ? 2.139 4.332 -2.465 1 98.19 109 ALA B N 1
ATOM 3139 C CA . ALA B 1 109 ? 2.262 3.211 -3.393 1 98.19 109 ALA B CA 1
ATOM 3140 C C . ALA B 1 109 ? 3.709 2.738 -3.494 1 98.19 109 ALA B C 1
ATOM 3142 O O . ALA B 1 109 ? 3.979 1.647 -4.004 1 98.19 109 ALA B O 1
ATOM 3143 N N . TYR B 1 110 ? 4.578 3.545 -3.066 1 98.19 110 TYR B N 1
ATOM 3144 C CA . TYR B 1 110 ? 6.012 3.295 -3.162 1 98.19 110 TYR B CA 1
ATOM 3145 C C . TYR B 1 110 ? 6.797 4.27 -2.295 1 98.19 110 TYR B C 1
ATOM 3147 O O . TYR B 1 110 ? 6.395 5.426 -2.131 1 98.19 110 TYR B O 1
ATOM 3155 N N . ALA B 1 111 ? 7.895 3.779 -1.752 1 98.12 111 ALA B N 1
ATOM 3156 C CA . ALA B 1 111 ? 8.852 4.664 -1.094 1 98.12 111 ALA B CA 1
ATOM 3157 C C . ALA B 1 111 ? 10.273 4.113 -1.201 1 98.12 111 ALA B C 1
ATOM 3159 O O . ALA B 1 111 ? 10.469 2.896 -1.224 1 98.12 111 ALA B O 1
ATOM 3160 N N . ALA B 1 112 ? 11.195 5.066 -1.236 1 96.81 112 ALA B N 1
ATOM 3161 C CA . ALA B 1 112 ? 12.602 4.684 -1.275 1 96.81 112 ALA B CA 1
ATOM 3162 C C . ALA B 1 112 ? 13.484 5.746 -0.629 1 96.81 112 ALA B C 1
ATOM 3164 O O . ALA B 1 112 ? 13.141 6.934 -0.643 1 96.81 112 ALA B O 1
ATOM 3165 N N . ILE B 1 113 ? 14.484 5.289 -0.061 1 94.62 113 ILE B N 1
ATOM 3166 C CA . ILE B 1 113 ? 15.578 6.145 0.377 1 94.62 113 ILE B CA 1
ATOM 3167 C C . ILE B 1 113 ? 16.859 5.77 -0.372 1 94.62 113 ILE B C 1
ATOM 3169 O O . ILE B 1 113 ? 17.422 4.695 -0.15 1 94.62 113 ILE B O 1
ATOM 3173 N N . LYS B 1 114 ? 17.234 6.664 -1.247 1 92.31 114 LYS B N 1
ATOM 3174 C CA . LYS B 1 114 ? 18.406 6.441 -2.084 1 92.31 114 LYS B CA 1
ATOM 3175 C C . LYS B 1 114 ? 19.297 7.684 -2.127 1 92.31 114 LYS B C 1
ATOM 3177 O O . LYS B 1 114 ? 18.859 8.758 -2.529 1 92.31 114 LYS B O 1
ATOM 3182 N N . SER B 1 115 ? 20.531 7.512 -1.751 1 89.69 115 SER B N 1
ATOM 3183 C CA . SER B 1 115 ? 21.531 8.578 -1.857 1 89.69 115 SER B CA 1
ATOM 3184 C C . SER B 1 115 ? 21.031 9.867 -1.204 1 89.69 115 SER B C 1
ATOM 3186 O O . SER B 1 115 ? 21.078 10.938 -1.814 1 89.69 115 SER B O 1
ATOM 3188 N N . GLY B 1 116 ? 20.422 9.727 -0.083 1 89.75 116 GLY B N 1
ATOM 3189 C CA . GLY B 1 116 ? 20 10.883 0.707 1 89.75 116 GLY B CA 1
ATOM 3190 C C . GLY B 1 116 ? 18.703 11.492 0.234 1 89.75 116 GLY B C 1
ATOM 3191 O O . GLY B 1 116 ? 18.297 12.555 0.716 1 89.75 116 GLY B O 1
ATOM 3192 N N . GLN B 1 117 ? 18.047 10.812 -0.741 1 94.44 117 GLN B N 1
ATOM 3193 C CA . GLN B 1 117 ? 16.766 11.281 -1.271 1 94.44 117 GLN B CA 1
ATOM 3194 C C . GLN B 1 117 ? 15.641 10.312 -0.94 1 94.44 117 GLN B C 1
ATOM 3196 O O . GLN B 1 117 ? 15.828 9.094 -0.983 1 94.44 117 GLN B O 1
ATOM 3201 N N . CYS B 1 118 ? 14.57 10.859 -0.577 1 96.31 118 CYS B N 1
ATOM 3202 C CA . CYS B 1 118 ? 13.359 10.07 -0.385 1 96.31 118 CYS B CA 1
ATOM 3203 C C . CYS B 1 118 ? 12.469 10.141 -1.619 1 96.31 118 CYS B C 1
ATOM 3205 O O . CYS B 1 118 ? 12.047 11.219 -2.031 1 96.31 118 CYS B O 1
ATOM 3207 N N . HIS B 1 119 ? 12.258 9.023 -2.209 1 98 119 HIS B N 1
ATOM 3208 C CA . HIS B 1 119 ? 11.352 8.891 -3.348 1 98 119 HIS B CA 1
ATOM 3209 C C . HIS B 1 119 ? 10.031 8.266 -2.934 1 98 119 HIS B C 1
ATOM 3211 O O . HIS B 1 119 ? 10 7.348 -2.109 1 98 119 HIS B O 1
ATOM 3217 N N . TYR B 1 120 ? 8.961 8.734 -3.49 1 98.44 120 TYR B N 1
ATOM 3218 C CA . TYR B 1 120 ? 7.664 8.188 -3.119 1 98.44 120 TYR B CA 1
ATOM 3219 C C . TYR B 1 120 ? 6.652 8.367 -4.242 1 98.44 120 TYR B C 1
ATOM 3221 O O . TYR B 1 120 ? 6.844 9.203 -5.129 1 98.44 120 TYR B O 1
ATOM 3229 N N . GLU B 1 121 ? 5.59 7.555 -4.203 1 98.38 121 GLU B N 1
ATOM 3230 C CA . GLU B 1 121 ? 4.508 7.598 -5.184 1 98.38 121 GLU B CA 1
ATOM 3231 C C . GLU B 1 121 ? 3.146 7.477 -4.508 1 98.38 121 GLU B C 1
ATOM 3233 O O . GLU B 1 121 ? 3.018 6.828 -3.465 1 98.38 121 GLU B O 1
ATOM 3238 N N . PHE B 1 122 ? 2.225 8.156 -5.105 1 97.12 122 PHE B N 1
ATOM 3239 C CA . PHE B 1 122 ? 0.813 7.902 -4.844 1 97.12 122 PHE B CA 1
ATOM 3240 C C . PHE B 1 122 ? 0.188 7.098 -5.977 1 97.12 122 PHE B C 1
ATOM 3242 O O . PHE B 1 122 ? 0.639 7.172 -7.121 1 97.12 122 PHE B O 1
ATOM 3249 N N . SER B 1 123 ? -0.792 6.305 -5.59 1 96.88 123 SER B N 1
ATOM 3250 C CA . SER B 1 123 ? -1.598 5.734 -6.668 1 96.88 123 SER B CA 1
ATOM 3251 C C . SER B 1 123 ? -2.287 6.828 -7.48 1 96.88 123 SER B C 1
ATOM 3253 O O . SER B 1 123 ? -2.418 7.961 -7.016 1 96.88 123 SER B O 1
ATOM 3255 N N . SER B 1 124 ? -2.719 6.453 -8.711 1 95.69 124 SER B N 1
ATOM 3256 C CA . SER B 1 124 ? -3.449 7.422 -9.516 1 95.69 124 SER B CA 1
ATOM 3257 C C . SER B 1 124 ? -4.75 7.844 -8.844 1 95.69 124 SER B C 1
ATOM 3259 O O . SER B 1 124 ? -5.125 9.016 -8.883 1 95.69 124 SER B O 1
ATOM 3261 N N . PHE B 1 125 ? -5.32 6.949 -8.211 1 93.62 125 PHE B N 1
ATOM 3262 C CA . PHE B 1 125 ? -6.555 7.199 -7.477 1 93.62 125 PHE B CA 1
ATOM 3263 C C . PHE B 1 125 ? -6.328 8.227 -6.375 1 93.62 125 PHE B C 1
ATOM 3265 O O . PHE B 1 125 ? -7.051 9.227 -6.293 1 93.62 125 PHE B O 1
ATOM 3272 N N . LEU B 1 126 ? -5.309 8.039 -5.586 1 93.31 126 LEU B N 1
ATOM 3273 C CA . LEU B 1 126 ? -5.051 8.945 -4.477 1 93.31 126 LEU B CA 1
ATOM 3274 C C . LEU B 1 126 ? -4.562 10.305 -4.984 1 93.31 126 LEU B C 1
ATOM 3276 O O . LEU B 1 126 ? -4.891 11.344 -4.41 1 93.31 126 LEU B O 1
ATOM 3280 N N . ALA B 1 127 ? -3.746 10.211 -6.012 1 94.5 127 ALA B N 1
ATOM 3281 C CA . ALA B 1 127 ? -3.311 11.469 -6.609 1 94.5 127 ALA B CA 1
ATOM 3282 C C . ALA B 1 127 ? -4.508 12.336 -7.004 1 94.5 127 ALA B C 1
ATOM 3284 O O . ALA B 1 127 ? -4.52 13.539 -6.746 1 94.5 127 ALA B O 1
ATOM 3285 N N . GLU B 1 128 ? -5.492 11.727 -7.559 1 92.75 128 GLU B N 1
ATOM 3286 C CA . GLU B 1 128 ? -6.688 12.445 -7.98 1 92.75 128 GLU B CA 1
ATOM 3287 C C . GLU B 1 128 ? -7.465 12.977 -6.777 1 92.75 128 GLU B C 1
ATOM 3289 O O . GLU B 1 128 ? -7.922 14.125 -6.785 1 92.75 128 GLU B O 1
ATOM 3294 N N . LYS B 1 129 ? -7.59 12.172 -5.828 1 88.31 129 LYS B N 1
ATOM 3295 C CA . LYS B 1 129 ? -8.352 12.555 -4.645 1 88.31 129 LYS B CA 1
ATOM 3296 C C . LYS B 1 129 ? -7.645 13.664 -3.871 1 88.31 129 LYS B C 1
ATOM 3298 O O . LYS B 1 129 ? -8.297 14.562 -3.336 1 88.31 129 LYS B O 1
ATOM 3303 N N . LEU B 1 130 ? -6.332 13.602 -3.824 1 89.06 130 LEU B N 1
ATOM 3304 C CA . LEU B 1 130 ? -5.539 14.5 -2.984 1 89.06 130 LEU B CA 1
ATOM 3305 C C . LEU B 1 130 ? -5.242 15.805 -3.713 1 89.06 130 LEU B C 1
ATOM 3307 O O . LEU B 1 130 ? -4.832 16.781 -3.092 1 89.06 130 LEU B O 1
ATOM 3311 N N . ALA B 1 131 ? -5.43 15.766 -5 1 88.19 131 ALA B N 1
ATOM 3312 C CA . ALA B 1 131 ? -5.164 16.984 -5.773 1 88.19 131 ALA B CA 1
ATOM 3313 C C . ALA B 1 131 ? -6.203 18.062 -5.48 1 88.19 131 ALA B C 1
ATOM 3315 O O . ALA B 1 131 ? -6.055 19.203 -5.91 1 88.19 131 ALA B O 1
ATOM 3316 N N . ASP B 1 132 ? -7.086 17.797 -4.621 1 81.81 132 ASP B N 1
ATOM 3317 C CA . ASP B 1 132 ? -8.078 18.766 -4.188 1 81.81 132 ASP B CA 1
ATOM 3318 C C . ASP B 1 132 ? -7.441 19.859 -3.338 1 81.81 132 ASP B C 1
ATOM 3320 O O . ASP B 1 132 ? -6.902 19.594 -2.264 1 81.81 132 ASP B O 1
ATOM 3324 N N . PRO B 1 133 ? -7.566 21.156 -3.732 1 77.94 133 PRO B N 1
ATOM 3325 C CA . PRO B 1 133 ? -6.957 22.266 -2.996 1 77.94 133 PRO B CA 1
ATOM 3326 C C . PRO B 1 133 ? -7.449 22.359 -1.555 1 77.94 133 PRO B C 1
ATOM 3328 O O . PRO B 1 133 ? -6.723 22.844 -0.679 1 77.94 133 PRO B O 1
ATOM 3331 N N . GLU B 1 134 ? -8.641 21.906 -1.393 1 74.88 134 GLU B N 1
ATOM 3332 C CA . GLU B 1 134 ? -9.18 21.953 -0.036 1 74.88 134 GLU B CA 1
ATOM 3333 C C . GLU B 1 134 ? -8.375 21.078 0.914 1 74.88 134 GLU B C 1
ATOM 3335 O O . GLU B 1 134 ? -8.227 21.391 2.096 1 74.88 134 GLU B O 1
ATOM 3340 N N . ILE B 1 135 ? -7.875 20.062 0.371 1 77 135 ILE B N 1
ATOM 3341 C CA . ILE B 1 135 ? -7.062 19.156 1.177 1 77 135 ILE B CA 1
ATOM 3342 C C . ILE B 1 135 ? -5.734 19.828 1.524 1 77 135 ILE B C 1
ATOM 3344 O O . ILE B 1 135 ? -5.289 19.797 2.674 1 77 135 ILE B O 1
ATOM 3348 N N . TYR B 1 136 ? -5.234 20.5 0.617 1 76.19 136 TYR B N 1
ATOM 3349 C CA . TYR B 1 136 ? -3.941 21.156 0.789 1 76.19 136 TYR B CA 1
ATOM 3350 C C . TYR B 1 136 ? -4.027 22.266 1.835 1 76.19 136 TYR B C 1
ATOM 3352 O O . TYR B 1 136 ? -3.08 22.484 2.592 1 76.19 136 TYR B O 1
ATOM 3360 N N . THR B 1 137 ? -5.117 22.875 1.898 1 73.81 137 THR B N 1
ATOM 3361 C CA . THR B 1 137 ? -5.293 24.016 2.789 1 73.81 137 THR B CA 1
ATOM 3362 C C . THR B 1 137 ? -5.336 23.562 4.246 1 73.81 137 THR B C 1
ATOM 3364 O O . THR B 1 137 ? -5.148 24.375 5.156 1 73.81 137 THR B O 1
ATOM 3367 N N . THR B 1 138 ? -5.516 22.359 4.422 1 75.5 138 THR B N 1
ATOM 3368 C CA . THR B 1 138 ? -5.594 21.844 5.789 1 75.5 138 THR B CA 1
ATOM 3369 C C . THR B 1 138 ? -4.199 21.547 6.336 1 75.5 138 THR B C 1
ATOM 3371 O O . THR B 1 138 ? -4.023 21.375 7.543 1 75.5 138 THR B O 1
ATOM 3374 N N . ILE B 1 139 ? -3.248 21.547 5.535 1 79.12 139 ILE B N 1
ATOM 3375 C CA . ILE B 1 139 ? -1.885 21.203 5.922 1 79.12 139 ILE B CA 1
ATOM 3376 C C . ILE B 1 139 ? -1.141 22.453 6.383 1 79.12 139 ILE B C 1
ATOM 3378 O O . ILE B 1 139 ? -1.053 23.438 5.645 1 79.12 139 ILE B O 1
ATOM 3382 N N . ASN B 1 140 ? -0.746 22.469 7.582 1 81.62 140 ASN B N 1
ATOM 3383 C CA . ASN B 1 140 ? 0.112 23.531 8.117 1 81.62 140 ASN B CA 1
ATOM 3384 C C . ASN B 1 140 ? 1.407 22.953 8.688 1 81.62 140 ASN B C 1
ATOM 3386 O O . ASN B 1 140 ? 1.443 22.516 9.844 1 81.62 140 ASN B O 1
ATOM 3390 N N . LEU B 1 141 ? 2.404 23.031 7.938 1 83.25 141 LEU B N 1
ATOM 3391 C CA . LEU B 1 141 ? 3.662 22.359 8.234 1 83.25 141 LEU B CA 1
ATOM 3392 C C . LEU B 1 141 ? 4.355 23.016 9.43 1 83.25 141 LEU B C 1
ATOM 3394 O O . LEU B 1 141 ? 5.051 22.344 10.195 1 83.25 141 LEU B O 1
ATOM 3398 N N . HIS B 1 142 ? 4.164 24.25 9.57 1 80.69 142 HIS B N 1
ATOM 3399 C CA . HIS B 1 142 ? 4.77 24.969 10.695 1 80.69 142 HIS B CA 1
ATOM 3400 C C . HIS B 1 142 ? 4.09 24.609 12.008 1 80.69 142 HIS B C 1
ATOM 3402 O O . HIS B 1 142 ? 4.766 24.312 13 1 80.69 142 HIS B O 1
ATOM 3408 N N . LEU B 1 143 ? 2.814 24.562 11.938 1 85.25 143 LEU B N 1
ATOM 3409 C CA . LEU B 1 143 ? 2.049 24.359 13.156 1 85.25 143 LEU B CA 1
ATOM 3410 C C . LEU B 1 143 ? 2.072 22.891 13.562 1 85.25 143 LEU B C 1
ATOM 3412 O O . LEU B 1 143 ? 1.994 22.562 14.75 1 85.25 143 LEU B O 1
ATOM 3416 N N . GLN B 1 144 ? 2.246 22.016 12.555 1 88.12 144 GLN B N 1
ATOM 3417 C CA . GLN B 1 144 ? 2.213 20.609 12.891 1 88.12 144 GLN B CA 1
ATOM 3418 C C . GLN B 1 144 ? 3.369 20.234 13.812 1 88.12 144 GLN B C 1
ATOM 3420 O O . GLN B 1 144 ? 3.291 19.25 14.547 1 88.12 144 GLN B O 1
ATOM 3425 N N . ARG B 1 145 ? 4.332 20.984 13.867 1 84.12 145 ARG B N 1
ATOM 3426 C CA . ARG B 1 145 ? 5.473 20.734 14.734 1 84.12 145 ARG B CA 1
ATOM 3427 C C . ARG B 1 145 ? 5.184 21.172 16.172 1 84.12 145 ARG B C 1
ATOM 3429 O O . ARG B 1 145 ? 5.898 20.797 17.094 1 84.12 145 ARG B O 1
ATOM 3436 N N . LYS B 1 146 ? 4.215 21.953 16.281 1 84.44 146 LYS B N 1
ATOM 3437 C CA . LYS B 1 146 ? 3.951 22.578 17.578 1 84.44 146 LYS B CA 1
ATOM 3438 C C . LYS B 1 146 ? 3.008 21.734 18.422 1 84.44 146 LYS B C 1
ATOM 3440 O O . LYS B 1 146 ? 2.951 21.891 19.641 1 84.44 146 LYS B O 1
ATOM 3445 N N . VAL B 1 147 ? 2.273 20.906 17.719 1 87 147 VAL B N 1
ATOM 3446 C CA . VAL B 1 147 ? 1.377 20.047 18.484 1 87 147 VAL B CA 1
ATOM 3447 C C . VAL B 1 147 ? 2.156 18.859 19.047 1 87 147 VAL B C 1
ATOM 3449 O O . VAL B 1 147 ? 3.242 18.531 18.562 1 87 147 VAL B O 1
ATOM 3452 N N . SER B 1 148 ? 1.549 18.234 20.047 1 85.69 148 SER B N 1
ATOM 3453 C CA . SER B 1 148 ? 2.326 17.25 20.812 1 85.69 148 SER B CA 1
ATOM 3454 C C . SER B 1 148 ? 1.911 15.828 20.469 1 85.69 148 SER B C 1
ATOM 3456 O O . SER B 1 148 ? 2.561 14.867 20.875 1 85.69 148 SER B O 1
ATOM 3458 N N . GLY B 1 149 ? 0.839 15.734 19.734 1 88.88 149 GLY B N 1
ATOM 3459 C CA . GLY B 1 149 ? 0.426 14.352 19.516 1 88.88 149 GLY B CA 1
ATOM 3460 C C . GLY B 1 149 ? -0.39 14.156 18.266 1 88.88 149 GLY B C 1
ATOM 3461 O O . GLY B 1 149 ? -0.864 15.125 17.656 1 88.88 149 GLY B O 1
ATOM 3462 N N . ALA B 1 150 ? -0.501 12.844 18.016 1 90.56 150 ALA B N 1
ATOM 3463 C CA . ALA B 1 150 ? -1.168 12.445 16.781 1 90.56 150 ALA B CA 1
ATOM 3464 C C . ALA B 1 150 ? -2.648 12.82 16.812 1 90.56 150 ALA B C 1
ATOM 3466 O O . ALA B 1 150 ? -3.193 13.305 15.828 1 90.56 150 ALA B O 1
ATOM 3467 N N . TYR B 1 151 ? -3.305 12.68 18 1 93.81 151 TYR B N 1
ATOM 3468 C CA . TYR B 1 151 ? -4.73 12.969 18.094 1 93.81 151 TYR B CA 1
ATOM 3469 C C . TYR B 1 151 ? -5.004 14.453 17.906 1 93.81 151 TYR B C 1
ATOM 3471 O O . TYR B 1 151 ? -5.965 14.836 17.234 1 93.81 151 TYR B O 1
ATOM 3479 N N . ALA B 1 152 ? -4.152 15.258 18.484 1 95 152 ALA B N 1
ATOM 3480 C CA . ALA B 1 152 ? -4.328 16.703 18.359 1 95 152 ALA B CA 1
ATOM 3481 C C . ALA B 1 152 ? -4.176 17.156 16.922 1 95 152 ALA B C 1
ATOM 3483 O O . ALA B 1 152 ? -4.977 17.953 16.422 1 95 152 ALA B O 1
ATOM 3484 N N . LEU B 1 153 ? -3.164 16.672 16.297 1 92.56 153 LEU B N 1
ATOM 3485 C CA . LEU B 1 153 ? -2.959 17.047 14.891 1 92.56 153 LEU B CA 1
ATOM 3486 C C . LEU B 1 153 ? -4.133 16.578 14.031 1 92.56 153 LEU B C 1
ATOM 3488 O O . LEU B 1 153 ? -4.617 17.328 13.188 1 92.56 153 LEU B O 1
ATOM 3492 N N . ALA B 1 154 ? -4.559 15.336 14.25 1 92.81 154 ALA B N 1
ATOM 3493 C CA . ALA B 1 154 ? -5.707 14.805 13.523 1 92.81 154 ALA B CA 1
ATOM 3494 C C . ALA B 1 154 ? -6.953 15.648 13.766 1 92.81 154 ALA B C 1
ATOM 3496 O O . ALA B 1 154 ? -7.703 15.945 12.836 1 92.81 154 ALA B O 1
ATOM 3497 N N . LEU B 1 155 ? -7.18 16 15.016 1 94.19 155 LEU B N 1
ATOM 3498 C CA . LEU B 1 155 ? -8.344 16.828 15.344 1 94.19 155 LEU B CA 1
ATOM 3499 C C . LEU B 1 155 ? -8.266 18.172 14.633 1 94.19 155 LEU B C 1
ATOM 3501 O O . LEU B 1 155 ? -9.25 18.625 14.039 1 94.19 155 LEU B O 1
ATOM 3505 N N . TYR B 1 156 ? -7.125 18.781 14.703 1 93.31 156 TYR B N 1
ATOM 3506 C CA . TYR B 1 156 ? -6.914 20.047 14.031 1 93.31 156 TYR B CA 1
ATOM 3507 C C . TYR B 1 156 ? -7.25 19.953 12.547 1 93.31 156 TYR B C 1
ATOM 3509 O O . TYR B 1 156 ? -8.023 20.75 12.016 1 93.31 156 TYR B O 1
ATOM 3517 N N . GLU B 1 157 ? -6.719 18.938 11.883 1 90.12 157 GLU B N 1
ATOM 3518 C CA . GLU B 1 157 ? -6.879 18.781 10.445 1 90.12 157 GLU B CA 1
ATOM 3519 C C . GLU B 1 157 ? -8.336 18.531 10.07 1 90.12 157 GLU B C 1
ATOM 3521 O O . GLU B 1 157 ? -8.805 18.969 9.023 1 90.12 157 GLU B O 1
ATOM 3526 N N . ASN B 1 158 ? -9.023 17.797 10.945 1 90 158 ASN B N 1
ATOM 3527 C CA . ASN B 1 158 ? -10.422 17.469 10.664 1 90 158 ASN B CA 1
ATOM 3528 C C . ASN B 1 158 ? -11.328 18.656 10.961 1 90 158 ASN B C 1
ATOM 3530 O O . ASN B 1 158 ? -12.438 18.75 10.438 1 90 158 ASN B O 1
ATOM 3534 N N . CYS B 1 159 ? -10.898 19.547 11.742 1 92.38 159 CYS B N 1
ATOM 3535 C CA . CYS B 1 159 ? -11.727 20.688 12.125 1 92.38 159 CYS B CA 1
ATOM 3536 C C . CYS B 1 159 ? -11.43 21.906 11.25 1 92.38 159 CYS B C 1
ATOM 3538 O O . CYS B 1 159 ? -12.344 22.641 10.875 1 92.38 159 CYS B O 1
ATOM 3540 N N . VAL B 1 160 ? -10.172 22.094 10.906 1 90 160 VAL B N 1
ATOM 3541 C CA . VAL B 1 160 ? -9.742 23.312 10.25 1 90 160 VAL B CA 1
ATOM 3542 C C . VAL B 1 160 ? -10.422 23.438 8.891 1 90 160 VAL B C 1
ATOM 3544 O O . VAL B 1 160 ? -10.617 24.547 8.383 1 90 160 VAL B O 1
ATOM 3547 N N . ARG B 1 161 ? -10.812 22.344 8.336 1 84.19 161 ARG B N 1
ATOM 3548 C CA . ARG B 1 161 ? -11.5 22.359 7.055 1 84.19 161 ARG B CA 1
ATOM 3549 C C . ARG B 1 161 ? -12.836 23.094 7.164 1 84.19 161 ARG B C 1
ATOM 3551 O O . ARG B 1 161 ? -13.383 23.547 6.16 1 84.19 161 ARG B O 1
ATOM 3558 N N . PHE B 1 162 ? -13.359 23.219 8.352 1 88.5 162 PHE B N 1
ATOM 3559 C CA . PHE B 1 162 ? -14.648 23.859 8.594 1 88.5 162 PHE B CA 1
ATOM 3560 C C . PHE B 1 162 ? -14.461 25.25 9.172 1 88.5 162 PHE B C 1
ATOM 3562 O O . PHE B 1 162 ? -15.391 25.828 9.734 1 88.5 162 PHE B O 1
ATOM 3569 N N . ARG B 1 163 ? -13.305 25.766 9.055 1 86.88 163 ARG B N 1
ATOM 3570 C CA . ARG B 1 163 ? -12.984 27.047 9.672 1 86.88 163 ARG B CA 1
ATOM 3571 C C . ARG B 1 163 ? -13.906 28.156 9.172 1 86.88 163 ARG B C 1
ATOM 3573 O O . ARG B 1 163 ? -14.32 29.031 9.938 1 86.88 163 ARG B O 1
ATOM 3580 N N . SER B 1 164 ? -14.273 28.125 7.859 1 86 164 SER B N 1
ATOM 3581 C CA . SER B 1 164 ? -15.133 29.156 7.281 1 86 164 SER B CA 1
ATOM 3582 C C . SER B 1 164 ? -16.562 29.016 7.777 1 86 164 SER B C 1
ATOM 3584 O O . SER B 1 164 ? -17.266 30.016 7.953 1 86 164 SER B O 1
ATOM 3586 N N . VAL B 1 165 ? -17 27.844 7.996 1 90.69 165 VAL B N 1
ATOM 3587 C CA . VAL B 1 165 ? -18.359 27.562 8.445 1 90.69 165 VAL B CA 1
ATOM 3588 C C . VAL B 1 165 ? -18.469 27.781 9.953 1 90.69 165 VAL B C 1
ATOM 3590 O O . VAL B 1 165 ? -19.531 28.141 10.461 1 90.69 165 VAL B O 1
ATOM 3593 N N . GLY B 1 166 ? -17.391 27.469 10.602 1 93.94 166 GLY B N 1
ATOM 3594 C CA . GLY B 1 166 ? -17.312 27.734 12.031 1 93.94 166 GLY B CA 1
ATOM 3595 C C . GLY B 1 166 ? -17.703 26.547 12.891 1 93.94 166 GLY B C 1
ATOM 3596 O O . GLY B 1 166 ? -17.656 26.625 14.117 1 93.94 166 GLY B O 1
ATOM 3597 N N . SER B 1 167 ? -18.156 25.453 12.195 1 96.38 167 SER B N 1
ATOM 3598 C CA . SER B 1 167 ? -18.562 24.281 12.953 1 96.38 167 SER B CA 1
ATOM 3599 C C . SER B 1 167 ? -18.5 23.016 12.094 1 96.38 167 SER B C 1
ATOM 3601 O O . SER B 1 167 ? -18.75 23.062 10.891 1 96.38 167 SER B O 1
ATOM 3603 N N . THR B 1 168 ? -18.219 21.844 12.766 1 94.44 168 THR B N 1
ATOM 3604 C CA . THR B 1 168 ? -18.172 20.578 12.039 1 94.44 168 THR B CA 1
ATOM 3605 C C . THR B 1 168 ? -19.562 20.016 11.852 1 94.44 168 THR B C 1
ATOM 3607 O O . THR B 1 168 ? -19.766 19.078 11.07 1 94.44 168 THR B O 1
ATOM 3610 N N . GLY B 1 169 ? -20.531 20.562 12.57 1 96 169 GLY B N 1
ATOM 3611 C CA . GLY B 1 169 ? -21.797 19.859 12.711 1 96 169 GLY B CA 1
ATOM 3612 C C . GLY B 1 169 ? -21.703 18.641 13.602 1 96 169 GLY B C 1
ATOM 3613 O O . GLY B 1 169 ? -20.625 18.344 14.133 1 96 169 GLY B O 1
ATOM 3614 N N . TRP B 1 170 ? -22.906 18.016 13.781 1 97.12 170 TRP B N 1
ATOM 3615 C CA . TRP B 1 170 ? -22.938 16.844 14.648 1 97.12 170 TRP B CA 1
ATOM 3616 C C . TRP B 1 170 ? -22.375 15.617 13.93 1 97.12 170 TRP B C 1
ATOM 3618 O O . TRP B 1 170 ? -22.844 15.242 12.859 1 97.12 170 TRP B O 1
ATOM 3628 N N . ILE B 1 171 ? -21.344 15.062 14.453 1 95.56 171 ILE B N 1
ATOM 3629 C CA . ILE B 1 171 ? -20.719 13.844 13.938 1 95.56 171 ILE B CA 1
ATOM 3630 C C . ILE B 1 171 ? -20.703 12.773 15.023 1 95.56 171 ILE B C 1
ATOM 3632 O O . ILE B 1 171 ? -20.438 13.07 16.188 1 95.56 171 ILE B O 1
ATOM 3636 N N . SER B 1 172 ? -21 11.633 14.625 1 96.38 172 SER B N 1
ATOM 3637 C CA . SER B 1 172 ? -21.125 10.562 15.609 1 96.38 172 SER B CA 1
ATOM 3638 C C . SER B 1 172 ? -19.797 10.297 16.312 1 96.38 172 SER B C 1
ATOM 3640 O O . SER B 1 172 ? -18.734 10.492 15.727 1 96.38 172 SER B O 1
ATOM 3642 N N . VAL B 1 173 ? -19.922 9.773 17.516 1 96.81 173 VAL B N 1
ATOM 3643 C CA . VAL B 1 173 ? -18.734 9.414 18.281 1 96.81 173 VAL B CA 1
ATOM 3644 C C . VAL B 1 173 ? -17.922 8.359 17.531 1 96.81 173 VAL B C 1
ATOM 3646 O O . VAL B 1 173 ? -16.703 8.445 17.453 1 96.81 173 VAL B O 1
ATOM 3649 N N . GLN B 1 174 ? -18.609 7.438 17 1 93 174 GLN B N 1
ATOM 3650 C CA . GLN B 1 174 ? -17.953 6.375 16.234 1 93 174 GLN B CA 1
ATOM 3651 C C . GLN B 1 174 ? -17.172 6.945 15.062 1 93 174 GLN B C 1
ATOM 3653 O O . GLN B 1 174 ? -16.031 6.527 14.805 1 93 174 GLN B O 1
ATOM 3658 N N . LYS B 1 175 ? -17.719 7.859 14.406 1 91.75 175 LYS B N 1
ATOM 3659 C CA . LYS B 1 175 ? -17.047 8.477 13.273 1 91.75 175 LYS B CA 1
ATOM 3660 C C . LYS B 1 175 ? -15.828 9.289 13.727 1 91.75 175 LYS B C 1
ATOM 3662 O O . LYS B 1 175 ? -14.789 9.266 13.07 1 91.75 175 LYS B O 1
ATOM 3667 N N . TRP B 1 176 ? -15.938 9.953 14.828 1 94.38 176 TRP B N 1
ATOM 3668 C CA . TRP B 1 176 ? -14.789 10.688 15.344 1 94.38 176 TRP B CA 1
ATOM 3669 C C . TRP B 1 176 ? -13.656 9.742 15.727 1 94.38 176 TRP B C 1
ATOM 3671 O O . TRP B 1 176 ? -12.484 10.031 15.484 1 94.38 176 TRP B O 1
ATOM 3681 N N . ARG B 1 177 ? -14.008 8.672 16.344 1 93.81 177 ARG B N 1
ATOM 3682 C CA . ARG B 1 177 ? -12.984 7.695 16.688 1 93.81 177 ARG B CA 1
ATOM 3683 C C . ARG B 1 177 ? -12.242 7.223 15.438 1 93.81 177 ARG B C 1
ATOM 3685 O O . ARG B 1 177 ? -11.016 7.082 15.445 1 93.81 177 ARG B O 1
ATOM 3692 N N . MET B 1 178 ? -12.977 7.082 14.414 1 89.31 178 MET B N 1
ATOM 3693 C CA . MET B 1 178 ? -12.391 6.672 13.141 1 89.31 178 MET B CA 1
ATOM 3694 C C . MET B 1 178 ? -11.5 7.777 12.578 1 89.31 178 MET B C 1
ATOM 3696 O O . MET B 1 178 ? -10.367 7.52 12.18 1 89.31 178 MET B O 1
ATOM 3700 N N . LEU B 1 179 ? -11.969 8.969 12.617 1 89.62 179 LEU B N 1
ATOM 3701 C CA . LEU B 1 179 ? -11.266 10.109 12.047 1 89.62 179 LEU B CA 1
ATOM 3702 C C . LEU B 1 179 ? -9.969 10.391 12.805 1 89.62 179 LEU B C 1
ATOM 3704 O O . LEU B 1 179 ? -8.984 10.836 12.211 1 89.62 179 LEU B O 1
ATOM 3708 N N . LEU B 1 180 ? -9.992 10.055 14.062 1 93.12 180 LEU B N 1
ATOM 3709 C CA . LEU B 1 180 ? -8.852 10.391 14.898 1 93.12 180 LEU B CA 1
ATOM 3710 C C . LEU B 1 180 ? -7.93 9.188 15.07 1 93.12 180 LEU B C 1
ATOM 3712 O O . LEU B 1 180 ? -6.812 9.328 15.578 1 93.12 180 LEU B O 1
ATOM 3716 N N . GLY B 1 181 ? -8.406 8.062 14.656 1 89.56 181 GLY B N 1
ATOM 3717 C CA . GLY B 1 181 ? -7.629 6.84 14.812 1 89.56 181 GLY B CA 1
ATOM 3718 C C . GLY B 1 181 ? -7.629 6.309 16.234 1 89.56 181 GLY B C 1
ATOM 3719 O O . GLY B 1 181 ? -6.625 5.766 16.703 1 89.56 181 GLY B O 1
ATOM 3720 N N . ALA B 1 182 ? -8.633 6.637 16.953 1 92.88 182 ALA B N 1
ATOM 3721 C CA . ALA B 1 182 ? -8.773 6.176 18.328 1 92.88 182 ALA B CA 1
ATOM 3722 C C . ALA B 1 182 ? -9.508 4.844 18.391 1 92.88 182 ALA B C 1
ATOM 3724 O O . ALA B 1 182 ? -10.594 4.758 18.969 1 92.88 182 ALA B O 1
ATOM 3725 N N . ASP B 1 183 ? -8.805 3.754 17.969 1 88 183 ASP B N 1
ATOM 3726 C CA . ASP B 1 183 ? -9.469 2.465 17.781 1 88 183 ASP B CA 1
ATOM 3727 C C . ASP B 1 183 ? -9.211 1.546 18.969 1 88 183 ASP B C 1
ATOM 3729 O O . ASP B 1 183 ? -9.797 0.464 19.062 1 88 183 ASP B O 1
ATOM 3733 N N . ALA B 1 184 ? -8.438 1.977 19.891 1 91.12 184 ALA B N 1
ATOM 3734 C CA . ALA B 1 184 ? -8.164 1.13 21.047 1 91.12 184 ALA B CA 1
ATOM 3735 C C . ALA B 1 184 ? -9.438 0.824 21.812 1 91.12 184 ALA B C 1
ATOM 3737 O O . ALA B 1 184 ? -10.328 1.676 21.922 1 91.12 184 ALA B O 1
ATOM 3738 N N . SER B 1 185 ? -9.508 -0.34 22.312 1 93.31 185 SER B N 1
ATOM 3739 C CA . SER B 1 185 ? -10.688 -0.761 23.047 1 93.31 185 SER B CA 1
ATOM 3740 C C . SER B 1 185 ? -10.914 0.119 24.281 1 93.31 185 SER B C 1
ATOM 3742 O O . SER B 1 185 ? -12.047 0.262 24.75 1 93.31 185 SER B O 1
ATOM 3744 N N . THR B 1 186 ? -9.875 0.691 24.797 1 94.88 186 THR B N 1
ATOM 3745 C CA . THR B 1 186 ? -9.977 1.616 25.922 1 94.88 186 THR B CA 1
ATOM 3746 C C . THR B 1 186 ? -10.93 2.76 25.594 1 94.88 186 THR B C 1
ATOM 3748 O O . THR B 1 186 ? -11.594 3.293 26.5 1 94.88 186 THR B O 1
ATOM 3751 N N . TYR B 1 187 ? -11.148 3.094 24.344 1 95.25 187 TYR B N 1
ATOM 3752 C CA . TYR B 1 187 ? -11.953 4.242 23.938 1 95.25 187 TYR B CA 1
ATOM 3753 C C . TYR B 1 187 ? -13.383 3.826 23.641 1 95.25 187 TYR B C 1
ATOM 3755 O O . TYR B 1 187 ? -14.195 4.645 23.203 1 95.25 187 TYR B O 1
ATOM 3763 N N . ASP B 1 188 ? -13.625 2.525 23.891 1 94.62 188 ASP B N 1
ATOM 3764 C CA . ASP B 1 188 ? -15.023 2.1 23.812 1 94.62 188 ASP B CA 1
ATOM 3765 C C . ASP B 1 188 ? -15.883 2.818 24.844 1 94.62 188 ASP B C 1
ATOM 3767 O O . ASP B 1 188 ? -17.062 3.08 24.594 1 94.62 188 ASP B O 1
ATOM 3771 N N . GLU B 1 189 ? -15.273 3 25.969 1 95.94 189 GLU B N 1
ATOM 3772 C CA . GLU B 1 189 ? -15.922 3.85 26.953 1 95.94 189 GLU B CA 1
ATOM 3773 C C . GLU B 1 189 ? -15.711 5.328 26.641 1 95.94 189 GLU B C 1
ATOM 3775 O O . GLU B 1 189 ? -14.57 5.805 26.625 1 95.94 189 GLU B O 1
ATOM 3780 N N . PHE B 1 190 ? -16.781 6.07 26.531 1 97.31 190 PHE B N 1
ATOM 3781 C CA . PHE B 1 190 ? -16.719 7.457 26.094 1 97.31 190 PHE B CA 1
ATOM 3782 C C . PHE B 1 190 ? -15.875 8.289 27.047 1 97.31 190 PHE B C 1
ATOM 3784 O O . PHE B 1 190 ? -15.156 9.203 26.625 1 97.31 190 PHE B O 1
ATOM 3791 N N . LYS B 1 191 ? -16.062 8.016 28.266 1 97.19 191 LYS B N 1
ATOM 3792 C CA . LYS B 1 191 ? -15.312 8.781 29.266 1 97.19 191 LYS B CA 1
ATOM 3793 C C . LYS B 1 191 ? -13.82 8.797 28.953 1 97.19 191 LYS B C 1
ATOM 3795 O O . LYS B 1 191 ? -13.18 9.844 29.016 1 97.19 191 LYS B O 1
ATOM 3800 N N . HIS B 1 192 ? -13.258 7.664 28.625 1 98.12 192 HIS B N 1
ATOM 3801 C CA . HIS B 1 192 ? -11.844 7.559 28.297 1 98.12 192 HIS B CA 1
ATOM 3802 C C . HIS B 1 192 ? -11.523 8.258 26.984 1 98.12 192 HIS B C 1
ATOM 3804 O O . HIS B 1 192 ? -10.5 8.938 26.875 1 98.12 192 HIS B O 1
ATOM 3810 N N . PHE B 1 193 ? -12.406 8.086 26.016 1 98.19 193 PHE B N 1
ATOM 3811 C CA . PHE B 1 193 ? -12.234 8.766 24.734 1 98.19 193 PHE B CA 1
ATOM 3812 C C . PHE B 1 193 ? -12.25 10.281 24.922 1 98.19 193 PHE B C 1
ATOM 3814 O O . PHE B 1 193 ? -11.375 10.977 24.406 1 98.19 193 PHE B O 1
ATOM 3821 N N . ASN B 1 194 ? -13.148 10.719 25.656 1 98.31 194 ASN B N 1
ATOM 3822 C CA . ASN B 1 194 ? -13.289 12.148 25.891 1 98.31 194 ASN B CA 1
ATOM 3823 C C . ASN B 1 194 ? -12.102 12.719 26.656 1 98.31 194 ASN B C 1
ATOM 3825 O O . ASN B 1 194 ? -11.531 13.742 26.266 1 98.31 194 ASN B O 1
ATOM 3829 N N . ASP B 1 195 ? -11.68 12.062 27.688 1 98.06 195 ASP B N 1
ATOM 3830 C CA . ASP B 1 195 ? -10.648 12.594 28.578 1 98.06 195 ASP B CA 1
ATOM 3831 C C . ASP B 1 195 ? -9.266 12.453 27.953 1 98.06 195 ASP B C 1
ATOM 3833 O O . ASP B 1 195 ? -8.43 13.352 28.078 1 98.06 195 ASP B O 1
ATOM 3837 N N . GLN B 1 196 ? -9.109 11.344 27.266 1 97.25 196 GLN B N 1
ATOM 3838 C CA . GLN B 1 196 ? -7.75 11.023 26.844 1 97.25 196 GLN B CA 1
ATOM 3839 C C . GLN B 1 196 ? -7.496 11.477 25.406 1 97.25 196 GLN B C 1
ATOM 3841 O O . GLN B 1 196 ? -6.348 11.633 24.984 1 97.25 196 GLN B O 1
ATOM 3846 N N . VAL B 1 197 ? -8.516 11.664 24.688 1 97.31 197 VAL B N 1
ATOM 3847 C CA . VAL B 1 197 ? -8.344 12.016 23.281 1 97.31 197 VAL B CA 1
ATOM 3848 C C . VAL B 1 197 ? -8.93 13.398 23.016 1 97.31 197 VAL B C 1
ATOM 3850 O O . VAL B 1 197 ? -8.203 14.336 22.688 1 97.31 197 VAL B O 1
ATOM 3853 N N . ILE B 1 198 ? -10.188 13.594 23.297 1 98.38 198 ILE B N 1
ATOM 3854 C CA . ILE B 1 198 ? -10.898 14.805 22.891 1 98.38 198 ILE B CA 1
ATOM 3855 C C . ILE B 1 198 ? -10.391 15.992 23.688 1 98.38 198 ILE B C 1
ATOM 3857 O O . ILE B 1 198 ? -9.828 16.938 23.125 1 98.38 198 ILE B O 1
ATOM 3861 N N . LYS B 1 199 ? -10.469 15.945 24.906 1 98.44 199 LYS B N 1
ATOM 3862 C CA . LYS B 1 199 ? -10.125 17.078 25.766 1 98.44 199 LYS B CA 1
ATOM 3863 C C . LYS B 1 199 ? -8.641 17.422 25.641 1 98.44 199 LYS B C 1
ATOM 3865 O O . LYS B 1 199 ? -8.281 18.594 25.5 1 98.44 199 LYS B O 1
ATOM 3870 N N . LYS B 1 200 ? -7.852 16.438 25.688 1 97.75 200 LYS B N 1
ATOM 3871 C CA . LYS B 1 200 ? -6.414 16.656 25.562 1 97.75 200 LYS B CA 1
ATOM 3872 C C . LYS B 1 200 ? -6.066 17.281 24.219 1 97.75 200 LYS B C 1
ATOM 3874 O O . LYS B 1 200 ? -5.219 18.172 24.141 1 97.75 200 LYS B O 1
ATOM 3879 N N . SER B 1 201 ? -6.727 16.797 23.234 1 97.62 201 SER B N 1
ATOM 3880 C CA . SER B 1 201 ? -6.473 17.328 21.906 1 97.62 201 SER B CA 1
ATOM 3881 C C . SER B 1 201 ? -6.945 18.781 21.781 1 97.62 201 SER B C 1
ATOM 3883 O O . SER B 1 201 ? -6.27 19.609 21.172 1 97.62 201 SER B O 1
ATOM 3885 N N . ILE B 1 202 ? -8.047 19.062 22.359 1 98.31 202 ILE B N 1
ATOM 3886 C CA . ILE B 1 202 ? -8.57 20.422 22.328 1 98.31 202 ILE B CA 1
ATOM 3887 C C . ILE B 1 202 ? -7.586 21.359 23.031 1 98.31 202 ILE B C 1
ATOM 3889 O O . ILE B 1 202 ? -7.258 22.422 22.5 1 98.31 202 ILE B O 1
ATOM 3893 N N . ILE B 1 203 ? -7.121 20.938 24.156 1 98.06 203 ILE B N 1
ATOM 3894 C CA . ILE B 1 203 ? -6.176 21.75 24.906 1 98.06 203 ILE B CA 1
ATOM 3895 C C . ILE B 1 203 ? -4.926 22.016 24.062 1 98.06 203 ILE B C 1
ATOM 3897 O O . ILE B 1 203 ? -4.461 23.141 23.969 1 98.06 203 ILE B O 1
ATOM 3901 N N . ASP B 1 204 ? -4.438 21 23.5 1 97.31 204 ASP B N 1
ATOM 3902 C CA . ASP B 1 204 ? -3.229 21.094 22.688 1 97.31 204 ASP B CA 1
ATOM 3903 C C . ASP B 1 204 ? -3.451 21.984 21.469 1 97.31 204 ASP B C 1
ATOM 3905 O O . ASP B 1 204 ? -2.654 22.891 21.203 1 97.31 204 ASP B O 1
ATOM 3909 N N . VAL B 1 205 ? -4.523 21.812 20.766 1 96.44 205 VAL B N 1
ATOM 3910 C CA . VAL B 1 205 ? -4.844 22.609 19.594 1 96.44 205 VAL B CA 1
ATOM 3911 C C . VAL B 1 205 ? -5.047 24.078 19.984 1 96.44 205 VAL B C 1
ATOM 3913 O O . VAL B 1 205 ? -4.484 24.984 19.359 1 96.44 205 VAL B O 1
ATOM 3916 N N . ASN B 1 206 ? -5.773 24.281 21.016 1 96.69 206 ASN B N 1
ATOM 3917 C CA . ASN B 1 206 ? -6.062 25.641 21.453 1 96.69 206 ASN B CA 1
ATOM 3918 C C . ASN B 1 206 ? -4.801 26.359 21.922 1 96.69 206 ASN B C 1
ATOM 3920 O O . ASN B 1 206 ? -4.695 27.578 21.812 1 96.69 206 ASN B O 1
ATOM 3924 N N . LYS B 1 207 ? -3.9 25.625 22.359 1 95.75 207 LYS B N 1
ATOM 3925 C CA . LYS B 1 207 ? -2.656 26.203 22.859 1 95.75 207 LYS B CA 1
ATOM 3926 C C . LYS B 1 207 ? -1.689 26.484 21.703 1 95.75 207 LYS B C 1
ATOM 3928 O O . LYS B 1 207 ? -1.044 27.531 21.672 1 95.75 207 LYS B O 1
ATOM 3933 N N . ASN B 1 208 ? -1.649 25.578 20.75 1 92.69 208 ASN B N 1
ATOM 3934 C CA . ASN B 1 208 ? -0.481 25.547 19.875 1 92.69 208 ASN B CA 1
ATOM 3935 C C . ASN B 1 208 ? -0.856 25.875 18.422 1 92.69 208 ASN B C 1
ATOM 3937 O O . ASN B 1 208 ? 0.015 26.172 17.609 1 92.69 208 ASN B O 1
ATOM 3941 N N . MET B 1 209 ? -2.137 25.875 18.125 1 91.88 209 MET B N 1
ATOM 3942 C CA . MET B 1 209 ? -2.551 26.047 16.734 1 91.88 209 MET B CA 1
ATOM 3943 C C . MET B 1 209 ? -3.242 27.391 16.531 1 91.88 209 MET B C 1
ATOM 3945 O O . MET B 1 209 ? -3.293 28.219 17.438 1 91.88 209 MET B O 1
ATOM 3949 N N . ASP B 1 210 ? -3.684 27.625 15.281 1 91 210 ASP B N 1
ATOM 3950 C CA . ASP B 1 210 ? -4.176 28.938 14.906 1 91 210 ASP B CA 1
ATOM 3951 C C . ASP B 1 210 ? -5.699 29 15 1 91 210 ASP B C 1
ATOM 3953 O O . ASP B 1 210 ? -6.32 29.938 14.469 1 91 210 ASP B O 1
ATOM 3957 N N . ILE B 1 211 ? -6.234 28 15.602 1 93.75 211 ILE B N 1
ATOM 3958 C CA . ILE B 1 211 ? -7.676 28.016 15.828 1 93.75 211 ILE B CA 1
ATOM 3959 C C . ILE B 1 211 ? -7.977 27.656 17.281 1 93.75 211 ILE B C 1
ATOM 3961 O O . ILE B 1 211 ? -7.113 27.141 17.984 1 93.75 211 ILE B O 1
ATOM 3965 N N . GLN B 1 212 ? -9.219 28.094 17.656 1 97.12 212 GLN B N 1
ATOM 3966 C CA . GLN B 1 212 ? -9.766 27.719 18.953 1 97.12 212 GLN B CA 1
ATOM 3967 C C . GLN B 1 212 ? -10.938 26.75 18.812 1 97.12 212 GLN B C 1
ATOM 3969 O O . GLN B 1 212 ? -11.891 27.031 18.078 1 97.12 212 GLN B O 1
ATOM 3974 N N . LEU B 1 213 ? -10.812 25.625 19.516 1 97.94 213 LEU B N 1
ATOM 3975 C CA . LEU B 1 213 ? -11.852 24.609 19.422 1 97.94 213 LEU B CA 1
ATOM 3976 C C . LEU B 1 213 ? -12.641 24.516 20.734 1 97.94 213 LEU B C 1
ATOM 3978 O O . LEU B 1 213 ? -12.07 24.641 21.812 1 97.94 213 LEU B O 1
ATOM 3982 N N . THR B 1 214 ? -13.938 24.391 20.594 1 98.5 214 THR B N 1
ATOM 3983 C CA . THR B 1 214 ? -14.836 24.047 21.688 1 98.5 214 THR B CA 1
ATOM 3984 C C . THR B 1 214 ? -15.75 22.891 21.297 1 98.5 214 THR B C 1
ATOM 3986 O O . THR B 1 214 ? -16.297 22.875 20.203 1 98.5 214 THR B O 1
ATOM 3989 N N . ALA B 1 215 ? -15.883 21.938 22.25 1 98.5 215 ALA B N 1
ATOM 3990 C CA . ALA B 1 215 ? -16.703 20.781 21.938 1 98.5 215 ALA B CA 1
ATOM 3991 C C . ALA B 1 215 ? -18.109 20.922 22.531 1 98.5 215 ALA B C 1
ATOM 3993 O O . ALA B 1 215 ? -18.266 21.422 23.641 1 98.5 215 ALA B O 1
ATOM 3994 N N . GLU B 1 216 ? -19.062 20.562 21.719 1 98.44 216 GLU B N 1
ATOM 3995 C CA . GLU B 1 216 ? -20.438 20.344 22.172 1 98.44 216 GLU B CA 1
ATOM 3996 C C . GLU B 1 216 ? -20.828 18.875 22.062 1 98.44 216 GLU B C 1
ATOM 3998 O O . GLU B 1 216 ? -20.391 18.172 21.141 1 98.44 216 GLU B O 1
ATOM 4003 N N . TYR B 1 217 ? -21.672 18.422 23.031 1 98.12 217 TYR B N 1
ATOM 4004 C CA . TYR B 1 217 ? -22.016 17 23.094 1 98.12 217 TYR B CA 1
ATOM 4005 C C . TYR B 1 217 ? -23.531 16.828 23.016 1 98.12 217 TYR B C 1
ATOM 4007 O O . TYR B 1 217 ? -24.281 17.547 23.656 1 98.12 217 TYR B O 1
ATOM 4015 N N . ARG B 1 218 ? -23.938 15.953 22.156 1 98.06 218 ARG B N 1
ATOM 4016 C CA . ARG B 1 218 ? -25.328 15.516 22.125 1 98.06 218 ARG B CA 1
ATOM 4017 C C . ARG B 1 218 ? -25.5 14.156 22.781 1 98.06 218 ARG B C 1
ATOM 4019 O O . ARG B 1 218 ? -24.75 13.227 22.5 1 98.06 218 ARG B O 1
ATOM 4026 N N . ARG B 1 219 ? -26.5 14.094 23.656 1 97.25 219 ARG B N 1
ATOM 4027 C CA . ARG B 1 219 ? -26.719 12.867 24.438 1 97.25 219 ARG B CA 1
ATOM 4028 C C . ARG B 1 219 ? -28.047 12.227 24.078 1 97.25 219 ARG B C 1
ATOM 4030 O O . ARG B 1 219 ? -29.031 12.922 23.797 1 97.25 219 ARG B O 1
ATOM 4037 N N . GLU B 1 220 ? -28 10.984 23.969 1 96.19 220 GLU B N 1
ATOM 4038 C CA . GLU B 1 220 ? -29.188 10.141 23.906 1 96.19 220 GLU B CA 1
ATOM 4039 C C . GLU B 1 220 ? -29.141 9.055 24.984 1 96.19 220 GLU B C 1
ATOM 4041 O O . GLU B 1 220 ? -28.188 8.281 25.062 1 96.19 220 GLU B O 1
ATOM 4046 N N . ASN B 1 221 ? -30.266 8.953 25.766 1 93.56 221 ASN B N 1
ATOM 4047 C CA . ASN B 1 221 ? -30.344 7.984 26.844 1 93.56 221 ASN B CA 1
ATOM 4048 C C . ASN B 1 221 ? -29.094 8.039 27.734 1 93.56 221 ASN B C 1
ATOM 4050 O O . ASN B 1 221 ? -28.453 7.016 27.984 1 93.56 221 ASN B O 1
ATOM 4054 N N . ARG B 1 222 ? -28.594 9.266 28.094 1 92.69 222 ARG B N 1
ATOM 4055 C CA . ARG B 1 222 ? -27.5 9.586 29 1 92.69 222 ARG B CA 1
ATOM 4056 C C . ARG B 1 222 ? -26.156 9.211 28.375 1 92.69 222 ARG B C 1
ATOM 4058 O O . ARG B 1 222 ? -25.141 9.148 29.078 1 92.69 222 ARG B O 1
ATOM 4065 N N . ARG B 1 223 ? -26.125 8.812 27.172 1 95.88 223 ARG B N 1
ATOM 4066 C CA . ARG B 1 223 ? -24.875 8.5 26.469 1 95.88 223 ARG B CA 1
ATOM 4067 C C . ARG B 1 223 ? -24.578 9.539 25.391 1 95.88 223 ARG B C 1
ATOM 4069 O O . ARG B 1 223 ? -25.484 9.984 24.688 1 95.88 223 ARG B O 1
ATOM 4076 N N . VAL B 1 224 ? -23.375 9.977 25.344 1 98 224 VAL B N 1
ATOM 4077 C CA . VAL B 1 224 ? -22.969 10.883 24.281 1 98 224 VAL B CA 1
ATOM 4078 C C . VAL B 1 224 ? -22.953 10.133 22.953 1 98 224 VAL B C 1
ATOM 4080 O O . VAL B 1 224 ? -22.297 9.094 22.812 1 98 224 VAL B O 1
ATOM 4083 N N . VAL B 1 225 ? -23.641 10.656 21.984 1 97.62 225 VAL B N 1
ATOM 4084 C CA . VAL B 1 225 ? -23.766 9.93 20.734 1 97.62 225 VAL B CA 1
ATOM 4085 C C . VAL B 1 225 ? -23.094 10.727 19.609 1 97.62 225 VAL B C 1
ATOM 4087 O O . VAL B 1 225 ? -22.688 10.156 18.594 1 97.62 225 VAL B O 1
ATOM 4090 N N . GLU B 1 226 ? -23.062 12.086 19.766 1 98.25 226 GLU B N 1
ATOM 4091 C CA . GLU B 1 226 ? -22.453 12.938 18.75 1 98.25 226 GLU B CA 1
ATOM 4092 C C . GLU B 1 226 ? -21.641 14.07 19.406 1 98.25 226 GLU B C 1
ATOM 4094 O O . GLU B 1 226 ? -21.922 14.477 20.531 1 98.25 226 GLU B O 1
ATOM 4099 N N . ILE B 1 227 ? -20.641 14.484 18.719 1 98.31 227 ILE B N 1
ATOM 4100 C CA . ILE B 1 227 ? -19.812 15.609 19.125 1 98.31 227 ILE B CA 1
ATOM 4101 C C . ILE B 1 227 ? -19.781 16.656 18 1 98.31 227 ILE B C 1
ATOM 4103 O O . ILE B 1 227 ? -19.656 16.297 16.828 1 98.31 227 ILE B O 1
ATOM 4107 N N . LYS B 1 228 ? -19.922 17.859 18.406 1 98.31 228 LYS B N 1
ATOM 4108 C CA . LYS B 1 228 ? -19.766 19.016 17.516 1 98.31 228 LYS B CA 1
ATOM 4109 C C . LYS B 1 228 ? -18.641 19.922 17.984 1 98.31 228 LYS B C 1
ATOM 4111 O O . LYS B 1 228 ? -18.578 20.281 19.172 1 98.31 228 LYS B O 1
ATOM 4116 N N . PHE B 1 229 ? -17.781 20.219 17.062 1 98.31 229 PHE B N 1
ATOM 4117 C CA . PHE B 1 229 ? -16.75 21.188 17.391 1 98.31 229 PHE B CA 1
ATOM 4118 C C . PHE B 1 229 ? -17.062 22.562 16.812 1 98.31 229 PHE B C 1
ATOM 4120 O O . PHE B 1 229 ? -17.391 22.672 15.625 1 98.31 229 PHE B O 1
ATOM 4127 N N . LEU B 1 230 ? -17 23.531 17.625 1 98.31 230 LEU B N 1
ATOM 4128 C CA . LEU B 1 230 ? -17.031 24.922 17.188 1 98.31 230 LEU B CA 1
ATOM 4129 C C . LEU B 1 230 ? -15.625 25.438 16.906 1 98.31 230 LEU B C 1
ATOM 4131 O O . LEU B 1 230 ? -14.695 25.172 17.672 1 98.31 230 LEU B O 1
ATOM 4135 N N . ILE B 1 231 ? -15.477 26.141 15.828 1 96.44 231 ILE B N 1
ATOM 4136 C CA . ILE B 1 231 ? -14.156 26.562 15.375 1 96.44 231 ILE B CA 1
ATOM 4137 C C . ILE B 1 231 ? -14.109 28.094 15.289 1 96.44 231 ILE B C 1
ATOM 4139 O O . ILE B 1 231 ? -14.93 28.703 14.602 1 96.44 231 ILE B O 1
ATOM 4143 N N . GLU B 1 232 ? -13.156 28.703 16 1 95.62 232 GLU B N 1
ATOM 4144 C CA . GLU B 1 232 ? -12.914 30.141 15.953 1 95.62 232 GLU B CA 1
ATOM 4145 C C . GLU B 1 232 ? -11.484 30.438 15.531 1 95.62 232 GLU B C 1
ATOM 4147 O O . GLU B 1 232 ? -10.547 29.766 15.953 1 95.62 232 GLU B O 1
ATOM 4152 N N . GLU B 1 233 ? -11.336 31.438 14.656 1 91.75 233 GLU B N 1
ATOM 4153 C CA . GLU B 1 233 ? -10 31.859 14.25 1 91.75 233 GLU B CA 1
ATOM 4154 C C . GLU B 1 233 ? -9.297 32.625 15.367 1 91.75 233 GLU B C 1
ATOM 4156 O O . GLU B 1 233 ? -9.914 33.438 16.062 1 91.75 233 GLU B O 1
ATOM 4161 N N . LYS B 1 234 ? -7.969 32.219 15.422 1 87.62 234 LYS B N 1
ATOM 4162 C CA . LYS B 1 234 ? -7.18 33 16.359 1 87.62 234 LYS B CA 1
ATOM 4163 C C . LYS B 1 234 ? -6.543 34.188 15.656 1 87.62 234 LYS B C 1
ATOM 4165 O O . LYS B 1 234 ? -6.211 34.125 14.477 1 87.62 234 LYS B O 1
ATOM 4170 N N . GLY B 1 235 ? -6.852 35.625 15.797 1 67.31 235 GLY B N 1
ATOM 4171 C CA . GLY B 1 235 ? -6.441 36.875 15.188 1 67.31 235 GLY B CA 1
ATOM 4172 C C . GLY B 1 235 ? -5.07 36.812 14.547 1 67.31 235 GLY B C 1
ATOM 4173 O O . GLY B 1 235 ? -4.797 37.5 13.57 1 67.31 235 GLY B O 1
ATOM 4174 N N . GLY B 1 236 ? -4.098 36 14.812 1 55.06 236 GLY B N 1
ATOM 4175 C CA . GLY B 1 236 ? -2.721 36.094 14.359 1 55.06 236 GLY B CA 1
ATOM 4176 C C . GLY B 1 236 ? -2.332 35 13.367 1 55.06 236 GLY B C 1
ATOM 4177 O O . GLY B 1 236 ? -1.201 35 12.875 1 55.06 236 GLY B O 1
ATOM 4178 N N . GLY B 1 237 ? -3.061 34.062 13.047 1 52.47 237 GLY B N 1
ATOM 4179 C CA . GLY B 1 237 ? -2.373 32.906 12.492 1 52.47 237 GLY B CA 1
ATOM 4180 C C . GLY B 1 237 ? -2.318 32.906 10.977 1 52.47 237 GLY B C 1
ATOM 4181 O O . GLY B 1 237 ? -3.211 33.469 10.32 1 52.47 237 GLY B O 1
ATOM 4182 N N . ALA B 1 238 ? -1.082 33.062 10.383 1 49.09 238 ALA B N 1
ATOM 4183 C CA . ALA B 1 238 ? -0.791 33.031 8.953 1 49.09 238 ALA B CA 1
ATOM 4184 C C . ALA B 1 238 ? -1.508 31.859 8.281 1 49.09 238 ALA B C 1
ATOM 4186 O O . ALA B 1 238 ? -1.46 30.734 8.773 1 49.09 238 ALA B O 1
ATOM 4187 N N . ARG B 1 239 ? -2.504 32.094 7.516 1 52.97 239 ARG B N 1
ATOM 4188 C CA . ARG B 1 239 ? -3.162 31.078 6.684 1 52.97 239 ARG B CA 1
ATOM 4189 C C . ARG B 1 239 ? -2.15 30.344 5.82 1 52.97 239 ARG B C 1
ATOM 4191 O O . ARG B 1 239 ? -1.162 30.922 5.367 1 52.97 239 ARG B O 1
ATOM 4198 N N . GLY B 1 240 ? -1.867 29.062 5.949 1 52.31 240 GLY B N 1
ATOM 4199 C CA . GLY B 1 240 ? -0.856 28.234 5.309 1 52.31 240 GLY B CA 1
ATOM 4200 C C . GLY B 1 240 ? -0.68 28.547 3.834 1 52.31 240 GLY B C 1
ATOM 4201 O O . GLY B 1 240 ? 0.384 28.297 3.266 1 52.31 240 GLY B O 1
ATOM 4202 N N . GLY B 1 241 ? -1.72 29.109 3.172 1 55.56 241 GLY B N 1
ATOM 4203 C CA . GLY B 1 241 ? -1.608 29.25 1.728 1 55.56 241 GLY B CA 1
ATOM 4204 C C . GLY B 1 241 ? -1.294 30.672 1.285 1 55.56 241 GLY B C 1
ATOM 4205 O O . GLY B 1 241 ? -1.596 31.625 1.997 1 55.56 241 GLY B O 1
ATOM 4206 N N . VAL B 1 242 ? -0.134 30.781 0.391 1 54.94 242 VAL B N 1
ATOM 4207 C CA . VAL B 1 242 ? 0.251 32.062 -0.202 1 54.94 242 VAL B CA 1
ATOM 4208 C C . VAL B 1 242 ? -0.892 32.594 -1.059 1 54.94 242 VAL B C 1
ATOM 4210 O O . VAL B 1 242 ? -1.237 32 -2.086 1 54.94 242 VAL B O 1
ATOM 4213 N N . SER B 1 243 ? -1.897 33.281 -0.504 1 57.19 243 SER B N 1
ATOM 4214 C CA . SER B 1 243 ? -3.104 33.719 -1.199 1 57.19 243 SER B CA 1
ATOM 4215 C C . SER B 1 243 ? -2.826 34.938 -2.07 1 57.19 243 SER B C 1
ATOM 4217 O O . SER B 1 243 ? -3.598 35.25 -2.982 1 57.19 243 SER B O 1
ATOM 4219 N N . ASN B 1 244 ? -1.71 35.562 -1.834 1 66.25 244 ASN B N 1
ATOM 4220 C CA . ASN B 1 244 ? -1.504 36.812 -2.594 1 66.25 244 ASN B CA 1
ATOM 4221 C C . ASN B 1 244 ? -0.412 36.625 -3.646 1 66.25 244 ASN B C 1
ATOM 4223 O O . ASN B 1 244 ? 0.708 36.219 -3.326 1 66.25 244 ASN B O 1
ATOM 4227 N N . ASP B 1 245 ? -0.763 36.812 -4.91 1 76.06 245 ASP B N 1
ATOM 4228 C CA . ASP B 1 245 ? 0.134 36.688 -6.055 1 76.06 245 ASP B CA 1
ATOM 4229 C C . ASP B 1 245 ? 1.421 37.469 -5.84 1 76.06 245 ASP B C 1
ATOM 4231 O O . ASP B 1 245 ? 2.51 37 -6.176 1 76.06 245 ASP B O 1
ATOM 4235 N N . ALA B 1 246 ? 1.229 38.594 -5.332 1 79.69 246 ALA B N 1
ATOM 4236 C CA . ALA B 1 246 ? 2.402 39.438 -5.109 1 79.69 246 ALA B CA 1
ATOM 4237 C C . ALA B 1 246 ? 3.344 38.781 -4.09 1 79.69 246 ALA B C 1
ATOM 4239 O O . ALA B 1 246 ? 4.562 38.812 -4.262 1 79.69 246 ALA B O 1
ATOM 4240 N N . GLU B 1 247 ? 2.826 38.281 -3.08 1 83.94 247 GLU B N 1
ATOM 4241 C CA . GLU B 1 247 ? 3.627 37.625 -2.049 1 83.94 247 GLU B CA 1
ATOM 4242 C C . GLU B 1 247 ? 4.312 36.375 -2.592 1 83.94 247 GLU B C 1
ATOM 4244 O O . GLU B 1 247 ? 5.473 36.094 -2.279 1 83.94 247 GLU B O 1
ATOM 4249 N N . LEU B 1 248 ? 3.666 35.688 -3.396 1 86.38 248 LEU B N 1
ATOM 4250 C CA . LEU B 1 248 ? 4.23 34.5 -4.008 1 86.38 248 LEU B CA 1
ATOM 4251 C C . LEU B 1 248 ? 5.43 34.844 -4.887 1 86.38 248 LEU B C 1
ATOM 4253 O O . LEU B 1 248 ? 6.449 34.156 -4.855 1 86.38 248 LEU B O 1
ATOM 4257 N N . GLU B 1 249 ? 5.242 35.906 -5.625 1 89.38 249 GLU B N 1
ATOM 4258 C CA . GLU B 1 249 ? 6.336 36.344 -6.488 1 89.38 249 GLU B CA 1
ATOM 4259 C C . GLU B 1 249 ? 7.555 36.75 -5.668 1 89.38 249 GLU B C 1
ATOM 4261 O O . GLU B 1 249 ? 8.695 36.469 -6.062 1 89.38 249 GLU B O 1
ATOM 4266 N N . ARG B 1 250 ? 7.301 37.406 -4.625 1 92.06 250 ARG B N 1
ATOM 4267 C CA . ARG B 1 250 ? 8.391 37.781 -3.734 1 92.06 250 ARG B CA 1
ATOM 4268 C C . ARG B 1 250 ? 9.102 36.531 -3.184 1 92.06 250 ARG B C 1
ATOM 4270 O O . ARG B 1 250 ? 10.336 36.5 -3.146 1 92.06 250 ARG B O 1
ATOM 4277 N N . ILE B 1 251 ? 8.375 35.625 -2.785 1 92.56 251 ILE B N 1
ATOM 4278 C CA . ILE B 1 251 ? 8.922 34.406 -2.211 1 92.56 251 ILE B CA 1
ATOM 4279 C C . ILE B 1 251 ? 9.75 33.656 -3.264 1 92.56 251 ILE B C 1
ATOM 4281 O O . ILE B 1 251 ? 10.852 33.188 -2.98 1 92.56 251 ILE B O 1
ATOM 4285 N N . LYS B 1 252 ? 9.258 33.625 -4.469 1 92.94 252 LYS B N 1
ATOM 4286 C CA . LYS B 1 252 ? 9.922 32.906 -5.547 1 92.94 252 LYS B CA 1
ATOM 4287 C C . LYS B 1 252 ? 11.266 33.531 -5.902 1 92.94 252 LYS B C 1
ATOM 4289 O O . LYS B 1 252 ? 12.141 32.875 -6.473 1 92.94 252 LYS B O 1
ATOM 4294 N N . SER B 1 253 ? 11.398 34.781 -5.516 1 93.69 253 SER B N 1
ATOM 4295 C CA . SER B 1 253 ? 12.625 35.5 -5.84 1 93.69 253 SER B CA 1
ATOM 4296 C C . SER B 1 253 ? 13.688 35.312 -4.762 1 93.69 253 SER B C 1
ATOM 4298 O O . SER B 1 253 ? 14.836 35.719 -4.938 1 93.69 253 SER B O 1
ATOM 4300 N N . THR B 1 254 ? 13.352 34.719 -3.734 1 94.38 254 THR B N 1
ATOM 4301 C CA . THR B 1 254 ? 14.281 34.562 -2.625 1 94.38 254 THR B CA 1
ATOM 4302 C C . THR B 1 254 ? 15.328 33.469 -2.947 1 94.38 254 THR B C 1
ATOM 4304 O O . THR B 1 254 ? 15.086 32.594 -3.783 1 94.38 254 THR B O 1
ATOM 4307 N N . GLU B 1 255 ? 16.438 33.625 -2.277 1 94.94 255 GLU B N 1
ATOM 4308 C CA . GLU B 1 255 ? 17.5 32.594 -2.377 1 94.94 255 GLU B CA 1
ATOM 4309 C C . GLU B 1 255 ? 17.016 31.25 -1.859 1 94.94 255 GLU B C 1
ATOM 4311 O O . GLU B 1 255 ? 17.328 30.219 -2.447 1 94.94 255 GLU B O 1
ATOM 4316 N N . ALA B 1 256 ? 16.297 31.25 -0.822 1 95 256 ALA B N 1
ATOM 4317 C CA . ALA B 1 256 ? 15.789 30.016 -0.217 1 95 256 ALA B CA 1
ATOM 4318 C C . ALA B 1 256 ? 14.938 29.234 -1.21 1 95 256 ALA B C 1
ATOM 4320 O O . ALA B 1 256 ? 15.086 28.016 -1.331 1 95 256 ALA B O 1
ATOM 4321 N N . PHE B 1 257 ? 14.141 29.953 -1.896 1 96.38 257 PHE B N 1
ATOM 4322 C CA . PHE B 1 257 ? 13.266 29.297 -2.861 1 96.38 257 PHE B CA 1
ATOM 4323 C C . PHE B 1 257 ? 14.07 28.641 -3.973 1 96.38 257 PHE B C 1
ATOM 4325 O O . PHE B 1 257 ? 13.844 27.484 -4.312 1 96.38 257 PHE B O 1
ATOM 4332 N N . ARG B 1 258 ? 14.992 29.359 -4.527 1 95.94 258 ARG B N 1
ATOM 4333 C CA . ARG B 1 258 ? 15.844 28.844 -5.598 1 95.94 258 ARG B CA 1
ATOM 4334 C C . ARG B 1 258 ? 16.609 27.609 -5.141 1 95.94 258 ARG B C 1
ATOM 4336 O O . ARG B 1 258 ? 16.672 26.609 -5.867 1 95.94 258 ARG B O 1
ATOM 4343 N N . LYS B 1 259 ? 17.109 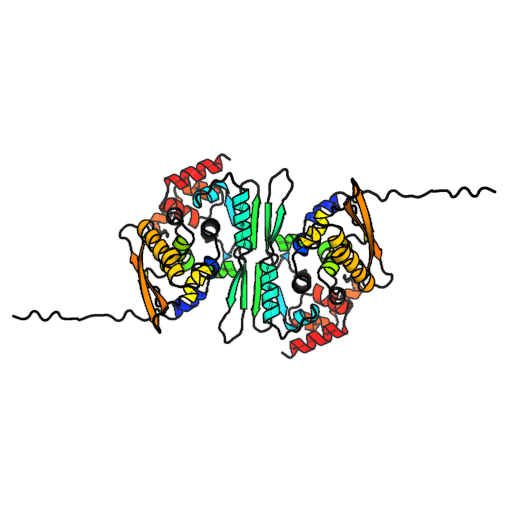27.688 -4.008 1 95.56 259 LYS B N 1
ATOM 4344 C CA . LYS B 1 259 ? 17.906 26.578 -3.496 1 95.56 259 LYS B CA 1
ATOM 4345 C C . LYS B 1 259 ? 17.031 25.359 -3.238 1 95.56 259 LYS B C 1
ATOM 4347 O O . LYS B 1 259 ? 17.391 24.234 -3.613 1 95.56 259 LYS B O 1
ATOM 4352 N N . LEU B 1 260 ? 15.906 25.516 -2.604 1 95.88 260 LEU B N 1
ATOM 4353 C CA . LEU B 1 260 ? 15.008 24.422 -2.279 1 95.88 260 LEU B CA 1
ATOM 4354 C C . LEU B 1 260 ? 14.516 23.734 -3.549 1 95.88 260 LEU B C 1
ATOM 4356 O O . LEU B 1 260 ? 14.523 22.5 -3.635 1 95.88 260 LEU B O 1
ATOM 4360 N N . THR B 1 261 ? 14.133 24.531 -4.504 1 95.56 261 THR B N 1
ATOM 4361 C CA . THR B 1 261 ? 13.602 23.953 -5.734 1 95.56 261 THR B CA 1
ATOM 4362 C C . THR B 1 261 ? 14.703 23.266 -6.527 1 95.56 261 THR B C 1
ATOM 4364 O O . THR B 1 261 ? 14.461 22.25 -7.18 1 95.56 261 THR B O 1
ATOM 4367 N N . ALA B 1 262 ? 15.891 23.781 -6.449 1 94.81 262 ALA B N 1
ATOM 4368 C CA . ALA B 1 262 ? 17.031 23.141 -7.094 1 94.81 262 ALA B CA 1
ATOM 4369 C C . ALA B 1 262 ? 17.328 21.766 -6.469 1 94.81 262 ALA B C 1
ATOM 4371 O O . ALA B 1 262 ? 17.797 20.859 -7.145 1 94.81 262 ALA B O 1
ATOM 4372 N N . LEU B 1 263 ? 16.984 21.672 -5.238 1 94.12 263 LEU B N 1
ATOM 4373 C CA . LEU B 1 263 ? 17.219 20.422 -4.508 1 94.12 263 LEU B CA 1
ATOM 4374 C C . LEU B 1 263 ? 16.078 19.438 -4.75 1 94.12 263 LEU B C 1
ATOM 4376 O O . LEU B 1 263 ? 16.109 18.312 -4.246 1 94.12 263 LEU B O 1
ATOM 4380 N N . GLY B 1 264 ? 15.008 19.844 -5.438 1 92.5 264 GLY B N 1
ATOM 4381 C CA . GLY B 1 264 ? 13.93 18.938 -5.789 1 92.5 264 GLY B CA 1
ATOM 4382 C C . GLY B 1 264 ? 12.68 19.141 -4.949 1 92.5 264 GLY B C 1
ATOM 4383 O O . GLY B 1 264 ? 11.719 18.375 -5.062 1 92.5 264 GLY B O 1
ATOM 4384 N N . VAL B 1 265 ? 12.664 20.156 -4.098 1 95.44 265 VAL B N 1
ATOM 4385 C CA . VAL B 1 265 ? 11.484 20.453 -3.291 1 95.44 265 VAL B CA 1
ATOM 4386 C C . VAL B 1 265 ? 10.406 21.078 -4.168 1 95.44 265 VAL B C 1
ATOM 4388 O O . VAL B 1 265 ? 10.688 21.953 -4.992 1 95.44 265 VAL B O 1
ATOM 4391 N N . GLY B 1 266 ? 9.234 20.609 -3.998 1 94.5 266 GLY B N 1
ATOM 4392 C CA . GLY B 1 266 ? 8.117 21.172 -4.75 1 94.5 266 GLY B CA 1
ATOM 4393 C C . GLY B 1 266 ? 7.91 22.656 -4.5 1 94.5 266 GLY B C 1
ATOM 4394 O O . GLY B 1 266 ? 8.133 23.141 -3.389 1 94.5 266 GLY B O 1
ATOM 4395 N N . GLN B 1 267 ? 7.422 23.312 -5.48 1 92.12 267 GLN B N 1
ATOM 4396 C CA . GLN B 1 267 ? 7.32 24.766 -5.422 1 92.12 267 GLN B CA 1
ATOM 4397 C C . GLN B 1 267 ? 6.34 25.203 -4.336 1 92.12 267 GLN B C 1
ATOM 4399 O O . GLN B 1 267 ? 6.633 26.109 -3.562 1 92.12 267 GLN B O 1
ATOM 4404 N N . SER B 1 268 ? 5.215 24.609 -4.312 1 89.44 268 SER B N 1
ATOM 4405 C CA . SER B 1 268 ? 4.215 24.969 -3.316 1 89.44 268 SER B CA 1
ATOM 4406 C C . SER B 1 268 ? 4.734 24.734 -1.901 1 89.44 268 SER B C 1
ATOM 4408 O O . SER B 1 268 ? 4.52 25.562 -1.011 1 89.44 268 SER B O 1
ATOM 4410 N N . LEU B 1 269 ? 5.398 23.641 -1.763 1 91.25 269 LEU B N 1
ATOM 4411 C CA . LEU B 1 269 ? 5.98 23.359 -0.458 1 91.25 269 LEU B CA 1
ATOM 4412 C C . LEU B 1 269 ? 7.043 24.391 -0.092 1 91.25 269 LEU B C 1
ATOM 4414 O O . LEU B 1 269 ? 7.047 24.906 1.023 1 91.25 269 LEU B O 1
ATOM 4418 N N . ALA B 1 270 ? 7.91 24.656 -0.998 1 93.94 270 ALA B N 1
ATOM 4419 C CA . ALA B 1 270 ? 8.961 25.656 -0.758 1 93.94 270 ALA B CA 1
ATOM 4420 C C . ALA B 1 270 ? 8.359 27 -0.378 1 93.94 270 ALA B C 1
ATOM 4422 O O . ALA B 1 270 ? 8.773 27.625 0.604 1 93.94 270 ALA B O 1
ATOM 4423 N N . ALA B 1 271 ? 7.387 27.391 -1.149 1 90.69 271 ALA B N 1
ATOM 4424 C CA . ALA B 1 271 ? 6.754 28.688 -0.916 1 90.69 271 ALA B CA 1
ATOM 4425 C C . ALA B 1 271 ? 6.094 28.734 0.459 1 90.69 271 ALA B C 1
ATOM 4427 O O . ALA B 1 271 ? 6.277 29.703 1.208 1 90.69 271 ALA B O 1
ATOM 4428 N N . THR B 1 272 ? 5.398 27.719 0.78 1 86.69 272 THR B N 1
ATOM 4429 C CA . THR B 1 272 ? 4.688 27.656 2.053 1 86.69 272 THR B CA 1
ATOM 4430 C C . THR B 1 272 ? 5.668 27.641 3.221 1 86.69 272 THR B C 1
ATOM 4432 O O . THR B 1 272 ? 5.449 28.328 4.227 1 86.69 272 THR B O 1
ATOM 4435 N N . TRP B 1 273 ? 6.707 26.906 3.068 1 87.75 273 TRP B N 1
ATOM 4436 C CA . TRP B 1 273 ? 7.703 26.812 4.129 1 87.75 273 TRP B CA 1
ATOM 4437 C C . TRP B 1 273 ? 8.383 28.156 4.359 1 87.75 273 TRP B C 1
ATOM 4439 O O . TRP B 1 273 ? 8.547 28.594 5.5 1 87.75 273 TRP B O 1
ATOM 4449 N N . ILE B 1 274 ? 8.727 28.797 3.301 1 90.12 274 ILE B N 1
ATOM 4450 C CA . ILE B 1 274 ? 9.406 30.078 3.387 1 90.12 274 ILE B CA 1
ATOM 4451 C C . ILE B 1 274 ? 8.469 31.125 3.996 1 90.12 274 ILE B C 1
ATOM 4453 O O . ILE B 1 274 ? 8.891 31.969 4.797 1 90.12 274 ILE B O 1
ATOM 4457 N N . GLN B 1 275 ? 7.246 31.047 3.584 1 86.44 275 GLN B N 1
ATOM 4458 C CA . GLN B 1 275 ? 6.258 31.953 4.156 1 86.44 275 GLN B CA 1
ATOM 4459 C C . GLN B 1 275 ? 6.145 31.766 5.668 1 86.44 275 GLN B C 1
ATOM 4461 O O . GLN B 1 275 ? 6.047 32.75 6.414 1 86.44 275 GLN B O 1
ATOM 4466 N N . GLN B 1 276 ? 6.184 30.562 6.051 1 81.94 276 GLN B N 1
ATOM 4467 C CA . GLN B 1 276 ? 5.938 30.234 7.449 1 81.94 276 GLN B CA 1
ATOM 4468 C C . GLN B 1 276 ? 7.203 30.406 8.289 1 81.94 276 GLN B C 1
ATOM 4470 O O . GLN B 1 276 ? 7.141 30.828 9.445 1 81.94 276 GLN B O 1
ATOM 4475 N N . ASP B 1 277 ? 8.336 30.047 7.719 1 85.56 277 ASP B N 1
ATOM 4476 C CA . ASP B 1 277 ? 9.602 30.094 8.445 1 85.56 277 ASP B CA 1
ATOM 4477 C C . ASP B 1 277 ? 10.781 30.266 7.484 1 85.56 277 ASP B C 1
ATOM 4479 O O . ASP B 1 277 ? 11.555 29.344 7.262 1 85.56 277 ASP B O 1
ATOM 4483 N N . PRO B 1 278 ? 10.977 31.5 6.977 1 89.38 278 PRO B N 1
ATOM 4484 C CA . PRO B 1 278 ? 11.984 31.75 5.949 1 89.38 278 PRO B CA 1
ATOM 4485 C C . PRO B 1 278 ? 13.398 31.406 6.422 1 89.38 278 PRO B C 1
ATOM 4487 O O . PRO B 1 278 ? 14.203 30.875 5.648 1 89.38 278 PRO B O 1
ATOM 4490 N N . GLU B 1 279 ? 13.742 31.734 7.641 1 90.94 279 GLU B N 1
ATOM 4491 C CA . GLU B 1 279 ? 15.086 31.484 8.148 1 90.94 279 GLU B CA 1
ATOM 4492 C C . GLU B 1 279 ? 15.391 29.984 8.203 1 90.94 279 GLU B C 1
ATOM 4494 O O . GLU B 1 279 ? 16.453 29.547 7.77 1 90.94 279 GLU B O 1
ATOM 4499 N N . ARG B 1 280 ? 14.461 29.312 8.688 1 89.06 280 ARG B N 1
ATOM 4500 C CA . ARG B 1 280 ? 14.656 27.859 8.797 1 89.06 280 ARG B CA 1
ATOM 4501 C C . ARG B 1 280 ? 14.719 27.219 7.418 1 89.06 280 ARG B C 1
ATOM 4503 O O . ARG B 1 280 ? 15.516 26.297 7.195 1 89.06 280 ARG B O 1
ATOM 4510 N N . ALA B 1 281 ? 13.891 27.641 6.57 1 91.88 281 ALA B N 1
ATOM 4511 C CA . ALA B 1 281 ? 13.883 27.125 5.207 1 91.88 281 ALA B CA 1
ATOM 4512 C C . ALA B 1 281 ? 15.25 27.312 4.547 1 91.88 281 ALA B C 1
ATOM 4514 O O . ALA B 1 281 ? 15.781 26.375 3.938 1 91.88 281 ALA B O 1
ATOM 4515 N N . LEU B 1 282 ? 15.766 28.484 4.699 1 93.75 282 LEU B N 1
ATOM 4516 C CA . LEU B 1 282 ? 17.062 28.781 4.105 1 93.75 282 LEU B CA 1
ATOM 4517 C C . LEU B 1 282 ? 18.156 27.953 4.766 1 93.75 282 LEU B C 1
ATOM 4519 O O . LEU B 1 282 ? 19.047 27.438 4.082 1 93.75 282 LEU B O 1
ATOM 4523 N N . ALA B 1 283 ? 18.141 27.844 6.031 1 92.62 283 ALA B N 1
ATOM 4524 C CA . ALA B 1 283 ? 19.141 27.062 6.762 1 92.62 283 ALA B CA 1
ATOM 4525 C C . ALA B 1 283 ? 19.125 25.594 6.324 1 92.62 283 ALA B C 1
ATOM 4527 O O . ALA B 1 283 ? 20.188 25 6.113 1 92.62 283 ALA B O 1
ATOM 4528 N N . ALA B 1 284 ? 17.984 25.078 6.223 1 90.19 284 ALA B N 1
ATOM 4529 C CA . ALA B 1 284 ? 17.844 23.672 5.809 1 90.19 284 ALA B CA 1
ATOM 4530 C C . ALA B 1 284 ? 18.359 23.484 4.387 1 90.19 284 ALA B C 1
ATOM 4532 O O . ALA B 1 284 ? 19.031 22.484 4.098 1 90.19 284 ALA B O 1
ATOM 4533 N N . ALA B 1 285 ? 18.031 24.375 3.514 1 93.38 285 ALA B N 1
ATOM 4534 C CA . ALA B 1 285 ? 18.5 24.297 2.133 1 93.38 285 ALA B CA 1
ATOM 4535 C C . ALA B 1 285 ? 20.031 24.328 2.074 1 93.38 285 ALA B C 1
ATOM 4537 O O . ALA B 1 285 ? 20.641 23.547 1.341 1 93.38 285 ALA B O 1
ATOM 4538 N N . ASN B 1 286 ? 20.578 25.219 2.822 1 92.94 286 ASN B N 1
ATOM 4539 C CA . ASN B 1 286 ? 22.031 25.359 2.863 1 92.94 286 ASN B CA 1
ATOM 4540 C C . ASN B 1 286 ? 22.703 24.094 3.404 1 92.94 286 ASN B C 1
ATOM 4542 O O . ASN B 1 286 ? 23.719 23.656 2.889 1 92.94 286 ASN B O 1
ATOM 4546 N N . TYR B 1 287 ? 22.125 23.625 4.352 1 89.19 287 TYR B N 1
ATOM 4547 C CA . TYR B 1 287 ? 22.656 22.422 4.965 1 89.19 287 TYR B CA 1
ATOM 4548 C C . TYR B 1 287 ? 22.625 21.25 3.986 1 89.19 287 TYR B C 1
ATOM 4550 O O . TYR B 1 287 ? 23.578 20.469 3.896 1 89.19 287 TYR B O 1
ATOM 4558 N N . THR B 1 288 ? 21.578 21.094 3.291 1 89 288 THR B N 1
ATOM 4559 C CA . THR B 1 288 ? 21.375 19.984 2.369 1 89 288 THR B CA 1
ATOM 4560 C C . THR B 1 288 ? 22.266 20.125 1.144 1 89 288 THR B C 1
ATOM 4562 O O . THR B 1 288 ? 22.781 19.125 0.623 1 89 288 THR B O 1
ATOM 4565 N N . ASP B 1 289 ? 22.469 21.25 0.691 1 83.75 289 ASP B N 1
ATOM 4566 C CA . ASP B 1 289 ? 23.312 21.531 -0.474 1 83.75 289 ASP B CA 1
ATOM 4567 C C . ASP B 1 289 ? 24.766 21.141 -0.22 1 83.75 289 ASP B C 1
ATOM 4569 O O . ASP B 1 289 ? 25.469 20.734 -1.145 1 83.75 289 ASP B O 1
ATOM 4573 N N . LYS B 1 290 ? 25.203 21.188 0.972 1 77.25 290 LYS B N 1
ATOM 4574 C CA . LYS B 1 290 ? 26.578 20.859 1.346 1 77.25 290 LYS B CA 1
ATOM 4575 C C . LYS B 1 290 ? 26.797 19.359 1.417 1 77.25 290 LYS B C 1
ATOM 4577 O O . LYS B 1 290 ? 27.938 18.875 1.36 1 77.25 290 LYS B O 1
ATOM 4582 N N . LYS B 1 291 ? 25.797 18.625 1.486 1 69.62 291 LYS B N 1
ATOM 4583 C CA . LYS B 1 291 ? 25.906 17.172 1.603 1 69.62 291 LYS B CA 1
ATOM 4584 C C . LYS B 1 291 ? 25.672 16.5 0.257 1 69.62 291 LYS B C 1
ATOM 4586 O O . LYS B 1 291 ? 26.344 15.516 -0.075 1 69.62 291 LYS B O 1
#

Solvent-accessible surface area (backbone atoms only — not comparable to full-atom values): 31228 Å² total; per-residue (Å²): 137,82,80,76,77,76,85,68,82,75,70,72,76,70,75,76,59,69,66,66,60,58,65,60,60,57,79,48,50,60,9,73,39,49,47,69,34,43,45,47,50,48,50,52,48,41,35,32,51,89,37,36,88,81,42,63,71,43,53,38,36,40,59,51,52,18,57,62,55,73,44,70,59,85,44,54,65,60,51,50,50,34,52,52,51,40,19,42,39,62,31,70,40,74,45,61,84,82,74,64,28,36,38,34,28,18,67,25,9,29,39,29,40,46,91,63,27,33,36,35,25,51,24,72,68,52,22,61,65,58,58,37,65,72,59,55,64,42,50,43,67,72,45,60,65,56,42,89,42,38,47,23,51,36,48,47,41,70,45,53,70,25,50,90,76,28,41,71,48,83,38,42,47,70,56,49,30,47,42,36,40,52,74,54,74,71,38,71,44,57,70,48,32,41,59,69,42,49,50,48,20,38,53,42,32,45,70,46,46,52,39,39,62,44,82,43,77,42,67,54,96,91,34,77,48,27,42,26,43,38,42,42,80,43,97,76,52,78,68,58,60,81,83,44,69,69,57,46,54,54,44,61,68,34,68,45,36,50,47,30,44,74,63,46,37,23,65,63,32,43,48,36,42,36,72,69,38,46,67,58,44,33,51,43,36,54,56,50,71,74,105,136,82,83,76,78,79,85,69,83,77,70,73,76,71,75,76,59,68,63,64,60,58,64,59,60,55,78,52,50,59,9,74,39,49,47,68,35,43,44,47,50,47,49,50,48,43,35,33,51,88,38,36,87,80,40,64,71,43,52,36,37,39,59,50,53,18,58,60,55,73,43,69,60,85,44,54,65,60,50,50,51,34,53,52,50,40,19,43,38,61,32,69,40,76,45,62,85,83,72,64,29,36,38,35,28,18,67,25,9,30,39,28,41,46,90,62,26,34,36,37,24,51,24,72,67,51,22,60,66,58,57,37,65,70,59,55,65,42,50,42,68,71,47,60,64,55,43,88,43,40,48,24,49,35,47,46,45,69,45,53,73,25,49,88,76,28,40,70,48,81,38,42,49,70,56,49,30,47,42,36,38,52,75,54,74,73,40,71,44,57,69,48,32,41,59,69,40,49,50,48,20,38,53,42,32,46,71,46,46,53,39,39,63,45,82,43,78,42,66,55,96,91,34,76,49,26,42,25,43,39,41,41,79,43,96,76,52,77,67,56,62,80,81,45,69,68,58,45,53,54,46,62,67,34,68,46,35,51,48,31,44,71,60,45,38,24,65,64,32,42,49,35,42,36,72,72,37,45,68,59,44,32,52,45,37,55,56,51,71,74,106

Radius of gyration: 28.54 Å; Cα contacts (8 Å, |Δi|>4): 959; chains: 2; bounding box: 76×112×67 Å

Foldseek 3Di:
DPPPPCPPDPPPLPDPPPVVVVLVLPPLLLQQAWLLLNLLLLQVLQQCLVCLQPDFKAKAFLLVSCLLSVHDSVPVVVVVVSVVVQQPRKDKHQPDPPPRDIDMHRSWPDWDDDPRMIMTGDDNVVSVSSNDVLLNLLRQSLLSNQFDTQLLSLVSSQAVSCQVSQKPPWDFPVSSCSSNVVPDPLCVPVVCCCPVRVVVSQVRCCVRHQKHWDKDFDDDPNHTTTIMIGIYGRVDDDRLFPPDPVLLVVQCPDPLQVLRVVSRGHNSSSSSCCVSPVVSSSVSSVVSVVD/DDPPPCPDDPPPLPDPPPVVVVLVLPDLLLQQAWLLLNLLLLQVLQQCLVCLQPDFKAKAFLLLSCLLSVHDSVPVVVVVVSVVVQQPRKDKHQPDPPPRDIDMHRSWPDWDDDPRMIMTGDDNVVSVSSNDVLLNLLRQSLLSNQFDTQLLSLVSSQAVSCQVSQKPPWDFPVSSCSSNVVPDPLCVPVVCCCVVRVVSSQVRCCVRHQKHWDKDFDDDPNHTTTIMIGIGGRVDDPRLFPPDPVLLVVQCPDPLQVLRVVSRGHNSSSSSCCVSPVVSSSVSSVVSVVD

Organism: Medicago truncatula (NCBI:txid3880)

Secondary structure (DSSP, 8-state):
-----------------HHHHHHTTS-GGGGGS-HHHHHHHHHHHHHHGGGTTT-SEEEEEHHHHHHHHT--TT-HHHHHHHHHHHHT-EEEEE--TTTT-EEEEES-SEEEEETTEEEEE--HHHHHHHT-HHHHTT--HHHHTT---HHHHHHHHHHHTTTTTSB---EEHHHHHHHHT--SGGGGSHHHHIIIIIHHHHHHHHHHSSEEEEEEEEEETTEEEEEEEEEEE-TT---SS---HHHHHHHHTSHHHHHHHHTT--HHHHHHHHHH-HHHHHHHHHHHHT-/-----------------HHHHHHTTS-GGGGGS-HHHHHHHHHHHHHHGGGTTT-SEEEEEHHHHHHHHT--TT-HHHHHHHHHHHHT-EEEEE--TTTT-EEEEES-SEEEEETTEEEEE--HHHHHHHT-HHHHTT--HHHHTT---HHHHHHHHHHHTTTTTTB---EEHHHHHHHHT--SGGGGSHHHHIIIIIHHHHHHHHHHSSEEEEEEEEEETTEEEEEEEEEEE-TT---SS---HHHHHHHHTSHHHHHHHHTT--HHHHHHHHHH-HHHHHHHHHHHHH-

pLDDT: mean 84.03, std 19.14, range [25.28, 98.56]

InterPro domains:
  IPR000525 Initiator Rep protein, WH1 domain [PF01051] (21-159)
  IPR036388 Winged helix-like DNA-binding domain superfamily [G3DSA:1.10.10.10] (147-236)
  IPR036390 Winged helix DNA-binding domain superfamily [SSF46785] (134-234)